Protein AF-A0A812JRM9-F1 (afdb_monomer_lite)

Secondary structure (DSSP, 8-state):
-EESS-TTTS-EE-----TT--STTSS---SSEEEEEEEES-HHHHHHHHHHTT-EEETTEEE-TT--EEEEEEPPTT----EEEEEEE-SSHHHHHHHHHHTT--EEEPPPTTSPP-SEEEEEE--GGGSTT-PPPPEEEEEESS------GGG-EEEEEE-HHHHHHHHHHHHHH-GGGEEE--TTSSSEEEEETTEEEEEEEEE-SSS-EEEEEEHHHHHHHHHHHHHT--GGG--HHHHHHHHHHHHHHHHHHHHHHHH-SEEEEE-TT-HHHHHHHHHHHHTT---EEEESB-TTS-BSSS-HHHHHHHHHHHHTS-S-S-EEEETTEEEESHHHHHHHHHTTHHHHHHHHTTSS---PPPS-----EEETTEEE-HHHHHHTT-

Sequence (390 aa):
MVGYDLEDKAYCMELTYNYGLDRPGTYEPGSGLAEFGIFVPDVEAARKAAAALGYSEEDGCVVGPDKYRFRLLTLPSGRSERFLYVMCRSGNLEKTVGFYKDVLGMVDAEVPGAVPSKPKTAAVSYTSKMHPHGLEPVLLVWYEDGVAPKPTPWEGRHALGLDAEQIIALHTRYKKEFPDKIMHDEKTGGPISLQEKLGTLFIFIARDYDGYEMCYVSRETMLPAVVEAATNYDGKALDFDTRAKRIAAIEKAGREVEELLKKNPVVLFSKEWCPFCRKAKDALSSIDAQFLVKELEDADKKPNVEDPMSFQEYLAAKTNAGKSVPKGFIKGEFIGGGDDIVELNKRGMLLEKCVAVGAAAKKEAPAGQDGHFFYNGKLVAEAEWKACEV

Structure (mmCIF, N/CA/C/O backbone):
data_AF-A0A812JRM9-F1
#
_entry.id   AF-A0A812JRM9-F1
#
loop_
_atom_site.group_PDB
_atom_site.id
_atom_site.type_symbol
_atom_site.label_atom_id
_atom_site.label_alt_id
_atom_site.label_comp_id
_atom_site.label_asym_id
_atom_site.label_entity_id
_atom_site.label_seq_id
_atom_site.pdbx_PDB_ins_code
_atom_site.Cartn_x
_atom_site.Cartn_y
_atom_site.Cartn_z
_atom_site.occupancy
_atom_site.B_iso_or_equiv
_atom_site.auth_seq_id
_atom_site.auth_comp_id
_atom_site.auth_asym_id
_atom_site.auth_atom_id
_atom_site.pdbx_PDB_model_num
ATOM 1 N N . MET A 1 1 ? 14.388 -3.543 -0.932 1.00 84.69 1 MET A N 1
ATOM 2 C CA . MET A 1 1 ? 13.301 -4.183 -1.708 1.00 84.69 1 MET A CA 1
ATOM 3 C C . MET A 1 1 ? 13.855 -5.456 -2.362 1.00 84.69 1 MET A C 1
ATOM 5 O O . MET A 1 1 ? 14.999 -5.793 -2.073 1.00 84.69 1 MET A O 1
ATOM 9 N N . VAL A 1 2 ? 13.090 -6.217 -3.155 1.00 89.69 2 VAL A N 1
ATOM 10 C CA . VAL A 1 2 ? 13.616 -7.374 -3.917 1.00 89.69 2 VAL A CA 1
ATOM 11 C C . VAL A 1 2 ? 13.500 -7.128 -5.420 1.00 89.69 2 VAL A C 1
ATOM 13 O O . VAL A 1 2 ? 12.453 -6.711 -5.907 1.00 89.69 2 VAL A O 1
ATOM 16 N N . GLY A 1 3 ? 14.575 -7.372 -6.163 1.00 91.06 3 GLY A N 1
ATOM 17 C CA . GLY A 1 3 ? 14.666 -7.069 -7.591 1.00 91.06 3 GLY A CA 1
ATOM 18 C C . GLY A 1 3 ? 15.860 -7.761 -8.243 1.00 91.06 3 GLY A C 1
ATOM 19 O O . GLY A 1 3 ? 16.533 -8.576 -7.612 1.00 91.06 3 GLY A O 1
ATOM 20 N N . TYR A 1 4 ? 16.099 -7.452 -9.518 1.00 90.81 4 TYR A N 1
ATOM 21 C CA . TYR A 1 4 ? 17.160 -8.075 -10.325 1.00 90.81 4 TYR A CA 1
ATOM 22 C C . TYR A 1 4 ? 18.382 -7.173 -10.555 1.00 90.81 4 TYR A C 1
ATOM 24 O O . TYR A 1 4 ? 19.358 -7.621 -11.153 1.00 90.81 4 TYR A O 1
ATOM 32 N N . ASP A 1 5 ? 18.332 -5.934 -10.073 1.00 90.81 5 ASP A N 1
ATOM 33 C CA . ASP A 1 5 ? 19.445 -4.983 -10.013 1.00 90.81 5 ASP A CA 1
ATOM 34 C C . ASP A 1 5 ? 19.204 -4.037 -8.817 1.00 90.81 5 ASP A C 1
ATOM 36 O O . ASP A 1 5 ? 18.243 -4.213 -8.060 1.00 90.81 5 ASP A O 1
ATOM 40 N N . LEU A 1 6 ? 20.079 -3.051 -8.635 1.00 89.12 6 LEU A N 1
ATOM 41 C CA . LEU A 1 6 ? 19.910 -1.976 -7.663 1.00 89.12 6 LEU A CA 1
ATOM 42 C C . LEU A 1 6 ? 18.666 -1.124 -7.976 1.00 89.12 6 LEU A C 1
ATOM 44 O O . LEU A 1 6 ? 18.294 -0.928 -9.134 1.00 89.12 6 LEU A O 1
ATOM 48 N N . GLU A 1 7 ? 18.039 -0.596 -6.923 1.00 89.12 7 GLU A N 1
ATOM 49 C CA . GLU A 1 7 ? 16.763 0.137 -6.993 1.00 89.12 7 GLU A CA 1
ATOM 50 C C . GLU A 1 7 ? 16.877 1.486 -7.735 1.00 89.12 7 GLU A C 1
ATOM 52 O O . GLU A 1 7 ? 15.865 2.074 -8.106 1.00 89.12 7 GLU A O 1
ATOM 57 N N . ASP A 1 8 ? 18.097 1.969 -8.005 1.00 89.62 8 ASP A N 1
ATOM 58 C CA . ASP A 1 8 ? 18.334 3.113 -8.892 1.00 89.62 8 ASP A CA 1
ATOM 59 C C . ASP A 1 8 ? 18.201 2.778 -10.377 1.00 89.62 8 ASP A C 1
ATOM 61 O O . ASP A 1 8 ? 17.936 3.663 -11.193 1.00 89.62 8 ASP A O 1
ATOM 65 N N . LYS A 1 9 ? 18.339 1.501 -10.732 1.00 90.69 9 LYS A N 1
ATOM 66 C CA . LYS A 1 9 ? 18.362 1.030 -12.119 1.00 90.69 9 LYS A CA 1
ATOM 67 C C . LYS A 1 9 ? 17.133 0.238 -12.516 1.00 90.69 9 LYS A C 1
ATOM 69 O O . LYS A 1 9 ? 16.752 0.297 -13.681 1.00 90.69 9 LYS A O 1
ATOM 74 N N . ALA A 1 10 ? 16.578 -0.538 -11.594 1.00 92.12 10 ALA A N 1
ATOM 75 C CA . ALA A 1 10 ? 15.551 -1.514 -11.910 1.00 92.12 10 ALA A CA 1
ATOM 76 C C . ALA A 1 10 ? 14.326 -1.378 -11.012 1.00 92.12 10 ALA A C 1
ATOM 78 O O . ALA A 1 10 ? 14.406 -1.012 -9.837 1.00 92.12 10 ALA A O 1
ATOM 79 N N . TYR A 1 11 ? 13.186 -1.764 -11.571 1.00 94.56 11 TYR A N 1
ATOM 80 C CA . TYR A 1 11 ? 11.973 -1.984 -10.812 1.00 94.56 11 TYR A CA 1
ATOM 81 C C . TYR A 1 11 ? 12.176 -3.110 -9.798 1.00 94.56 11 TYR A C 1
ATOM 83 O O . TYR A 1 11 ? 12.786 -4.151 -10.066 1.00 94.56 11 TYR A O 1
ATOM 91 N N . CYS A 1 12 ? 11.610 -2.913 -8.617 1.00 93.94 12 CYS A N 1
ATOM 92 C CA . CYS A 1 12 ? 11.678 -3.863 -7.527 1.00 93.94 12 CYS A CA 1
ATOM 93 C C . CYS A 1 12 ? 10.312 -4.006 -6.860 1.00 93.94 12 CYS A C 1
ATOM 95 O O . CYS A 1 12 ? 9.418 -3.172 -7.001 1.00 93.94 12 CYS A O 1
ATOM 97 N N . MET A 1 13 ? 10.150 -5.104 -6.133 1.00 94.50 13 MET A N 1
ATOM 98 C CA . MET A 1 13 ? 9.002 -5.332 -5.274 1.00 94.50 13 MET A CA 1
ATOM 99 C C . MET A 1 13 ? 9.398 -5.037 -3.831 1.00 94.50 13 MET A C 1
ATOM 101 O O . MET A 1 13 ? 10.312 -5.654 -3.278 1.00 94.50 13 MET A O 1
ATOM 105 N N . GLU A 1 14 ? 8.704 -4.102 -3.196 1.00 92.94 14 GLU A N 1
ATOM 106 C CA . GLU A 1 14 ? 8.813 -3.895 -1.758 1.00 92.94 14 GLU A CA 1
ATOM 107 C C . GLU A 1 14 ? 7.901 -4.892 -1.036 1.00 92.94 14 GLU A C 1
ATOM 109 O O . GLU A 1 14 ? 6.679 -4.778 -1.065 1.00 92.94 14 GLU A O 1
ATOM 114 N N . LEU A 1 15 ? 8.496 -5.905 -0.403 1.00 91.12 15 LEU A N 1
ATOM 115 C CA . LEU A 1 15 ? 7.746 -6.879 0.388 1.00 91.12 15 LEU A CA 1
ATOM 116 C C . LEU A 1 15 ? 7.506 -6.322 1.791 1.00 91.12 15 LEU A C 1
ATOM 118 O O . LEU A 1 15 ? 8.430 -6.237 2.602 1.00 91.12 15 LEU A O 1
ATOM 122 N N . THR A 1 16 ? 6.259 -5.977 2.096 1.00 87.94 16 THR A N 1
ATOM 123 C CA . THR A 1 16 ? 5.867 -5.538 3.435 1.00 87.94 16 THR A CA 1
ATOM 124 C C . THR A 1 16 ? 5.339 -6.717 4.244 1.00 87.94 16 THR A C 1
ATOM 126 O O . THR A 1 16 ? 4.259 -7.237 3.980 1.00 87.94 16 THR A O 1
ATOM 129 N N . TYR A 1 17 ? 6.083 -7.118 5.274 1.00 84.31 17 TYR A N 1
ATOM 130 C CA . TYR A 1 17 ? 5.621 -8.108 6.243 1.00 84.31 17 TYR A CA 1
ATOM 131 C C . TYR A 1 17 ? 5.213 -7.421 7.543 1.00 84.31 17 TYR A C 1
ATOM 133 O O . TYR A 1 17 ? 6.057 -6.898 8.275 1.00 84.31 17 TYR A O 1
ATOM 141 N N . ASN A 1 18 ? 3.917 -7.443 7.841 1.00 82.88 18 ASN A N 1
ATOM 142 C CA . ASN A 1 18 ? 3.397 -6.938 9.100 1.00 82.88 18 ASN A CA 1
ATOM 143 C C . ASN A 1 18 ? 3.341 -8.055 10.145 1.00 82.88 18 ASN A C 1
ATOM 145 O O . ASN A 1 18 ? 2.687 -9.079 9.957 1.00 82.88 18 ASN A O 1
ATOM 149 N N . TYR A 1 19 ? 4.026 -7.852 11.268 1.00 77.69 19 TYR A N 1
ATOM 150 C CA . TYR A 1 19 ? 4.103 -8.852 12.328 1.00 77.69 19 TYR A CA 1
ATOM 151 C C . TYR A 1 19 ? 2.722 -9.219 12.888 1.00 77.69 19 TYR A C 1
ATOM 153 O O . TYR A 1 19 ? 1.901 -8.351 13.181 1.00 77.69 19 TYR A O 1
ATOM 161 N N . GLY A 1 20 ? 2.484 -10.524 13.046 1.00 73.69 20 GLY A N 1
ATOM 162 C CA . GLY A 1 20 ? 1.233 -11.088 13.556 1.00 73.69 20 GLY A CA 1
ATOM 163 C C . GLY A 1 20 ? 0.075 -11.137 12.554 1.00 73.69 20 GLY A C 1
ATOM 164 O O . GLY A 1 20 ? -1.011 -11.587 12.926 1.00 73.69 20 GLY A O 1
ATOM 165 N N . LEU A 1 21 ? 0.288 -10.687 11.313 1.00 79.31 21 LEU A N 1
ATOM 166 C CA . LEU A 1 21 ? -0.692 -10.699 10.221 1.00 79.31 21 LEU A CA 1
ATOM 167 C C . LEU A 1 21 ? -0.435 -11.798 9.175 1.00 79.31 21 LEU A C 1
ATOM 169 O O . LEU A 1 21 ? -0.902 -11.721 8.046 1.00 79.31 21 LEU A O 1
ATOM 173 N N . ASP A 1 22 ? 0.283 -12.844 9.562 1.00 73.06 22 ASP A N 1
ATOM 174 C CA . ASP A 1 22 ? 0.658 -14.007 8.752 1.00 73.06 22 ASP A CA 1
ATOM 175 C C . ASP A 1 22 ? -0.449 -15.070 8.636 1.00 73.06 22 ASP A C 1
ATOM 177 O O . ASP A 1 22 ? -0.265 -16.130 8.039 1.00 73.06 22 ASP A O 1
ATOM 181 N N . ARG A 1 23 ? -1.624 -14.804 9.214 1.00 70.38 23 ARG A N 1
ATOM 182 C CA . ARG A 1 23 ? -2.750 -15.742 9.197 1.00 70.38 23 ARG A CA 1
ATOM 183 C C . ARG A 1 23 ? -3.518 -15.638 7.876 1.00 70.38 23 ARG A C 1
ATOM 185 O O . ARG A 1 23 ? -3.745 -14.516 7.408 1.00 70.38 23 ARG A O 1
ATOM 192 N N . PRO A 1 24 ? -4.017 -16.763 7.328 1.00 68.06 24 PRO A N 1
ATOM 193 C CA . PRO A 1 24 ? -4.948 -16.738 6.201 1.00 68.06 24 PRO A CA 1
ATOM 194 C C . PRO A 1 24 ? -6.125 -15.796 6.482 1.00 68.06 24 PRO A C 1
ATOM 196 O O . PRO A 1 24 ? -6.639 -15.783 7.604 1.00 68.06 24 PRO A O 1
ATOM 199 N N . GLY A 1 25 ? -6.560 -15.017 5.490 1.00 67.31 25 GLY A N 1
ATOM 200 C CA . GLY A 1 25 ? -7.643 -14.046 5.677 1.00 67.31 25 GLY A CA 1
ATOM 201 C C . GLY A 1 25 ? -7.203 -12.636 6.068 1.00 67.31 25 GLY A C 1
ATOM 202 O O . GLY A 1 25 ? -8.058 -11.760 6.165 1.00 67.31 25 GLY A O 1
ATOM 203 N N . THR A 1 26 ? -5.911 -12.392 6.326 1.00 74.81 26 THR A N 1
ATOM 204 C CA . THR A 1 26 ? -5.465 -11.079 6.824 1.00 74.81 26 THR A CA 1
ATOM 205 C C . THR A 1 26 ? -5.277 -10.047 5.711 1.00 74.81 26 THR A C 1
ATOM 207 O O . THR A 1 26 ? -5.725 -8.910 5.849 1.00 74.81 26 THR A O 1
ATOM 210 N N . TYR A 1 27 ? -4.664 -10.453 4.599 1.00 85.19 27 TYR A N 1
ATOM 211 C CA . TYR A 1 27 ? -4.600 -9.678 3.363 1.00 85.19 27 TYR A CA 1
ATOM 212 C C . TYR A 1 27 ? -5.325 -10.458 2.274 1.00 85.19 27 TYR A C 1
ATOM 214 O O . TYR A 1 27 ? -4.780 -11.404 1.711 1.00 85.19 27 TYR A O 1
ATOM 222 N N . GLU A 1 28 ? -6.573 -10.086 2.006 1.00 87.56 28 GLU A N 1
ATOM 223 C CA . GLU A 1 28 ? -7.335 -10.674 0.907 1.00 87.56 28 GLU A CA 1
ATOM 224 C C . GLU A 1 28 ? -7.203 -9.819 -0.352 1.00 87.56 28 GLU A C 1
ATOM 226 O O . GLU A 1 28 ? -7.341 -8.593 -0.253 1.00 87.56 28 GLU A O 1
ATOM 231 N N . PRO A 1 29 ? -6.984 -10.436 -1.528 1.00 92.81 29 PRO A N 1
ATOM 232 C CA . PRO A 1 29 ? -6.919 -9.702 -2.778 1.00 92.81 29 PRO A CA 1
ATOM 233 C C . PRO A 1 29 ? -8.167 -8.868 -3.007 1.00 92.81 29 PRO A C 1
ATOM 235 O O . PRO A 1 29 ? -9.294 -9.353 -2.859 1.00 92.81 29 PRO A O 1
ATOM 238 N N . GLY A 1 30 ? -7.962 -7.619 -3.408 1.00 93.88 30 GLY A N 1
ATOM 239 C CA . GLY A 1 30 ? -9.013 -6.850 -4.036 1.00 93.88 30 GLY A CA 1
ATOM 240 C C . GLY A 1 30 ? -9.281 -7.308 -5.465 1.00 93.88 30 GLY A C 1
ATOM 241 O O . GLY A 1 30 ? -8.927 -8.407 -5.902 1.00 93.88 30 GLY A O 1
ATOM 242 N N . SER A 1 31 ? -9.974 -6.453 -6.209 1.00 95.56 31 SER A N 1
ATOM 243 C CA . SER A 1 31 ? -10.318 -6.711 -7.611 1.00 95.56 31 SER A CA 1
ATOM 244 C C . SER A 1 31 ? -9.493 -5.878 -8.596 1.00 95.56 31 SER A C 1
ATOM 246 O O . SER A 1 31 ? -9.870 -5.795 -9.770 1.00 95.56 31 SER A O 1
ATOM 248 N N . GLY A 1 32 ? -8.422 -5.233 -8.118 1.00 96.81 32 GLY A N 1
ATOM 249 C CA . GLY A 1 32 ? -7.641 -4.275 -8.890 1.00 96.81 32 GLY A CA 1
ATOM 250 C C . GLY A 1 32 ? -6.455 -4.888 -9.635 1.00 96.81 32 GLY A C 1
ATOM 251 O O . GLY A 1 32 ? -6.480 -4.999 -10.863 1.00 96.81 32 GLY A O 1
ATOM 252 N N . LEU A 1 33 ? -5.414 -5.282 -8.898 1.00 97.31 33 LEU A N 1
ATOM 253 C CA . LEU A 1 33 ? -4.193 -5.868 -9.461 1.00 97.31 33 LEU A CA 1
ATOM 254 C C . LEU A 1 33 ? -4.494 -7.240 -10.079 1.00 97.31 33 LEU A C 1
ATOM 256 O O . LEU A 1 33 ? -5.072 -8.109 -9.429 1.00 97.31 33 LEU A O 1
ATOM 260 N N . ALA A 1 34 ? -4.087 -7.443 -11.330 1.00 96.69 34 ALA A N 1
ATOM 261 C CA . ALA A 1 34 ? -4.308 -8.695 -12.043 1.00 96.69 34 ALA A CA 1
ATOM 262 C C . ALA A 1 34 ? -3.061 -9.578 -12.073 1.00 96.69 34 ALA A C 1
ATOM 264 O O . ALA A 1 34 ? -3.117 -10.726 -11.646 1.00 96.69 34 ALA A O 1
ATOM 265 N N . GLU A 1 35 ? -1.944 -9.080 -12.600 1.00 97.62 35 GLU A N 1
ATOM 266 C CA . GLU A 1 35 ? -0.715 -9.866 -12.738 1.00 97.62 35 GLU A CA 1
ATOM 267 C C . GLU A 1 35 ? 0.503 -8.980 -13.016 1.00 97.62 35 GLU A C 1
ATOM 269 O O . GLU A 1 35 ? 0.384 -7.840 -13.467 1.00 97.62 35 GLU A O 1
ATOM 274 N N . PHE A 1 36 ? 1.684 -9.549 -12.793 1.00 97.94 36 PHE A N 1
ATOM 275 C CA . PHE A 1 36 ? 2.968 -8.993 -13.199 1.00 97.94 36 PHE A CA 1
ATOM 276 C C . PHE A 1 36 ? 3.528 -9.784 -14.379 1.00 97.94 36 PHE A C 1
ATOM 278 O O . PHE A 1 36 ? 3.560 -11.014 -14.343 1.00 97.94 36 PHE A O 1
ATOM 285 N N . GLY A 1 37 ? 4.023 -9.095 -15.403 1.00 98.00 37 GLY A N 1
ATOM 286 C CA . GLY A 1 37 ? 4.825 -9.704 -16.461 1.00 98.00 37 GLY A CA 1
ATOM 287 C C . GLY A 1 37 ? 6.302 -9.640 -16.105 1.00 98.00 37 GLY A C 1
ATOM 288 O O . GLY A 1 37 ? 6.823 -8.544 -15.893 1.00 98.00 37 GLY A O 1
ATOM 289 N N . ILE A 1 38 ? 6.986 -10.784 -16.064 1.00 97.69 38 ILE A N 1
ATOM 290 C CA . ILE A 1 38 ? 8.396 -10.853 -15.675 1.00 97.69 38 ILE A CA 1
ATOM 291 C C . ILE A 1 38 ? 9.213 -11.769 -16.587 1.00 97.69 38 ILE A C 1
ATOM 293 O O . ILE A 1 38 ? 8.831 -12.898 -16.892 1.00 97.69 38 ILE A O 1
ATOM 297 N N . PHE A 1 39 ? 10.371 -11.278 -17.012 1.00 97.50 39 PHE A N 1
ATOM 298 C CA . PHE A 1 39 ? 11.344 -12.019 -17.790 1.00 97.50 39 PHE A CA 1
ATOM 299 C C . PHE A 1 39 ? 12.251 -12.858 -16.900 1.00 97.50 39 PHE A C 1
ATOM 301 O O . PHE A 1 39 ? 12.951 -12.342 -16.027 1.00 97.50 39 PHE A O 1
ATOM 308 N N . VAL A 1 40 ? 12.336 -14.144 -17.209 1.00 95.81 40 VAL A N 1
ATOM 309 C CA . VAL A 1 40 ? 13.242 -15.096 -16.570 1.00 95.81 40 VAL A CA 1
ATOM 310 C C . VAL A 1 40 ? 14.234 -15.655 -17.598 1.00 95.81 40 VAL A C 1
ATOM 312 O O . VAL A 1 40 ? 13.936 -15.673 -18.796 1.00 95.81 40 VAL A O 1
ATOM 315 N N . PRO A 1 41 ? 15.439 -16.080 -17.170 1.00 92.44 41 PRO A N 1
ATOM 316 C CA . PRO A 1 41 ? 16.410 -16.697 -18.075 1.00 92.44 41 PRO A CA 1
ATOM 317 C C . PRO A 1 41 ? 15.885 -17.982 -18.730 1.00 92.44 41 PRO A C 1
ATOM 319 O O . PRO A 1 41 ? 16.146 -18.223 -19.902 1.00 92.44 41 PRO A O 1
ATOM 322 N N . ASP A 1 42 ? 15.128 -18.775 -17.972 1.00 94.94 42 ASP A N 1
ATOM 323 C CA . ASP A 1 42 ? 14.533 -20.035 -18.406 1.00 94.94 42 ASP A CA 1
ATOM 324 C C . ASP A 1 42 ? 13.150 -20.177 -17.754 1.00 94.94 42 ASP A C 1
ATOM 326 O O . ASP A 1 42 ? 13.026 -20.251 -16.528 1.00 94.94 42 ASP A O 1
ATOM 330 N N . VAL A 1 43 ? 12.104 -20.159 -18.584 1.00 97.44 43 VAL A N 1
ATOM 331 C CA . VAL A 1 43 ? 10.705 -20.212 -18.136 1.00 97.44 43 VAL A CA 1
ATOM 332 C C . VAL A 1 43 ? 10.365 -21.573 -17.538 1.00 97.44 43 VAL A C 1
ATOM 334 O O . VAL A 1 43 ? 9.676 -21.632 -16.521 1.00 97.44 43 VAL A O 1
ATOM 337 N N . GLU A 1 44 ? 10.844 -22.663 -18.134 1.00 97.00 44 GLU A N 1
ATOM 338 C CA . GLU A 1 44 ? 10.528 -24.014 -17.673 1.00 97.00 44 GLU A CA 1
ATOM 339 C C . GLU A 1 44 ? 11.220 -24.297 -16.336 1.00 97.00 44 GLU A C 1
ATOM 341 O O . GLU A 1 44 ? 10.584 -24.757 -15.382 1.00 97.00 44 GLU A O 1
ATOM 346 N N . ALA A 1 45 ? 12.500 -23.929 -16.222 1.00 97.56 45 ALA A N 1
ATOM 347 C CA . ALA A 1 45 ? 13.240 -24.055 -14.972 1.00 97.56 45 ALA A CA 1
ATOM 348 C C . ALA A 1 45 ? 12.620 -23.207 -13.849 1.00 97.56 45 ALA A C 1
ATOM 350 O O . ALA A 1 45 ? 12.490 -23.685 -12.719 1.00 97.56 45 ALA A O 1
ATOM 351 N N . ALA A 1 46 ? 12.188 -21.977 -14.154 1.00 97.25 46 ALA A N 1
ATOM 352 C CA . ALA A 1 46 ? 11.526 -21.106 -13.186 1.00 97.25 46 ALA A CA 1
ATOM 353 C C . ALA A 1 46 ? 10.180 -21.678 -12.707 1.00 97.25 46 ALA A C 1
ATOM 355 O O . ALA A 1 46 ? 9.924 -21.687 -11.503 1.00 97.25 46 ALA A O 1
ATOM 356 N N . ARG A 1 47 ? 9.351 -22.226 -13.609 1.00 97.81 47 ARG A N 1
ATOM 357 C CA . ARG A 1 47 ? 8.096 -22.912 -13.240 1.00 97.81 47 ARG A CA 1
ATOM 358 C C . ARG A 1 47 ? 8.348 -24.114 -12.343 1.00 97.81 47 ARG A C 1
ATOM 360 O O . ARG A 1 47 ? 7.704 -24.257 -11.307 1.00 97.81 47 ARG A O 1
ATOM 367 N N . LYS A 1 48 ? 9.335 -24.946 -12.688 1.00 97.88 48 LYS A N 1
ATOM 368 C CA . LYS A 1 48 ? 9.719 -26.106 -11.873 1.00 97.88 48 LYS A CA 1
ATOM 369 C C . LYS A 1 48 ? 10.178 -25.695 -10.471 1.00 97.88 48 LYS A C 1
ATOM 371 O O . LYS A 1 48 ? 9.790 -26.334 -9.494 1.00 97.88 48 LYS A O 1
ATOM 376 N N . ALA A 1 49 ? 10.986 -24.639 -10.365 1.00 97.69 49 ALA A N 1
ATOM 377 C CA . ALA A 1 49 ? 11.428 -24.103 -9.080 1.00 97.69 49 ALA A CA 1
ATOM 378 C C . ALA A 1 49 ? 10.251 -23.553 -8.257 1.00 97.69 49 ALA A C 1
ATOM 380 O O . ALA A 1 49 ? 10.152 -23.848 -7.068 1.00 97.69 49 ALA A O 1
ATOM 381 N N . ALA A 1 50 ? 9.329 -22.822 -8.887 1.00 97.12 50 ALA A N 1
ATOM 382 C CA . ALA A 1 50 ? 8.137 -22.304 -8.223 1.00 97.12 50 ALA A CA 1
ATOM 383 C C . ALA A 1 50 ? 7.225 -23.431 -7.707 1.00 97.12 50 ALA A C 1
ATOM 385 O O . ALA A 1 50 ? 6.811 -23.406 -6.548 1.00 97.12 50 ALA A O 1
ATOM 386 N N . ALA A 1 51 ? 6.987 -24.466 -8.516 1.00 96.81 51 ALA A N 1
ATOM 387 C CA . ALA A 1 51 ? 6.216 -25.638 -8.105 1.00 96.81 51 ALA A CA 1
ATOM 388 C C . ALA A 1 51 ? 6.853 -26.354 -6.900 1.00 96.81 51 ALA A C 1
ATOM 390 O O . ALA A 1 51 ? 6.153 -26.747 -5.968 1.00 96.81 51 ALA A O 1
ATOM 391 N N . ALA A 1 52 ? 8.186 -26.469 -6.865 1.00 97.44 52 ALA A N 1
ATOM 392 C CA . ALA A 1 52 ? 8.906 -27.038 -5.722 1.00 97.44 52 ALA A CA 1
ATOM 393 C C . ALA A 1 52 ? 8.774 -26.198 -4.434 1.00 97.44 52 ALA A C 1
ATOM 395 O O . ALA A 1 52 ? 8.895 -26.742 -3.338 1.00 97.44 52 ALA A O 1
ATOM 396 N N . LEU A 1 53 ? 8.500 -24.896 -4.561 1.00 95.81 53 LEU A N 1
ATOM 397 C CA . LEU A 1 53 ? 8.208 -23.980 -3.454 1.00 95.81 53 LEU A CA 1
ATOM 398 C C . LEU A 1 53 ? 6.713 -23.936 -3.082 1.00 95.81 53 LEU A C 1
ATOM 400 O O . LEU A 1 53 ? 6.332 -23.169 -2.201 1.00 95.81 53 LEU A O 1
ATOM 404 N N . GLY A 1 54 ? 5.866 -24.741 -3.733 1.00 94.62 54 GLY A N 1
ATOM 405 C CA . GLY A 1 54 ? 4.429 -24.819 -3.452 1.00 94.62 54 GLY A CA 1
ATOM 406 C C . GLY A 1 54 ? 3.569 -23.774 -4.169 1.00 94.62 54 GLY A C 1
ATOM 407 O O . GLY A 1 54 ? 2.420 -23.578 -3.782 1.00 94.62 54 GLY A O 1
ATOM 408 N N . TYR A 1 55 ? 4.098 -23.105 -5.196 1.00 96.81 55 TYR A N 1
ATOM 409 C CA . TYR A 1 55 ? 3.323 -22.183 -6.029 1.00 96.81 55 TYR A CA 1
ATOM 410 C C . TYR A 1 55 ? 2.428 -22.976 -6.993 1.00 96.81 55 TYR A C 1
ATOM 412 O O . TYR A 1 55 ? 2.824 -24.039 -7.481 1.00 96.81 55 TYR A O 1
ATOM 420 N N . SER A 1 56 ? 1.235 -22.454 -7.283 1.00 96.94 56 SER A N 1
ATOM 421 C CA . SER A 1 56 ? 0.308 -23.031 -8.265 1.00 96.94 56 SER A CA 1
ATOM 422 C C . SER A 1 56 ? 0.477 -22.395 -9.648 1.00 96.94 56 SER A C 1
ATOM 424 O O . SER A 1 56 ? 1.192 -21.404 -9.819 1.00 96.94 56 SER A O 1
ATOM 426 N N . GLU A 1 57 ? -0.182 -22.970 -10.657 1.00 96.88 57 GLU A N 1
ATOM 427 C CA . GLU A 1 57 ? -0.293 -22.370 -11.987 1.00 96.88 57 GLU A CA 1
ATOM 428 C C . GLU A 1 57 ? -1.751 -22.100 -12.350 1.00 96.88 57 GLU A C 1
ATOM 430 O O . GLU A 1 57 ? -2.594 -22.992 -12.268 1.00 96.88 57 GLU A O 1
ATOM 435 N N . GLU A 1 58 ? -2.039 -20.875 -12.789 1.00 96.44 58 GLU A N 1
ATOM 436 C CA . GLU A 1 58 ? -3.383 -20.434 -13.170 1.00 96.44 58 GLU A CA 1
ATOM 437 C C . GLU A 1 58 ? -3.297 -19.443 -14.341 1.00 96.44 58 GLU A C 1
ATOM 439 O O . GLU A 1 58 ? -2.540 -18.475 -14.292 1.00 96.44 58 GLU A O 1
ATOM 444 N N . ASP A 1 59 ? -4.054 -19.677 -15.418 1.00 93.38 59 ASP A N 1
ATOM 445 C CA . ASP A 1 59 ? -4.112 -18.832 -16.631 1.00 93.38 59 ASP A CA 1
ATOM 446 C C . ASP A 1 59 ? -2.738 -18.431 -17.213 1.00 93.38 59 ASP A C 1
ATOM 448 O O . ASP A 1 59 ? -2.519 -17.314 -17.700 1.00 93.38 59 ASP A O 1
ATOM 452 N N . GLY A 1 60 ? -1.778 -19.357 -17.154 1.00 93.44 60 GLY A N 1
ATOM 453 C CA . GLY A 1 60 ? -0.406 -19.148 -17.620 1.00 93.44 60 GLY A CA 1
ATOM 454 C C . GLY A 1 60 ? 0.482 -18.347 -16.661 1.00 93.44 60 GLY A C 1
ATOM 455 O O . GLY A 1 60 ? 1.634 -18.073 -17.001 1.00 93.44 60 GLY A O 1
ATOM 456 N N . CYS A 1 61 ? 0.001 -18.017 -15.465 1.00 98.00 61 CYS A N 1
ATOM 457 C CA . CYS A 1 61 ? 0.775 -17.388 -14.402 1.00 98.00 61 CYS A CA 1
ATOM 458 C C . CYS A 1 61 ? 1.214 -18.413 -13.359 1.00 98.00 61 CYS A C 1
ATOM 460 O O . CYS A 1 61 ? 0.506 -19.378 -13.084 1.00 98.00 61 CYS A O 1
ATOM 462 N N . VAL A 1 62 ? 2.377 -18.171 -12.765 1.00 98.19 62 VAL A N 1
ATOM 463 C CA . VAL A 1 62 ? 2.778 -18.770 -11.492 1.00 98.19 62 VAL A CA 1
ATOM 464 C C . VAL A 1 62 ? 2.123 -17.957 -10.377 1.00 98.19 62 VAL A C 1
ATOM 466 O O . VAL A 1 62 ? 2.212 -16.727 -10.388 1.00 98.19 62 VAL A O 1
ATOM 469 N N . VAL A 1 63 ? 1.451 -18.621 -9.441 1.00 97.69 63 VAL A N 1
ATOM 470 C CA . VAL A 1 63 ? 0.661 -17.979 -8.385 1.00 97.69 63 VAL A CA 1
ATOM 471 C C . VAL A 1 63 ? 1.201 -18.370 -7.015 1.00 97.69 63 VAL A C 1
ATOM 473 O O . VAL A 1 63 ? 1.330 -19.550 -6.688 1.00 97.69 63 VAL A O 1
ATOM 476 N N . GLY A 1 64 ? 1.574 -17.357 -6.233 1.00 90.44 64 GLY A N 1
ATOM 477 C CA . GLY A 1 64 ? 2.118 -17.545 -4.889 1.00 90.44 64 GLY A CA 1
ATOM 478 C C . GLY A 1 64 ? 1.058 -17.835 -3.826 1.00 90.44 64 GLY A C 1
ATOM 479 O O . GLY A 1 64 ? -0.136 -17.686 -4.088 1.00 90.44 64 GLY A O 1
ATOM 480 N N . PRO A 1 65 ? 1.480 -18.193 -2.600 1.00 87.19 65 PRO A N 1
ATOM 481 C CA . PRO A 1 65 ? 0.569 -18.443 -1.477 1.00 87.19 65 PRO A CA 1
ATOM 482 C C . PRO A 1 65 ? -0.298 -17.222 -1.139 1.00 87.19 65 PRO A C 1
ATOM 484 O O . PRO A 1 65 ? -1.471 -17.371 -0.805 1.00 87.19 65 PRO A O 1
ATOM 487 N N . ASP A 1 66 ? 0.244 -16.017 -1.328 1.00 89.38 66 ASP A N 1
ATOM 488 C CA . ASP A 1 66 ? -0.484 -14.756 -1.175 1.00 89.38 66 ASP A CA 1
ATOM 489 C C . ASP A 1 66 ? -1.266 -14.364 -2.439 1.00 89.38 66 ASP A C 1
ATOM 491 O O . ASP A 1 66 ? -1.682 -13.226 -2.563 1.00 89.38 66 ASP A O 1
ATOM 495 N N . LYS A 1 67 ? -1.477 -15.277 -3.397 1.00 93.25 67 LYS A N 1
ATOM 496 C CA . LYS A 1 67 ? -2.299 -15.102 -4.614 1.00 93.25 67 LYS A CA 1
ATOM 497 C C . LYS A 1 67 ? -1.777 -14.094 -5.651 1.00 93.25 67 LYS A C 1
ATOM 499 O O . LYS A 1 67 ? -2.459 -13.836 -6.642 1.00 93.25 67 LYS A O 1
ATOM 504 N N . TYR A 1 68 ? -0.571 -13.548 -5.485 1.00 95.31 68 TYR A N 1
ATOM 505 C CA . TYR A 1 68 ? 0.056 -12.729 -6.528 1.00 95.31 68 TYR A CA 1
ATOM 506 C C . TYR A 1 68 ? 0.395 -13.583 -7.748 1.00 95.31 68 TYR A C 1
ATOM 508 O O . TYR A 1 68 ? 0.889 -14.704 -7.611 1.00 95.31 68 TYR A O 1
ATOM 516 N N . ARG A 1 69 ? 0.148 -13.035 -8.940 1.00 97.56 69 ARG A N 1
ATOM 517 C CA . ARG A 1 69 ? 0.243 -13.754 -10.214 1.00 97.56 69 ARG A CA 1
ATOM 518 C C . ARG A 1 69 ? 1.399 -13.216 -11.047 1.00 97.56 69 ARG A C 1
ATOM 520 O O . ARG A 1 69 ? 1.456 -12.020 -11.325 1.00 97.56 69 ARG A O 1
ATOM 527 N N . PHE A 1 70 ? 2.282 -14.107 -11.484 1.00 97.94 70 PHE A N 1
ATOM 528 C CA . PHE A 1 70 ? 3.459 -13.779 -12.284 1.00 97.94 70 PHE A CA 1
ATOM 529 C C . PHE A 1 70 ? 3.427 -14.513 -13.621 1.00 97.94 70 PHE A C 1
ATOM 531 O O . PHE A 1 70 ? 3.544 -15.740 -13.680 1.00 97.94 70 PHE A O 1
ATOM 538 N N . ARG A 1 71 ? 3.309 -13.762 -14.714 1.00 98.12 71 ARG A N 1
ATOM 539 C CA . ARG A 1 71 ? 3.464 -14.284 -16.068 1.00 98.12 71 ARG A CA 1
ATOM 540 C C . ARG A 1 71 ? 4.942 -14.317 -16.420 1.00 98.12 71 ARG A C 1
ATOM 542 O O . ARG A 1 71 ? 5.579 -13.275 -16.561 1.00 98.12 71 ARG A O 1
ATOM 549 N N . LEU A 1 72 ? 5.476 -15.527 -16.557 1.00 97.94 72 LEU A N 1
ATOM 550 C CA . LEU A 1 72 ? 6.885 -15.743 -16.871 1.00 97.94 72 LEU A CA 1
ATOM 551 C C . LEU A 1 72 ? 7.122 -15.668 -18.380 1.00 97.94 72 LEU A C 1
ATOM 553 O O . LEU A 1 72 ? 6.437 -16.335 -19.157 1.00 97.94 72 LEU A O 1
ATOM 557 N N . LEU A 1 73 ? 8.113 -14.876 -18.775 1.00 97.25 73 LEU A N 1
ATOM 558 C CA . LEU A 1 73 ? 8.474 -14.583 -20.158 1.00 97.25 73 LEU A CA 1
ATOM 559 C C . LEU A 1 73 ? 9.959 -14.873 -20.388 1.00 97.25 73 LEU A C 1
ATOM 561 O O . LEU A 1 73 ? 10.771 -14.763 -19.472 1.00 97.25 73 LEU A O 1
ATOM 565 N N . THR A 1 74 ? 10.344 -15.203 -21.616 1.00 95.88 74 THR A N 1
ATOM 566 C CA . THR A 1 74 ? 11.762 -15.343 -21.976 1.00 95.88 74 THR A CA 1
ATOM 567 C C . THR A 1 74 ? 12.392 -13.966 -22.152 1.00 95.88 74 THR A C 1
ATOM 569 O O . THR A 1 74 ? 11.854 -13.143 -22.892 1.00 95.88 74 THR A O 1
ATOM 572 N N . LEU A 1 75 ? 13.528 -13.714 -21.493 1.00 93.44 75 LEU A N 1
ATOM 573 C CA . LEU A 1 75 ? 14.239 -12.439 -21.615 1.00 93.44 75 LEU A CA 1
ATOM 574 C C . LEU A 1 75 ? 14.695 -12.180 -23.067 1.00 93.44 75 LEU A C 1
ATOM 576 O O . LEU A 1 75 ? 15.462 -12.983 -23.607 1.00 93.44 75 LEU A O 1
ATOM 580 N N . PRO A 1 76 ? 14.301 -11.053 -23.686 1.00 92.00 76 PRO A N 1
ATOM 581 C CA . PRO A 1 76 ? 14.814 -10.654 -24.990 1.00 92.00 76 PRO A CA 1
ATOM 582 C C . PRO A 1 76 ? 16.305 -10.303 -24.935 1.00 92.00 76 PRO A C 1
ATOM 584 O O . PRO A 1 76 ? 16.795 -9.747 -23.952 1.00 92.00 76 PRO A O 1
ATOM 587 N N . SER A 1 77 ? 17.026 -10.573 -26.024 1.00 91.56 77 SER A N 1
ATOM 588 C CA . SER A 1 77 ? 18.423 -10.146 -26.148 1.00 91.56 77 SER A CA 1
ATOM 589 C C . SER A 1 77 ? 18.539 -8.622 -26.040 1.00 91.56 77 SER A C 1
ATOM 591 O O . SER A 1 77 ? 17.756 -7.895 -26.648 1.00 91.56 77 SER A O 1
ATOM 593 N N . GLY A 1 78 ? 19.518 -8.147 -25.268 1.00 88.75 78 GLY A N 1
ATOM 594 C CA . GLY A 1 78 ? 19.802 -6.721 -25.096 1.00 88.75 78 GLY A CA 1
ATOM 595 C C . GLY A 1 78 ? 18.969 -6.001 -24.033 1.00 88.75 78 GLY A C 1
ATOM 596 O O . GLY A 1 78 ? 19.293 -4.858 -23.741 1.00 88.75 78 GLY A O 1
ATOM 597 N N . ARG A 1 79 ? 17.967 -6.656 -23.425 1.00 91.06 79 ARG A N 1
ATOM 598 C CA . ARG A 1 79 ? 17.185 -6.092 -22.314 1.00 91.06 79 ARG A CA 1
ATOM 599 C C . ARG A 1 79 ? 17.780 -6.469 -20.957 1.00 91.06 79 ARG A C 1
ATOM 601 O O . ARG A 1 79 ? 18.084 -7.643 -20.737 1.00 91.06 79 ARG A O 1
ATOM 608 N N . SER A 1 80 ? 17.879 -5.513 -20.030 1.00 91.88 80 SER A N 1
ATOM 609 C CA . SER A 1 80 ? 18.289 -5.779 -18.639 1.00 91.88 80 SER A CA 1
ATOM 610 C C . SER A 1 80 ? 17.117 -5.799 -17.655 1.00 91.88 80 SER A C 1
ATOM 612 O O . SER A 1 80 ? 17.068 -6.695 -16.808 1.00 91.88 80 SER A O 1
ATOM 614 N N . GLU A 1 81 ? 16.160 -4.873 -17.782 1.00 94.44 81 GLU A N 1
ATOM 615 C CA . GLU A 1 81 ? 14.987 -4.806 -16.901 1.00 94.44 81 GLU A CA 1
ATOM 616 C C . GLU A 1 81 ? 14.136 -6.081 -17.023 1.00 94.44 81 GLU A C 1
ATOM 618 O O . GLU A 1 81 ? 13.696 -6.473 -18.111 1.00 94.44 81 GLU A O 1
ATOM 623 N N . ARG A 1 82 ? 13.897 -6.747 -15.891 1.00 95.69 82 ARG A N 1
ATOM 624 C CA . ARG A 1 82 ? 13.184 -8.026 -15.838 1.00 95.69 82 ARG A CA 1
ATOM 625 C C . ARG A 1 82 ? 11.685 -7.855 -15.761 1.00 95.69 82 ARG A C 1
ATOM 627 O O . ARG A 1 82 ? 10.975 -8.694 -16.304 1.00 95.69 82 ARG A O 1
ATOM 634 N N . PHE A 1 83 ? 11.184 -6.798 -15.146 1.00 96.94 83 PHE A N 1
ATOM 635 C CA . PHE A 1 83 ? 9.758 -6.524 -15.158 1.00 96.94 83 PHE A CA 1
ATOM 636 C C . PHE A 1 83 ? 9.363 -5.928 -16.509 1.00 96.94 83 PHE A C 1
ATOM 638 O O . PHE A 1 83 ? 9.988 -5.008 -17.030 1.00 96.94 83 PHE A O 1
ATOM 645 N N . LEU A 1 84 ? 8.329 -6.490 -17.124 1.00 97.50 84 LEU A N 1
ATOM 646 C CA . LEU A 1 84 ? 7.759 -5.947 -18.350 1.00 97.50 84 LEU A CA 1
ATOM 647 C C . LEU A 1 84 ? 6.580 -5.042 -18.028 1.00 97.50 84 LEU A C 1
ATOM 649 O O . LEU A 1 84 ? 6.512 -3.926 -18.533 1.00 97.50 84 LEU A O 1
ATOM 653 N N . TYR A 1 85 ? 5.652 -5.523 -17.203 1.00 98.31 85 TYR A N 1
ATOM 654 C CA . TYR A 1 85 ? 4.444 -4.780 -16.884 1.00 98.31 85 TYR A CA 1
ATOM 655 C C . TYR A 1 85 ? 3.876 -5.119 -15.508 1.00 98.31 85 TYR A C 1
ATOM 657 O O . TYR A 1 85 ? 4.067 -6.222 -14.991 1.00 98.31 85 TYR A O 1
ATOM 665 N N . VAL A 1 86 ? 3.090 -4.182 -14.985 1.00 98.31 86 VAL A N 1
ATOM 666 C CA . VAL A 1 86 ? 2.073 -4.413 -13.956 1.00 98.31 86 VAL A CA 1
ATOM 667 C C . VAL A 1 86 ? 0.710 -4.244 -14.622 1.00 98.31 86 VAL A C 1
ATOM 669 O O . VAL A 1 86 ? 0.459 -3.216 -15.250 1.00 98.31 86 VAL A O 1
ATOM 672 N N . MET A 1 87 ? -0.154 -5.255 -14.531 1.00 98.25 87 MET A N 1
ATOM 673 C CA . MET A 1 87 ? -1.495 -5.214 -15.106 1.00 98.25 87 MET A CA 1
ATOM 674 C C . MET A 1 87 ? -2.544 -4.962 -14.026 1.00 98.25 87 MET A C 1
ATOM 676 O O . MET A 1 87 ? -2.665 -5.749 -13.088 1.00 98.25 87 MET A O 1
ATOM 680 N N . CYS A 1 88 ? -3.350 -3.921 -14.206 1.00 98.12 88 CYS A N 1
ATOM 681 C CA . CYS A 1 88 ? -4.383 -3.494 -13.268 1.00 98.12 88 CYS A CA 1
ATOM 682 C C . CYS A 1 88 ? -5.734 -3.297 -13.977 1.00 98.12 88 CYS A C 1
ATOM 684 O O . CYS A 1 88 ? -5.807 -2.988 -15.170 1.00 98.12 88 CYS A O 1
ATOM 686 N N . ARG A 1 89 ? -6.833 -3.495 -13.245 1.00 98.19 89 ARG A N 1
ATOM 687 C CA . ARG A 1 89 ? -8.195 -3.231 -13.729 1.00 98.19 89 ARG A CA 1
ATOM 688 C C . ARG A 1 89 ? -8.509 -1.740 -13.630 1.00 98.19 89 ARG A C 1
ATOM 690 O O . ARG A 1 89 ? -8.205 -1.113 -12.620 1.00 98.19 89 ARG A O 1
ATOM 697 N N . SER A 1 90 ? -9.178 -1.199 -14.636 1.00 98.25 90 SER A N 1
ATOM 698 C CA . SER A 1 90 ? -9.704 0.163 -14.659 1.00 98.25 90 SER A CA 1
ATOM 699 C C . SER A 1 90 ? -11.232 0.139 -14.693 1.00 98.25 90 SER A C 1
ATOM 701 O O . SER A 1 90 ? -11.832 -0.685 -15.388 1.00 98.25 90 SER A O 1
ATOM 703 N N . GLY A 1 91 ? -11.868 1.053 -13.955 1.00 97.56 91 GLY A N 1
ATOM 704 C CA . GLY A 1 91 ? -13.314 1.267 -14.035 1.00 97.56 91 GLY A CA 1
ATOM 705 C C . GLY A 1 91 ? -13.727 2.141 -15.224 1.00 97.56 91 GLY A C 1
ATOM 706 O O . GLY A 1 91 ? -14.899 2.150 -15.603 1.00 97.56 91 GLY A O 1
ATOM 707 N N . ASN A 1 92 ? -12.785 2.893 -15.799 1.00 98.12 92 ASN A N 1
ATOM 708 C CA . ASN A 1 92 ? -12.959 3.687 -17.011 1.00 98.12 92 ASN A CA 1
ATOM 709 C C . ASN A 1 92 ? -11.592 3.928 -17.671 1.00 98.12 92 ASN A C 1
ATOM 711 O O . ASN A 1 92 ? -10.848 4.821 -17.261 1.00 98.12 92 ASN A O 1
ATOM 715 N N . LEU A 1 93 ? -11.281 3.148 -18.705 1.00 98.19 93 LEU A N 1
ATOM 716 C CA . LEU A 1 93 ? -9.949 3.066 -19.300 1.00 98.19 93 LEU A CA 1
ATOM 717 C C . LEU A 1 93 ? -9.460 4.414 -19.828 1.00 98.19 93 LEU A C 1
ATOM 719 O O . LEU A 1 93 ? -8.297 4.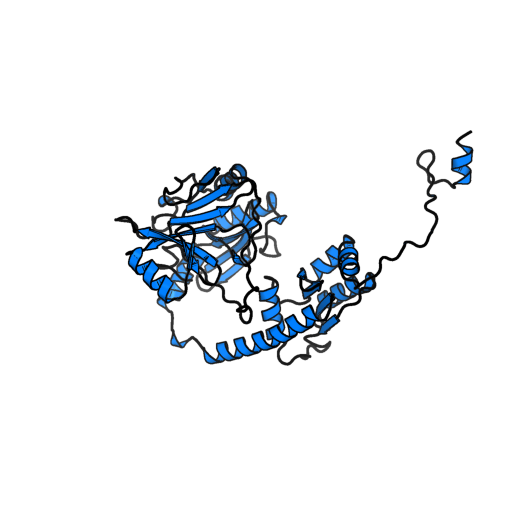756 -19.650 1.00 98.19 93 LEU A O 1
ATOM 723 N N . GLU A 1 94 ? -10.349 5.187 -20.452 1.00 98.12 94 GLU A N 1
ATOM 724 C CA . GLU A 1 94 ? -10.028 6.504 -21.003 1.00 98.12 94 GLU A CA 1
ATOM 725 C C . GLU A 1 94 ? -9.596 7.478 -19.903 1.00 98.12 94 GLU A C 1
ATOM 727 O O . GLU A 1 94 ? -8.561 8.130 -20.028 1.00 98.12 94 GLU A O 1
ATOM 732 N N . LYS A 1 95 ? -10.342 7.542 -18.794 1.00 98.12 95 LYS A N 1
ATOM 733 C CA . LYS A 1 95 ? -10.007 8.418 -17.665 1.00 98.12 95 LYS A CA 1
ATOM 734 C C . LYS A 1 95 ? -8.767 7.954 -16.913 1.00 98.12 95 LYS A C 1
ATOM 736 O O . LYS A 1 95 ? -7.980 8.798 -16.494 1.00 98.12 95 LYS A O 1
ATOM 741 N N . THR A 1 96 ? -8.565 6.646 -16.769 1.00 98.31 96 THR A N 1
ATOM 742 C CA . THR A 1 96 ? -7.353 6.092 -16.152 1.00 98.31 96 THR A CA 1
ATOM 743 C C . THR A 1 96 ? -6.127 6.428 -16.989 1.00 98.31 96 THR A C 1
ATOM 745 O O . THR A 1 96 ? -5.198 7.056 -16.492 1.00 98.31 96 THR A O 1
ATOM 748 N N . VAL A 1 97 ? -6.140 6.103 -18.283 1.00 98.50 97 VAL A N 1
ATOM 749 C CA . VAL A 1 97 ? -5.039 6.430 -19.203 1.00 98.50 97 VAL A CA 1
ATOM 750 C C . VAL A 1 97 ? -4.808 7.942 -19.264 1.00 98.50 97 VAL A C 1
ATOM 752 O O . VAL A 1 97 ? -3.664 8.386 -19.175 1.00 98.50 97 VAL A O 1
ATOM 755 N N . GLY A 1 98 ? -5.880 8.738 -19.337 1.00 98.56 98 GLY A N 1
ATOM 756 C CA . GLY A 1 98 ? -5.817 10.199 -19.290 1.00 98.56 98 GLY A CA 1
ATOM 757 C C . GLY A 1 98 ? -5.150 10.716 -18.017 1.00 98.56 98 GLY A C 1
ATOM 758 O O . GLY A 1 98 ? -4.267 11.561 -18.096 1.00 98.56 98 GLY A O 1
ATOM 759 N N . PHE A 1 99 ? -5.470 10.151 -16.849 1.00 98.44 99 PHE A N 1
ATOM 760 C CA . PHE A 1 99 ? -4.812 10.500 -15.591 1.00 98.44 99 PHE A CA 1
ATOM 761 C C . PHE A 1 99 ? -3.291 10.280 -15.664 1.00 98.44 99 PHE A C 1
ATOM 763 O O . PHE A 1 99 ? -2.523 11.203 -15.398 1.00 98.44 99 PHE A O 1
ATOM 770 N N . TYR A 1 100 ? -2.828 9.099 -16.080 1.00 98.38 100 TYR A N 1
ATOM 771 C CA . TYR A 1 100 ? -1.388 8.810 -16.145 1.00 98.38 100 TYR A CA 1
ATOM 772 C C . TYR A 1 100 ? -0.643 9.680 -17.169 1.00 98.38 100 TYR A C 1
ATOM 774 O O . TYR A 1 100 ? 0.506 10.062 -16.938 1.00 98.38 100 TYR A O 1
ATOM 782 N N . LYS A 1 101 ? -1.290 10.041 -18.279 1.00 98.38 101 LYS A N 1
ATOM 783 C CA . LYS A 1 101 ? -0.693 10.914 -19.297 1.00 98.38 101 LYS A CA 1
ATOM 784 C C . LYS A 1 101 ? -0.684 12.372 -18.853 1.00 98.38 101 LYS A C 1
ATOM 786 O O . LYS A 1 101 ? 0.371 12.996 -18.800 1.00 98.38 101 LYS A O 1
ATOM 791 N N . ASP A 1 102 ? -1.839 12.896 -18.467 1.00 97.81 102 ASP A N 1
ATOM 792 C CA . ASP A 1 102 ? -2.018 14.321 -18.207 1.00 97.81 102 ASP A CA 1
ATOM 793 C C . ASP A 1 102 ? -1.458 14.733 -16.850 1.00 97.81 102 ASP A C 1
ATOM 795 O O . ASP A 1 102 ? -0.953 15.846 -16.709 1.00 97.81 102 ASP A O 1
ATOM 799 N N . VAL A 1 103 ? -1.575 13.870 -15.836 1.00 97.38 103 VAL A N 1
ATOM 800 C CA . VAL A 1 103 ? -1.144 14.161 -14.461 1.00 97.38 103 VAL A CA 1
ATOM 801 C C . VAL A 1 103 ? 0.295 13.724 -14.231 1.00 97.38 103 VAL A C 1
ATOM 803 O O . VAL A 1 103 ? 1.054 14.473 -13.620 1.00 97.38 103 VAL A O 1
ATOM 806 N N . LEU A 1 104 ? 0.684 12.548 -14.735 1.00 96.75 104 LEU A N 1
ATOM 807 C CA . LEU A 1 104 ? 2.006 11.970 -14.467 1.00 96.75 104 LEU A CA 1
ATOM 808 C C . LEU A 1 104 ? 2.986 12.078 -15.639 1.00 96.75 104 LEU A C 1
ATOM 810 O O . LEU A 1 104 ? 4.156 11.745 -15.465 1.00 96.75 104 LEU A O 1
ATOM 814 N N . GLY A 1 105 ? 2.557 12.570 -16.803 1.00 96.62 105 GLY A N 1
ATOM 815 C CA . GLY A 1 105 ? 3.434 12.774 -17.958 1.00 96.62 105 GLY A CA 1
ATOM 816 C C . GLY A 1 105 ? 3.889 11.479 -18.632 1.00 96.62 105 GLY A C 1
ATOM 817 O O . GLY A 1 105 ? 4.901 11.482 -19.335 1.00 96.62 105 GLY A O 1
ATOM 818 N N . MET A 1 106 ? 3.186 10.365 -18.404 1.00 98.00 106 MET A N 1
ATOM 819 C CA . MET A 1 106 ? 3.441 9.120 -19.129 1.00 98.00 106 MET A CA 1
ATOM 820 C C . MET A 1 106 ? 2.978 9.229 -20.587 1.00 98.00 106 MET A C 1
ATOM 822 O O . MET A 1 106 ? 2.178 10.092 -20.949 1.00 98.00 106 MET A O 1
ATOM 826 N N . VAL A 1 107 ? 3.478 8.336 -21.437 1.00 98.25 107 VAL A N 1
ATOM 827 C CA . VAL A 1 107 ? 3.097 8.246 -22.852 1.00 98.25 107 VAL A CA 1
ATOM 828 C C . VAL A 1 107 ? 2.402 6.924 -23.139 1.00 98.25 107 VAL A C 1
ATOM 830 O O . VAL A 1 107 ? 2.513 5.980 -22.355 1.00 98.25 107 VAL A O 1
ATOM 833 N N . ASP A 1 108 ? 1.697 6.855 -24.268 1.00 98.38 108 ASP A N 1
ATOM 834 C CA . ASP A 1 108 ? 1.140 5.593 -24.754 1.00 98.38 108 ASP A CA 1
ATOM 835 C C . ASP A 1 108 ? 2.269 4.589 -25.022 1.00 98.38 108 ASP A C 1
ATOM 837 O O . ASP A 1 108 ? 3.308 4.930 -25.597 1.00 98.38 108 ASP A O 1
ATOM 841 N N . ALA A 1 109 ? 2.041 3.343 -24.623 1.00 97.75 109 ALA A N 1
ATOM 842 C CA . ALA A 1 109 ? 2.921 2.217 -24.877 1.00 97.75 109 ALA A CA 1
ATOM 843 C C . ALA A 1 109 ? 2.154 1.108 -25.606 1.00 97.75 109 ALA A C 1
ATOM 845 O O . ALA A 1 109 ? 0.932 0.983 -25.498 1.00 97.75 109 ALA A O 1
ATOM 846 N N . GLU A 1 110 ? 2.881 0.281 -26.352 1.00 96.88 110 GLU A N 1
ATOM 847 C CA . GLU A 1 110 ? 2.297 -0.907 -26.962 1.00 96.88 110 GLU A CA 1
ATOM 848 C C . GLU A 1 110 ? 1.949 -1.927 -25.871 1.00 96.88 110 GLU A C 1
ATOM 850 O O . GLU A 1 110 ? 2.780 -2.248 -25.019 1.00 96.88 110 GLU A O 1
ATOM 855 N N . VAL A 1 111 ? 0.715 -2.440 -25.891 1.00 97.88 111 VAL A N 1
ATOM 856 C CA . VAL A 1 111 ? 0.308 -3.521 -24.988 1.00 97.88 111 VAL A CA 1
ATOM 857 C C . VAL A 1 111 ? 1.097 -4.776 -25.367 1.00 97.88 111 VAL A C 1
ATOM 859 O O . VAL A 1 111 ? 0.964 -5.241 -26.501 1.00 97.88 111 VAL A O 1
ATOM 862 N N . PRO A 1 112 ? 1.894 -5.363 -24.454 1.00 96.06 112 PRO A N 1
ATOM 863 C CA . PRO A 1 112 ? 2.681 -6.539 -24.793 1.00 96.06 112 PRO A CA 1
ATOM 864 C C . PRO A 1 112 ? 1.797 -7.700 -25.249 1.00 96.06 112 PRO A C 1
ATOM 866 O O . PRO A 1 112 ? 0.819 -8.024 -24.583 1.00 96.06 112 PRO A O 1
ATOM 869 N N . GLY A 1 113 ? 2.184 -8.404 -26.317 1.00 94.56 113 GLY A N 1
ATOM 870 C CA . GLY A 1 113 ? 1.424 -9.559 -26.825 1.00 94.56 113 GLY A CA 1
ATOM 871 C C . GLY A 1 113 ? 1.287 -10.726 -25.834 1.00 94.56 113 GLY A C 1
ATOM 872 O O . GLY A 1 113 ? 0.466 -11.614 -26.036 1.00 94.56 113 GLY A O 1
ATOM 873 N N . ALA A 1 114 ? 2.075 -10.723 -24.756 1.00 92.06 114 ALA A N 1
ATOM 874 C CA . ALA A 1 114 ? 1.952 -11.669 -23.651 1.00 92.06 114 ALA A CA 1
ATOM 875 C C . ALA A 1 114 ? 0.761 -11.385 -22.718 1.00 92.06 114 ALA A C 1
ATOM 877 O O . ALA A 1 114 ? 0.360 -12.275 -21.968 1.00 92.06 114 ALA A O 1
ATOM 878 N N . VAL A 1 115 ? 0.220 -10.163 -22.739 1.00 93.50 115 VAL A N 1
ATOM 879 C CA . VAL A 1 115 ? -0.942 -9.778 -21.934 1.00 93.50 115 VAL A CA 1
ATOM 880 C C . VAL A 1 115 ? -2.157 -10.576 -22.418 1.00 93.50 115 VAL A C 1
ATOM 882 O O . VAL A 1 115 ? -2.421 -10.617 -23.623 1.00 93.50 115 VAL A O 1
ATOM 885 N N . PRO A 1 116 ? -2.920 -11.216 -21.513 1.00 90.56 116 PRO A N 1
ATOM 886 C CA . PRO A 1 116 ? -4.099 -11.977 -21.903 1.00 90.56 116 PRO A CA 1
ATOM 887 C C . PRO A 1 116 ? -5.138 -11.074 -22.578 1.00 90.56 116 PRO A C 1
ATOM 889 O O . PRO A 1 116 ? -5.326 -9.920 -22.193 1.00 90.56 116 PRO A O 1
ATOM 892 N N . SER A 1 117 ? -5.858 -11.618 -23.563 1.00 89.38 117 SER A N 1
ATOM 893 C CA . SER A 1 117 ? -6.919 -10.878 -24.251 1.00 89.38 117 SER A CA 1
ATOM 894 C C . SER A 1 117 ? -7.996 -10.421 -23.259 1.00 89.38 117 SER A C 1
ATOM 896 O O . SER A 1 117 ? -8.539 -11.220 -22.490 1.00 89.38 117 SER A O 1
ATOM 898 N N . LYS A 1 118 ? -8.301 -9.121 -23.274 1.00 92.31 118 LYS A N 1
ATOM 899 C CA . LYS A 1 118 ? -9.382 -8.484 -22.510 1.00 92.31 118 LYS A CA 1
ATOM 900 C C . LYS A 1 118 ? -10.211 -7.600 -23.450 1.00 92.31 118 L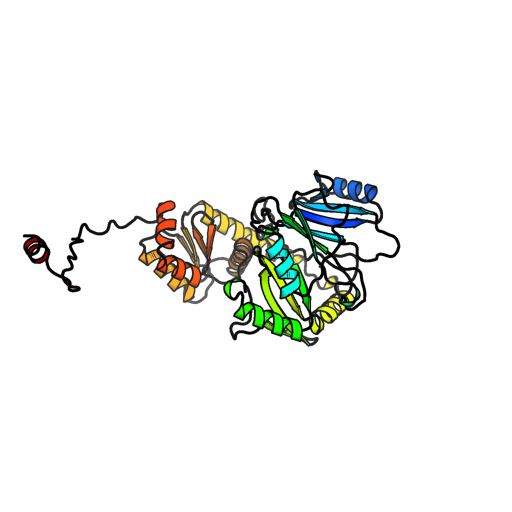YS A C 1
ATOM 902 O O . LYS A 1 118 ? -9.692 -7.204 -24.493 1.00 92.31 118 LYS A O 1
ATOM 907 N N . PRO A 1 119 ? -11.469 -7.263 -23.097 1.00 92.44 119 PRO A N 1
ATOM 908 C CA . PRO A 1 119 ? -12.354 -6.491 -23.973 1.00 92.44 119 PRO A CA 1
ATOM 909 C C . PRO A 1 119 ? -11.762 -5.153 -24.422 1.00 92.44 119 PRO A C 1
ATOM 911 O O . PRO A 1 119 ? -11.892 -4.775 -25.584 1.00 92.44 119 PRO A O 1
ATOM 914 N N . LYS A 1 120 ? -11.100 -4.449 -23.500 1.00 96.75 120 LYS A N 1
ATOM 915 C CA . LYS A 1 120 ? -10.334 -3.237 -23.779 1.00 96.75 120 LYS A CA 1
ATOM 916 C C . LYS A 1 120 ? -9.044 -3.274 -22.983 1.00 96.75 120 LYS A C 1
ATOM 918 O O . LYS A 1 120 ? -9.076 -3.591 -21.793 1.00 96.75 120 LYS A O 1
ATOM 923 N N . THR A 1 121 ? -7.941 -2.916 -23.628 1.00 98.06 121 THR A N 1
ATOM 924 C CA . THR A 1 121 ? -6.634 -2.772 -22.991 1.00 98.06 121 THR A CA 1
ATOM 925 C C . THR A 1 121 ? -5.930 -1.520 -23.482 1.00 98.06 121 THR A C 1
ATOM 927 O O . THR A 1 121 ? -6.133 -1.077 -24.611 1.00 98.06 121 THR A O 1
ATOM 930 N N . ALA A 1 122 ? -5.097 -0.951 -22.622 1.00 98.38 122 ALA A N 1
ATOM 931 C CA . ALA A 1 122 ? -4.164 0.109 -22.971 1.00 98.38 122 ALA A CA 1
ATOM 932 C C . ALA A 1 122 ? -2.917 -0.027 -22.100 1.00 98.38 122 ALA A C 1
ATOM 934 O O . ALA A 1 122 ? -2.984 -0.583 -21.005 1.00 98.38 122 ALA A O 1
ATOM 935 N N . ALA A 1 123 ? -1.785 0.481 -22.571 1.00 98.62 123 ALA A N 1
ATOM 936 C CA . ALA A 1 123 ? -0.578 0.564 -21.769 1.00 98.62 123 ALA A CA 1
ATOM 937 C C . ALA A 1 123 ? -0.035 1.989 -21.792 1.00 98.62 123 ALA A C 1
ATOM 939 O O . ALA A 1 123 ? -0.092 2.673 -22.814 1.00 98.62 123 ALA A O 1
ATOM 940 N N . VAL A 1 124 ? 0.496 2.418 -20.654 1.00 98.62 124 VAL A N 1
ATOM 941 C CA . VAL A 1 124 ? 1.216 3.682 -20.506 1.00 98.62 124 VAL A CA 1
ATOM 942 C C . VAL A 1 124 ? 2.517 3.440 -19.760 1.00 98.62 124 VAL A C 1
ATOM 944 O O . VAL A 1 124 ? 2.617 2.529 -18.935 1.00 98.62 124 VAL A O 1
ATOM 947 N N . SER A 1 125 ? 3.528 4.250 -20.044 1.00 97.81 125 SER A N 1
ATOM 948 C CA . SER A 1 125 ? 4.791 4.202 -19.311 1.00 97.81 125 SER A CA 1
ATOM 949 C C . SER A 1 125 ? 5.552 5.519 -19.416 1.00 97.81 125 SER A C 1
ATOM 951 O O . SER A 1 125 ? 5.273 6.363 -20.270 1.00 97.81 125 SER A O 1
ATOM 953 N N . TYR A 1 126 ? 6.580 5.678 -18.584 1.00 96.50 126 TYR A N 1
ATOM 954 C CA . TYR A 1 126 ? 7.691 6.562 -18.934 1.00 96.50 126 TYR A CA 1
ATOM 955 C C . TYR A 1 126 ? 8.525 5.950 -20.064 1.00 96.50 126 TYR A C 1
ATOM 957 O O . TYR A 1 126 ? 8.366 4.781 -20.414 1.00 96.50 126 TYR A O 1
ATOM 965 N N . THR A 1 127 ? 9.419 6.739 -20.655 1.00 95.69 127 THR A N 1
ATOM 966 C CA . THR A 1 127 ? 10.332 6.262 -21.704 1.00 95.69 127 THR A CA 1
ATOM 967 C C . THR A 1 127 ? 11.737 6.070 -21.152 1.00 95.69 127 THR A C 1
ATOM 969 O O . THR A 1 127 ? 12.111 6.712 -20.172 1.00 95.69 127 THR A O 1
ATOM 972 N N . SER A 1 128 ? 12.569 5.282 -21.833 1.00 94.56 128 SER A N 1
ATOM 973 C CA . SER A 1 128 ? 13.982 5.142 -21.461 1.00 94.56 128 SER A CA 1
ATOM 974 C C . SER A 1 128 ? 14.723 6.478 -21.404 1.00 94.56 128 SER A C 1
ATOM 976 O O . SER A 1 128 ? 15.583 6.659 -20.556 1.00 94.56 128 SER A O 1
ATOM 978 N N . LYS A 1 129 ? 14.340 7.470 -22.221 1.00 94.00 129 LYS A N 1
ATOM 979 C CA . LYS A 1 129 ? 14.925 8.824 -22.167 1.00 94.00 129 LYS A CA 1
ATOM 980 C C . LYS A 1 129 ? 14.630 9.569 -20.861 1.00 94.00 129 LYS A C 1
ATOM 982 O O . LYS A 1 129 ? 15.357 10.493 -20.522 1.00 94.00 129 LYS A O 1
ATOM 987 N N . MET A 1 130 ? 13.549 9.209 -20.175 1.00 90.56 130 MET A N 1
ATOM 988 C CA . MET A 1 130 ? 13.145 9.796 -18.893 1.00 90.56 130 MET A CA 1
ATOM 989 C C . MET A 1 130 ? 13.757 9.043 -17.701 1.00 90.56 130 MET A C 1
ATOM 991 O O . MET A 1 130 ? 13.781 9.573 -16.590 1.00 90.56 130 MET A O 1
ATOM 995 N N . HIS A 1 131 ? 14.259 7.824 -17.923 1.00 90.62 131 HIS A N 1
ATOM 996 C CA . HIS A 1 131 ? 14.943 7.032 -16.908 1.00 90.62 131 HIS A CA 1
ATOM 997 C C . HIS A 1 131 ? 16.347 7.609 -16.636 1.00 90.62 131 HIS A C 1
ATOM 999 O O . HIS A 1 131 ? 17.085 7.832 -17.599 1.00 90.62 131 HIS A O 1
ATOM 1005 N N . PRO A 1 132 ? 16.781 7.785 -15.369 1.00 87.25 132 PRO A N 1
ATOM 1006 C CA . PRO A 1 132 ? 18.096 8.359 -15.040 1.00 87.25 132 PRO A CA 1
ATOM 1007 C C . PRO A 1 132 ? 19.280 7.651 -15.714 1.00 87.25 132 PRO A C 1
ATOM 1009 O O . PRO A 1 132 ? 20.282 8.274 -16.052 1.00 87.25 132 PRO A O 1
ATOM 1012 N N . HIS A 1 133 ? 19.137 6.344 -15.938 1.00 89.69 133 HIS A N 1
ATOM 1013 C CA . HIS A 1 133 ? 20.154 5.487 -16.556 1.00 89.69 133 HIS A CA 1
ATOM 1014 C C . HIS A 1 133 ? 19.853 5.083 -18.007 1.00 89.69 133 HIS A C 1
ATOM 1016 O O . HIS A 1 133 ? 20.577 4.264 -18.564 1.00 89.69 133 HIS A O 1
ATOM 1022 N N . GLY A 1 134 ? 18.785 5.598 -18.628 1.00 92.50 134 GLY A N 1
ATOM 1023 C CA . GLY A 1 134 ? 18.451 5.222 -20.006 1.00 92.50 134 GLY A CA 1
ATOM 1024 C C . GLY A 1 134 ? 17.874 3.808 -20.182 1.00 92.50 134 GLY A C 1
ATOM 1025 O O . GLY A 1 134 ? 17.892 3.299 -21.299 1.00 92.50 134 GLY A O 1
ATOM 1026 N N . LEU A 1 135 ? 17.410 3.163 -19.105 1.00 92.44 135 LEU A N 1
ATOM 1027 C CA . LEU A 1 135 ? 16.984 1.756 -19.091 1.00 92.44 135 LEU A CA 1
ATOM 1028 C C . LEU A 1 135 ? 15.525 1.580 -19.528 1.00 92.44 135 LEU A C 1
ATOM 1030 O O . LEU A 1 135 ? 14.772 2.549 -19.665 1.00 92.44 135 LEU A O 1
ATOM 1034 N N . GLU A 1 136 ? 15.125 0.347 -19.833 1.00 94.69 136 GLU A N 1
ATOM 1035 C CA . GLU A 1 136 ? 13.772 0.043 -20.290 1.00 94.69 136 GLU A CA 1
ATOM 1036 C C . GLU A 1 136 ? 12.733 0.284 -19.186 1.00 94.69 136 GLU A C 1
ATOM 1038 O O . GLU A 1 136 ? 12.946 -0.114 -18.044 1.00 94.69 136 GLU A O 1
ATOM 1043 N N . PRO A 1 137 ? 11.580 0.896 -19.503 1.00 93.88 137 PRO A N 1
ATOM 1044 C CA . PRO A 1 137 ? 10.535 1.110 -18.515 1.00 93.88 137 PRO A CA 1
ATOM 1045 C C . PRO A 1 137 ? 9.777 -0.188 -18.200 1.00 93.88 137 PRO A C 1
ATOM 1047 O O . PRO A 1 137 ? 9.701 -1.115 -19.020 1.00 93.88 137 PRO A O 1
ATOM 1050 N N . VAL A 1 138 ? 9.126 -0.190 -17.037 1.00 96.81 138 VAL A N 1
ATOM 1051 C CA . VAL A 1 138 ? 8.034 -1.113 -16.706 1.00 96.81 138 VAL A CA 1
ATOM 1052 C C . VAL A 1 138 ? 6.713 -0.452 -17.082 1.00 96.81 138 VAL A C 1
ATOM 1054 O O . VAL A 1 138 ? 6.463 0.704 -16.739 1.00 96.81 138 VAL A O 1
ATOM 1057 N N . LEU A 1 139 ? 5.880 -1.175 -17.824 1.00 98.00 139 LEU A N 1
ATOM 1058 C CA . LEU A 1 139 ? 4.617 -0.665 -18.341 1.00 98.00 139 LEU A CA 1
ATOM 1059 C C . LEU A 1 139 ? 3.513 -0.790 -17.285 1.00 98.00 139 LEU A C 1
ATOM 1061 O O . LEU A 1 139 ? 3.401 -1.813 -16.609 1.00 98.00 139 LEU A O 1
ATOM 1065 N N . LEU A 1 140 ? 2.640 0.211 -17.203 1.00 98.38 140 LEU A N 1
ATOM 1066 C CA . LEU A 1 140 ? 1.346 0.072 -16.543 1.00 98.38 140 LEU A CA 1
ATOM 1067 C C . LEU A 1 140 ? 0.323 -0.328 -17.600 1.00 98.38 140 LEU A C 1
ATOM 1069 O O . LEU A 1 140 ? -0.005 0.457 -18.493 1.00 98.38 140 LEU A O 1
ATOM 1073 N N . VAL A 1 141 ? -0.143 -1.571 -17.520 1.00 98.62 141 VAL A N 1
ATOM 1074 C CA . VAL A 1 141 ? -1.146 -2.130 -18.426 1.00 98.62 141 VAL A CA 1
ATOM 1075 C C . VAL A 1 141 ? -2.500 -2.083 -17.738 1.00 98.62 141 VAL A C 1
ATOM 1077 O O . VAL A 1 141 ? -2.680 -2.604 -16.642 1.00 98.62 141 VAL A O 1
ATOM 1080 N N . TRP A 1 142 ? -3.478 -1.504 -18.414 1.00 98.50 142 TRP A N 1
ATOM 1081 C CA . TRP A 1 142 ? -4.834 -1.343 -17.919 1.00 98.50 142 TRP A CA 1
ATOM 1082 C C . TRP A 1 142 ? -5.798 -2.167 -18.752 1.00 98.50 142 TRP A C 1
ATOM 1084 O O . TRP A 1 142 ? -5.658 -2.241 -19.975 1.00 98.50 142 TRP A O 1
ATOM 1094 N N . TYR A 1 143 ? -6.800 -2.753 -18.106 1.00 98.38 143 TYR A N 1
ATOM 1095 C CA . TYR A 1 143 ? -7.934 -3.354 -18.799 1.00 98.38 143 TYR A CA 1
ATOM 1096 C C . TYR A 1 143 ? -9.262 -2.910 -18.196 1.00 98.3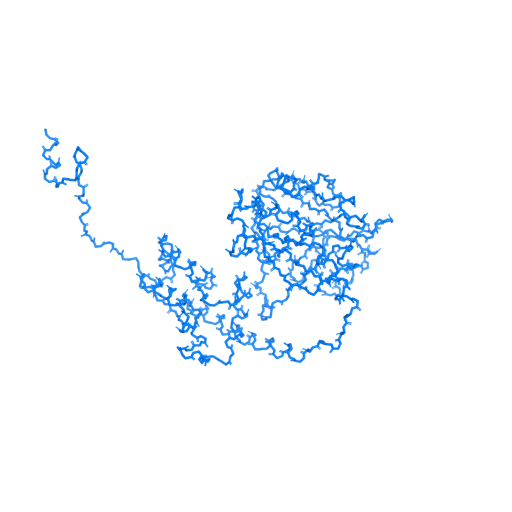8 143 TYR A C 1
ATOM 1098 O O . TYR A 1 143 ? -9.362 -2.697 -16.991 1.00 98.38 143 TYR A O 1
ATOM 1106 N N . GLU A 1 144 ? -10.286 -2.810 -19.036 1.00 97.94 144 GLU A N 1
ATOM 1107 C CA . GLU A 1 144 ? -11.658 -2.497 -18.627 1.00 97.94 144 GLU A CA 1
ATOM 1108 C C . GLU A 1 144 ? -12.582 -3.637 -19.057 1.00 97.94 144 GLU A C 1
ATOM 1110 O O . GLU A 1 144 ? -12.613 -4.033 -20.226 1.00 97.94 144 GLU A O 1
ATOM 1115 N N . ASP A 1 145 ? -13.339 -4.166 -18.098 1.00 96.56 145 ASP A N 1
ATOM 1116 C CA . ASP A 1 145 ? -14.308 -5.250 -18.286 1.00 96.56 145 ASP A CA 1
ATOM 1117 C C . ASP A 1 145 ? -15.706 -4.902 -17.741 1.00 96.56 145 ASP A C 1
ATOM 1119 O O . ASP A 1 145 ? -16.543 -5.780 -17.545 1.00 96.56 145 ASP A O 1
ATOM 1123 N N . GLY A 1 146 ? -15.972 -3.610 -17.515 1.00 95.00 146 GLY A N 1
ATOM 1124 C CA . GLY A 1 146 ? -17.243 -3.109 -16.983 1.00 95.00 146 GLY A CA 1
ATOM 1125 C C . GLY A 1 146 ? -17.372 -3.190 -15.459 1.00 95.00 146 GLY A C 1
ATOM 1126 O O . GLY A 1 146 ? -18.424 -2.841 -14.924 1.00 95.00 146 GLY A O 1
ATOM 1127 N N . VAL A 1 147 ? -16.322 -3.616 -14.749 1.00 95.31 147 VAL A N 1
ATOM 1128 C CA . VAL A 1 147 ? -16.284 -3.672 -13.284 1.00 95.31 147 VAL A CA 1
ATOM 1129 C C . VAL A 1 147 ? -15.295 -2.635 -12.756 1.00 95.31 147 VAL A C 1
ATOM 1131 O O . VAL A 1 147 ? -14.137 -2.608 -13.158 1.00 95.31 147 VAL A O 1
ATOM 1134 N N . ALA A 1 148 ? -15.729 -1.787 -11.821 1.00 96.12 148 ALA A N 1
ATOM 1135 C CA . ALA A 1 148 ? -14.817 -0.875 -11.135 1.00 96.12 148 ALA A CA 1
ATOM 1136 C C . ALA A 1 148 ? -13.888 -1.655 -10.182 1.00 96.12 148 ALA A C 1
ATOM 1138 O O . ALA A 1 148 ? -14.368 -2.548 -9.466 1.00 96.12 148 ALA A O 1
ATOM 1139 N N . PRO A 1 149 ? -12.581 -1.340 -10.141 1.00 97.25 149 PRO A N 1
ATOM 1140 C CA . PRO A 1 149 ? -11.663 -1.988 -9.219 1.00 97.25 149 PRO A CA 1
ATOM 1141 C C . PRO A 1 149 ? -12.018 -1.639 -7.770 1.00 97.25 149 PRO A C 1
ATOM 1143 O O . PRO A 1 149 ? -12.514 -0.556 -7.459 1.00 97.25 149 PRO A O 1
ATOM 1146 N N . LYS A 1 150 ? -11.751 -2.581 -6.870 1.00 95.38 150 LYS A N 1
ATOM 1147 C CA . LYS A 1 150 ? -11.844 -2.412 -5.420 1.00 95.38 150 LYS A CA 1
ATOM 1148 C C . LYS A 1 150 ? -10.509 -2.832 -4.811 1.00 95.38 150 LYS A C 1
ATOM 1150 O O . LYS A 1 150 ? -10.415 -3.976 -4.361 1.00 95.38 150 LYS A O 1
ATOM 1155 N N . PRO A 1 151 ? -9.481 -1.965 -4.860 1.00 93.12 151 PRO A N 1
ATOM 1156 C CA . PRO A 1 151 ? -8.202 -2.258 -4.235 1.00 93.12 151 PRO A CA 1
ATOM 1157 C C . PRO A 1 151 ? -8.376 -2.453 -2.728 1.00 93.12 151 PRO A C 1
ATOM 1159 O O . PRO A 1 151 ? -9.147 -1.734 -2.084 1.00 93.12 151 PRO A O 1
ATOM 1162 N N . THR A 1 152 ? -7.662 -3.414 -2.163 1.00 90.94 152 THR A N 1
ATOM 1163 C CA . THR A 1 152 ? -7.506 -3.597 -0.721 1.00 90.94 152 THR A CA 1
ATOM 1164 C C . THR A 1 152 ? -6.042 -3.318 -0.355 1.00 90.94 152 THR A C 1
ATOM 1166 O O . THR A 1 152 ? -5.211 -3.073 -1.232 1.00 90.94 152 THR A O 1
ATOM 1169 N N . PRO A 1 153 ? -5.666 -3.354 0.936 1.00 88.12 153 PRO A N 1
ATOM 1170 C CA . PRO A 1 153 ? -4.257 -3.289 1.316 1.00 88.12 153 PRO A CA 1
ATOM 1171 C C . PRO A 1 153 ? -3.398 -4.418 0.725 1.00 88.12 153 PRO A C 1
ATOM 1173 O O . PRO A 1 153 ? -2.176 -4.307 0.754 1.00 88.12 153 PRO A O 1
ATOM 1176 N N . TRP A 1 154 ? -4.010 -5.493 0.210 1.00 91.94 154 TRP A N 1
ATOM 1177 C CA . TRP A 1 154 ? -3.292 -6.583 -0.442 1.00 91.94 154 TRP A CA 1
ATOM 1178 C C . TRP A 1 154 ? -2.584 -6.121 -1.717 1.00 91.94 154 TRP A C 1
ATOM 1180 O O . TRP A 1 154 ? -1.457 -6.526 -1.930 1.00 91.94 154 TRP A O 1
ATOM 1190 N N . GLU A 1 155 ? -3.170 -5.242 -2.537 1.00 93.19 155 GLU A N 1
ATOM 1191 C CA . GLU A 1 155 ? -2.510 -4.746 -3.755 1.00 93.19 155 GLU A CA 1
ATOM 1192 C C . GLU A 1 155 ? -1.266 -3.882 -3.484 1.00 93.19 155 GLU A C 1
ATOM 1194 O O . GLU A 1 155 ? -0.434 -3.698 -4.374 1.00 93.19 155 GLU A O 1
ATOM 1199 N N . GLY A 1 156 ? -1.131 -3.346 -2.269 1.00 92.31 156 GLY A N 1
ATOM 1200 C CA . GLY A 1 156 ? -0.033 -2.463 -1.900 1.00 92.31 156 GLY A CA 1
ATOM 1201 C C . GLY A 1 156 ? -0.100 -1.107 -2.608 1.00 92.31 156 GLY A C 1
ATOM 1202 O O . GLY A 1 156 ? -1.155 -0.474 -2.690 1.00 92.31 156 GLY A O 1
ATOM 1203 N N . ARG A 1 157 ? 1.058 -0.621 -3.065 1.00 93.75 157 ARG A N 1
ATOM 1204 C CA . ARG A 1 157 ? 1.230 0.733 -3.603 1.00 93.75 157 ARG A CA 1
ATOM 1205 C C . ARG A 1 157 ? 2.266 0.759 -4.719 1.00 93.75 157 ARG A C 1
ATOM 1207 O O . ARG A 1 157 ? 3.314 0.131 -4.599 1.00 93.75 157 ARG A O 1
ATOM 1214 N N . HIS A 1 158 ? 2.027 1.564 -5.751 1.00 94.75 158 HIS A N 1
ATOM 1215 C CA . HIS A 1 158 ? 3.063 1.887 -6.731 1.00 94.75 158 HIS A CA 1
ATOM 1216 C C . HIS A 1 158 ? 3.897 3.075 -6.258 1.00 94.75 158 HIS A C 1
ATOM 1218 O O . HIS A 1 158 ? 3.345 4.120 -5.925 1.00 94.75 158 HIS A O 1
ATOM 1224 N N . ALA A 1 159 ? 5.222 2.943 -6.260 1.00 95.38 159 ALA A N 1
ATOM 1225 C CA . ALA A 1 159 ? 6.131 4.049 -5.985 1.00 95.38 159 ALA A CA 1
ATOM 1226 C C . ALA A 1 159 ? 6.743 4.591 -7.282 1.00 95.38 159 ALA A C 1
ATOM 1228 O O . ALA A 1 159 ? 7.188 3.821 -8.130 1.00 95.38 159 ALA A O 1
ATOM 1229 N N . LEU A 1 160 ? 6.771 5.916 -7.429 1.00 95.12 160 LEU A N 1
ATOM 1230 C CA . LEU A 1 160 ? 7.390 6.613 -8.552 1.00 95.12 160 LEU A CA 1
ATOM 1231 C C . LEU A 1 160 ? 8.426 7.613 -8.035 1.00 95.12 160 LEU A C 1
ATOM 1233 O O . LEU A 1 160 ? 8.101 8.524 -7.269 1.00 95.12 160 LEU A O 1
ATOM 1237 N N . GLY A 1 161 ? 9.668 7.438 -8.487 1.00 94.38 161 GLY A N 1
ATOM 1238 C CA . GLY A 1 161 ? 10.753 8.388 -8.269 1.00 94.38 161 GLY A CA 1
ATOM 1239 C C . GLY A 1 161 ? 10.699 9.523 -9.290 1.00 94.38 161 GLY A C 1
ATOM 1240 O O . GLY A 1 161 ? 10.904 9.278 -10.478 1.00 94.38 161 GLY A O 1
ATOM 1241 N N . LEU A 1 162 ? 10.456 10.753 -8.840 1.00 94.94 162 LEU A N 1
ATOM 1242 C CA . LEU A 1 162 ? 10.451 11.965 -9.676 1.00 94.94 162 LEU A CA 1
ATOM 1243 C C . LEU A 1 162 ? 11.452 12.987 -9.127 1.00 94.94 162 LEU A C 1
ATOM 1245 O O . LEU A 1 162 ? 11.911 12.846 -7.996 1.00 94.94 162 LEU A O 1
ATOM 1249 N N . ASP A 1 163 ? 11.790 14.015 -9.904 1.00 94.81 163 ASP A N 1
ATOM 1250 C CA . ASP A 1 163 ? 12.559 15.145 -9.367 1.00 94.81 163 ASP A CA 1
ATOM 1251 C C . ASP A 1 163 ? 11.759 15.851 -8.264 1.00 94.81 163 ASP A C 1
ATOM 1253 O O . ASP A 1 163 ? 10.534 15.965 -8.346 1.00 94.81 163 ASP A O 1
ATOM 1257 N N . ALA A 1 164 ? 12.428 16.372 -7.240 1.00 95.56 164 ALA A N 1
ATOM 1258 C CA . ALA A 1 164 ? 11.796 17.067 -6.121 1.00 95.56 164 ALA A CA 1
ATOM 1259 C C . ALA A 1 164 ? 10.880 18.213 -6.588 1.00 95.56 164 ALA A C 1
ATOM 1261 O O . ALA A 1 164 ? 9.779 18.384 -6.062 1.00 95.56 164 ALA A O 1
ATOM 1262 N N . GLU A 1 165 ? 11.287 18.955 -7.622 1.00 95.88 165 GLU A N 1
ATOM 1263 C CA . GLU A 1 165 ? 10.457 19.996 -8.239 1.00 95.88 165 GLU A CA 1
ATOM 1264 C C . GLU A 1 165 ? 9.157 19.417 -8.825 1.00 95.88 165 GLU A C 1
ATOM 1266 O O . GLU A 1 165 ? 8.076 19.972 -8.616 1.00 95.88 165 GLU A O 1
ATOM 1271 N N . GLN A 1 166 ? 9.239 18.261 -9.491 1.00 96.19 166 GLN A N 1
ATOM 1272 C CA . GLN A 1 166 ? 8.072 17.560 -10.026 1.00 96.19 166 GLN A CA 1
ATOM 1273 C C . GLN A 1 166 ? 7.162 17.055 -8.902 1.00 96.19 166 GLN A C 1
ATOM 1275 O O . GLN A 1 166 ? 5.946 17.173 -9.025 1.00 96.19 166 GLN A O 1
ATOM 1280 N N . ILE A 1 167 ? 7.718 16.551 -7.793 1.00 97.19 167 ILE A N 1
ATOM 1281 C CA . ILE A 1 167 ? 6.947 16.132 -6.610 1.00 97.19 167 ILE A CA 1
ATOM 1282 C C . ILE A 1 167 ? 6.152 17.308 -6.029 1.00 97.19 167 ILE A C 1
ATOM 1284 O O . ILE A 1 167 ? 4.955 17.176 -5.773 1.00 97.19 167 ILE A O 1
ATOM 1288 N N . ILE A 1 168 ? 6.789 18.470 -5.858 1.00 96.19 168 ILE A N 1
ATOM 1289 C CA . ILE A 1 168 ? 6.150 19.681 -5.317 1.00 96.19 168 ILE A CA 1
ATOM 1290 C C . ILE A 1 168 ? 5.051 20.189 -6.262 1.00 96.19 168 ILE A C 1
ATOM 1292 O O . ILE A 1 168 ? 3.939 20.504 -5.820 1.00 96.19 168 ILE A O 1
ATOM 1296 N N . ALA A 1 169 ? 5.332 20.245 -7.567 1.00 97.50 169 ALA A N 1
ATOM 1297 C CA . ALA A 1 169 ? 4.359 20.662 -8.573 1.00 97.50 169 ALA A CA 1
ATOM 1298 C C . ALA A 1 169 ? 3.164 19.697 -8.646 1.00 97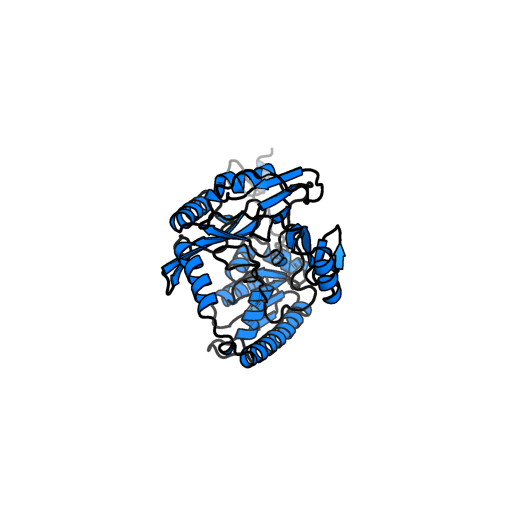.50 169 ALA A C 1
ATOM 1300 O O . ALA A 1 169 ? 2.008 20.130 -8.684 1.00 97.50 169 ALA A O 1
ATOM 1301 N N . LEU A 1 170 ? 3.431 18.390 -8.604 1.00 97.94 170 LEU A N 1
ATOM 1302 C CA . LEU A 1 170 ? 2.411 17.349 -8.628 1.00 97.94 170 LEU A CA 1
ATOM 1303 C C . LEU A 1 170 ? 1.528 17.404 -7.378 1.00 97.94 170 LEU A C 1
ATOM 1305 O O . LEU A 1 170 ? 0.305 17.369 -7.499 1.00 97.94 170 LEU A O 1
ATOM 1309 N N . HIS A 1 171 ? 2.118 17.554 -6.191 1.00 97.88 171 HIS A N 1
ATOM 1310 C CA . HIS A 1 171 ? 1.369 17.723 -4.942 1.00 97.88 171 HIS A CA 1
ATOM 1311 C C . HIS A 1 171 ? 0.470 18.966 -4.982 1.00 97.88 171 HIS A C 1
ATOM 1313 O O . HIS A 1 171 ? -0.720 18.884 -4.672 1.00 97.88 171 HIS A O 1
ATOM 1319 N N . THR A 1 172 ? 1.000 20.097 -5.461 1.00 97.38 172 THR A N 1
ATOM 1320 C CA . THR A 1 172 ? 0.228 21.339 -5.640 1.00 97.38 172 THR A CA 1
ATOM 1321 C C . THR A 1 172 ? -0.980 21.118 -6.550 1.00 97.38 172 THR A C 1
ATOM 1323 O O . THR A 1 172 ? -2.090 21.565 -6.247 1.00 97.38 172 THR A O 1
ATOM 1326 N N . ARG A 1 173 ? -0.792 20.387 -7.655 1.00 97.44 173 ARG A N 1
ATOM 1327 C CA . ARG A 1 173 ? -1.883 20.018 -8.559 1.00 97.44 173 ARG A CA 1
ATOM 1328 C C . ARG A 1 173 ? -2.902 19.108 -7.878 1.00 97.44 173 ARG A C 1
ATOM 1330 O O . ARG A 1 173 ? -4.094 19.388 -7.960 1.00 97.44 173 ARG A O 1
ATOM 1337 N N . TYR A 1 174 ? -2.452 18.080 -7.161 1.00 97.44 174 TYR A N 1
ATOM 1338 C CA . TYR A 1 174 ? -3.318 17.191 -6.386 1.00 97.44 174 TYR A CA 1
ATOM 1339 C C . TYR A 1 174 ? -4.180 17.958 -5.386 1.00 97.44 174 TYR A C 1
ATOM 1341 O O . TYR A 1 174 ? -5.374 17.707 -5.304 1.00 97.44 174 TYR A O 1
ATOM 1349 N N . LYS A 1 175 ? -3.634 18.952 -4.682 1.00 95.69 175 LYS A N 1
ATOM 1350 C CA . LYS A 1 175 ? -4.432 19.787 -3.771 1.00 95.69 175 LYS A CA 1
ATOM 1351 C C . LYS A 1 175 ? -5.517 20.585 -4.459 1.00 95.69 175 LYS A C 1
ATOM 1353 O O . LYS A 1 175 ? -6.590 20.780 -3.896 1.00 95.69 175 LYS A O 1
ATOM 1358 N N . LYS A 1 176 ? -5.219 21.075 -5.656 1.00 96.62 176 LYS A N 1
ATOM 1359 C CA . LYS A 1 176 ? -6.148 21.888 -6.431 1.00 96.62 176 LYS A CA 1
ATOM 1360 C C . LYS A 1 176 ? -7.244 21.043 -7.079 1.00 96.62 176 LYS A C 1
ATOM 1362 O O . LYS A 1 176 ? -8.398 21.455 -7.083 1.00 96.62 176 LYS A O 1
ATOM 1367 N N . GLU A 1 177 ? -6.877 19.909 -7.663 1.00 96.94 177 GLU A N 1
ATOM 1368 C CA . GLU A 1 177 ? -7.758 19.120 -8.532 1.00 96.94 177 GLU A CA 1
ATOM 1369 C C . GLU A 1 177 ? -8.354 17.900 -7.820 1.00 96.94 177 GLU A C 1
ATOM 1371 O O . GLU A 1 177 ? -9.478 17.504 -8.120 1.00 96.94 177 GLU A O 1
ATOM 1376 N N . PHE A 1 178 ? -7.630 17.318 -6.862 1.00 95.88 178 PHE A N 1
ATOM 1377 C CA . PHE A 1 178 ? -7.953 16.036 -6.231 1.00 95.88 178 PHE A CA 1
ATOM 1378 C C . PHE A 1 178 ? -7.655 16.001 -4.713 1.00 95.88 178 PHE A C 1
ATOM 1380 O O . PHE A 1 178 ? -7.030 15.042 -4.246 1.00 95.88 178 PHE A O 1
ATOM 1387 N N . PRO A 1 179 ? -8.068 17.007 -3.912 1.00 94.25 179 PRO A N 1
ATOM 1388 C CA . PRO A 1 179 ? -7.674 17.097 -2.502 1.00 94.25 179 PRO A CA 1
ATOM 1389 C C . PRO A 1 179 ? -8.072 15.854 -1.693 1.00 94.25 179 PRO A C 1
ATOM 1391 O O . PRO A 1 179 ? -7.286 15.377 -0.879 1.00 94.25 179 PRO A O 1
ATOM 1394 N N . ASP A 1 180 ? -9.232 15.262 -1.992 1.00 93.00 180 ASP A N 1
ATOM 1395 C CA . ASP A 1 180 ? -9.746 14.063 -1.312 1.00 93.00 180 ASP A CA 1
ATOM 1396 C C . ASP A 1 180 ? -8.974 12.774 -1.650 1.00 93.00 180 ASP A C 1
ATOM 1398 O O . ASP A 1 180 ? -9.194 11.732 -1.031 1.00 93.00 180 ASP A O 1
ATOM 1402 N N . LYS A 1 181 ? -8.085 12.809 -2.653 1.00 94.75 181 LYS A N 1
ATOM 1403 C CA . LYS A 1 181 ? -7.237 11.667 -3.020 1.00 94.75 181 LYS A CA 1
ATOM 1404 C C . LYS A 1 181 ? -5.905 11.660 -2.274 1.00 94.75 181 LYS A C 1
ATOM 1406 O O . LYS A 1 181 ? -5.226 10.637 -2.315 1.00 94.75 181 LYS A O 1
ATOM 1411 N N . ILE A 1 182 ? -5.516 12.748 -1.606 1.00 94.81 182 ILE A N 1
ATOM 1412 C CA . ILE A 1 182 ? -4.278 12.798 -0.817 1.00 94.81 182 ILE A CA 1
ATOM 1413 C C . ILE A 1 182 ? -4.476 11.991 0.468 1.00 94.81 182 ILE A C 1
ATOM 1415 O O . ILE A 1 182 ? -5.400 12.238 1.236 1.00 94.81 182 ILE A O 1
ATOM 1419 N N . MET A 1 183 ? -3.598 11.017 0.697 1.00 90.81 183 MET A N 1
ATOM 1420 C CA . MET A 1 183 ? -3.649 10.133 1.864 1.00 90.81 183 MET A CA 1
ATOM 1421 C C . MET A 1 183 ? -2.644 10.542 2.934 1.00 90.81 183 MET A C 1
ATOM 1423 O O . MET A 1 183 ? -2.948 10.517 4.126 1.00 90.81 183 MET A O 1
ATOM 1427 N N . HIS A 1 184 ? -1.437 10.906 2.503 1.00 88.88 184 HIS A N 1
ATOM 1428 C CA . HIS A 1 184 ? -0.366 11.315 3.396 1.00 88.88 184 HIS A CA 1
ATOM 1429 C C . HIS A 1 184 ? 0.408 12.465 2.774 1.00 88.88 184 HIS A C 1
ATOM 1431 O O . HIS A 1 184 ? 1.078 12.299 1.756 1.00 88.88 184 HIS A O 1
ATOM 1437 N N . ASP A 1 185 ? 0.328 13.617 3.419 1.00 90.56 185 ASP A N 1
ATOM 1438 C CA . ASP A 1 185 ? 1.162 14.773 3.155 1.00 90.56 185 ASP A CA 1
ATOM 1439 C C . ASP A 1 185 ? 1.521 15.465 4.478 1.00 90.56 185 ASP A C 1
ATOM 1441 O O . ASP A 1 185 ? 1.216 14.983 5.578 1.00 90.56 185 ASP A O 1
ATOM 1445 N N . GLU A 1 186 ? 2.236 16.577 4.384 1.00 87.00 186 GLU A N 1
ATOM 1446 C CA . GLU A 1 186 ? 2.568 17.373 5.548 1.00 87.00 186 GLU A CA 1
ATOM 1447 C C . GLU A 1 186 ? 1.341 18.175 6.008 1.00 87.00 186 GLU A C 1
ATOM 1449 O O . GLU A 1 186 ? 0.670 18.831 5.211 1.00 87.00 186 GLU A O 1
ATOM 1454 N N . LYS A 1 187 ? 1.068 18.203 7.321 1.00 76.31 187 LYS A N 1
ATOM 1455 C CA . LYS A 1 187 ? -0.084 18.945 7.884 1.00 76.31 187 LYS A CA 1
ATOM 1456 C C . LYS A 1 187 ? -0.062 20.446 7.565 1.00 76.31 187 LYS A C 1
ATOM 1458 O O . LYS A 1 187 ? -1.103 21.095 7.592 1.00 76.31 187 LYS A O 1
ATOM 1463 N N . THR A 1 188 ? 1.128 20.991 7.318 1.00 77.88 188 THR A N 1
ATOM 1464 C CA . THR A 1 188 ? 1.405 22.384 6.916 1.00 77.88 188 THR A CA 1
ATOM 1465 C C . THR A 1 188 ? 0.966 22.679 5.486 1.00 77.88 188 THR A C 1
ATOM 1467 O O . THR A 1 188 ? 0.755 23.831 5.119 1.00 77.88 188 THR A O 1
ATOM 1470 N N . GLY A 1 189 ? 0.785 21.630 4.692 1.00 80.69 189 GLY A N 1
ATOM 1471 C CA . GLY A 1 189 ? 0.126 21.688 3.418 1.00 80.69 189 GLY A CA 1
ATOM 1472 C C . GLY A 1 189 ? 1.025 21.502 2.197 1.00 80.69 189 GLY A C 1
ATOM 1473 O O . GLY A 1 189 ? 0.543 21.785 1.101 1.00 80.69 189 GLY A O 1
ATOM 1474 N N . GLY A 1 190 ? 2.248 20.998 2.358 1.00 90.31 190 GLY A N 1
ATOM 1475 C CA . GLY A 1 190 ? 3.126 20.541 1.274 1.00 90.31 190 GLY A CA 1
ATOM 1476 C C . GLY A 1 190 ? 3.318 19.016 1.268 1.00 90.31 190 GLY A C 1
ATOM 1477 O O . GLY A 1 190 ? 2.732 18.327 2.108 1.00 90.31 190 GLY A O 1
ATOM 1478 N N . PRO A 1 191 ? 4.138 18.470 0.351 1.00 94.12 191 PRO A N 1
ATOM 1479 C CA . PRO A 1 191 ? 4.651 17.113 0.511 1.00 94.12 191 PRO A CA 1
ATOM 1480 C C . PRO A 1 191 ? 5.447 17.014 1.820 1.00 94.12 191 PRO A C 1
ATOM 1482 O O . PRO A 1 191 ? 6.003 18.007 2.288 1.00 94.12 191 PRO A O 1
ATOM 1485 N N . ILE A 1 192 ? 5.506 15.819 2.408 1.00 94.44 192 ILE A N 1
ATOM 1486 C CA . ILE A 1 192 ? 6.319 15.561 3.601 1.00 94.44 192 ILE A CA 1
ATOM 1487 C C . ILE A 1 192 ? 7.781 15.824 3.243 1.00 94.44 192 ILE A C 1
ATOM 1489 O O . ILE A 1 192 ? 8.272 15.282 2.252 1.00 94.44 192 ILE A O 1
ATOM 1493 N N . SER A 1 193 ? 8.460 16.628 4.059 1.00 93.69 193 SER A N 1
ATOM 1494 C CA . SER A 1 193 ? 9.881 16.942 3.926 1.00 93.69 193 SER A CA 1
ATOM 1495 C C . SER A 1 193 ? 10.674 16.297 5.061 1.00 93.69 193 SER A C 1
ATOM 1497 O O . SER A 1 193 ? 10.544 16.675 6.228 1.00 93.69 193 SER A O 1
ATOM 1499 N N . LEU A 1 194 ? 11.503 15.304 4.732 1.00 90.38 194 LEU A N 1
ATOM 1500 C CA . LEU A 1 194 ? 12.355 14.606 5.696 1.00 90.38 194 LEU A CA 1
ATOM 1501 C C . LEU A 1 194 ? 13.817 14.997 5.486 1.00 90.38 194 LEU A C 1
ATOM 1503 O O . LEU A 1 194 ? 14.348 14.906 4.380 1.00 90.38 194 LEU A O 1
ATOM 1507 N N . GLN A 1 195 ? 14.465 15.448 6.560 1.00 92.38 195 GLN A N 1
ATOM 1508 C CA . GLN A 1 195 ? 15.895 15.747 6.558 1.00 92.38 195 GLN A CA 1
ATOM 1509 C C . GLN A 1 195 ? 16.677 14.450 6.767 1.00 92.38 195 GLN A C 1
ATOM 1511 O O . GLN A 1 195 ? 16.781 13.956 7.889 1.00 92.38 195 GLN A O 1
ATOM 1516 N N . GLU A 1 196 ? 17.217 13.911 5.679 1.00 88.44 196 GLU A N 1
ATOM 1517 C CA . GLU A 1 196 ? 17.996 12.678 5.658 1.00 88.44 196 GLU A CA 1
ATOM 1518 C C . GLU A 1 196 ? 19.498 12.979 5.570 1.00 88.44 196 GLU A C 1
ATOM 1520 O O . GLU A 1 196 ? 19.930 14.073 5.201 1.00 88.44 196 GLU A O 1
ATOM 1525 N N . LYS A 1 197 ? 20.331 11.972 5.857 1.00 88.31 197 LYS A N 1
ATOM 1526 C CA . LYS A 1 197 ? 21.801 12.091 5.768 1.00 88.31 197 LYS A CA 1
ATOM 1527 C C . LYS A 1 197 ? 22.277 12.547 4.379 1.00 88.31 197 LYS A C 1
ATOM 1529 O O . LYS A 1 197 ? 23.293 13.228 4.278 1.00 88.31 197 LYS A O 1
ATOM 1534 N N . LEU A 1 198 ? 21.571 12.133 3.325 1.00 88.62 198 LEU A N 1
ATOM 1535 C CA . LEU A 1 198 ? 21.960 12.338 1.925 1.00 88.62 198 LEU A CA 1
ATOM 1536 C C . LEU A 1 198 ? 21.182 13.463 1.226 1.00 88.62 198 LEU A C 1
ATOM 1538 O O . LEU A 1 198 ? 21.367 13.666 0.030 1.00 88.62 198 LEU A O 1
ATOM 1542 N N . GLY A 1 199 ? 20.332 14.200 1.946 1.00 91.56 199 GLY A N 1
ATOM 1543 C CA . GLY A 1 199 ? 19.544 15.290 1.376 1.00 91.56 199 GLY A CA 1
ATOM 1544 C C . GLY A 1 199 ? 18.160 15.418 1.997 1.00 91.56 199 GLY A C 1
ATOM 1545 O O . GLY A 1 199 ? 17.857 14.823 3.027 1.00 91.56 199 GLY A O 1
ATOM 1546 N N . THR A 1 200 ? 17.309 16.226 1.369 1.00 93.88 200 THR A N 1
ATOM 1547 C CA . THR A 1 200 ? 15.900 16.337 1.755 1.00 93.88 200 THR A CA 1
ATOM 1548 C C . THR A 1 200 ? 15.051 15.420 0.884 1.00 93.88 200 THR A C 1
ATOM 1550 O O . THR A 1 200 ? 14.937 15.627 -0.326 1.00 93.88 200 THR A O 1
ATOM 1553 N N . LEU A 1 201 ? 14.422 14.430 1.515 1.00 94.12 201 LEU A N 1
ATOM 1554 C CA . LEU A 1 201 ? 13.458 13.556 0.863 1.00 94.12 201 LEU A CA 1
ATOM 1555 C C . LEU A 1 201 ? 12.083 14.230 0.865 1.00 94.12 201 LEU A C 1
ATOM 1557 O O . LEU A 1 201 ? 11.542 14.535 1.928 1.00 94.12 201 LEU A O 1
ATOM 1561 N N . PHE A 1 202 ? 11.512 14.426 -0.320 1.00 96.31 202 PHE A N 1
ATOM 1562 C CA . PHE A 1 202 ? 10.131 14.861 -0.486 1.00 96.31 202 PHE A CA 1
ATOM 1563 C C . PHE A 1 202 ? 9.270 13.659 -0.834 1.00 96.31 202 PHE A C 1
ATOM 1565 O O . PHE A 1 202 ? 9.577 12.928 -1.776 1.00 96.31 202 PHE A O 1
ATOM 1572 N N . ILE A 1 203 ? 8.191 13.458 -0.083 1.00 96.44 203 ILE A N 1
ATOM 1573 C CA . ILE A 1 203 ? 7.290 12.328 -0.286 1.00 96.44 203 ILE A CA 1
ATOM 1574 C C . ILE A 1 203 ? 5.842 12.719 -0.018 1.00 96.44 203 ILE A C 1
ATOM 1576 O O . ILE A 1 203 ? 5.532 13.432 0.935 1.00 96.44 203 ILE A O 1
ATOM 1580 N N . PHE A 1 204 ? 4.926 12.232 -0.842 1.00 97.25 204 PHE A N 1
ATOM 1581 C CA . PHE A 1 204 ? 3.512 12.212 -0.488 1.00 97.25 204 PHE A CA 1
ATOM 1582 C C . PHE A 1 204 ? 2.839 10.991 -1.101 1.00 97.25 204 PHE A C 1
ATOM 1584 O O . PHE A 1 204 ? 3.321 10.404 -2.072 1.00 97.25 204 PHE A O 1
ATOM 1591 N N . ILE A 1 205 ? 1.723 10.594 -0.502 1.00 96.31 205 ILE A N 1
ATOM 1592 C CA . ILE A 1 205 ? 0.940 9.449 -0.950 1.00 96.31 205 ILE A CA 1
ATOM 1593 C C . ILE A 1 205 ? -0.442 9.946 -1.324 1.00 96.31 205 ILE A C 1
ATOM 1595 O O . ILE A 1 205 ? -1.092 10.648 -0.544 1.00 96.31 205 ILE A O 1
ATOM 1599 N N . ALA A 1 206 ? -0.898 9.556 -2.503 1.00 96.62 206 ALA A N 1
ATOM 1600 C CA . ALA A 1 206 ? -2.230 9.861 -2.985 1.00 96.62 206 ALA A CA 1
ATOM 1601 C C . ALA A 1 206 ? -2.794 8.686 -3.779 1.00 96.62 206 ALA A C 1
ATOM 1603 O O . ALA A 1 206 ? -2.072 7.765 -4.148 1.00 96.62 206 ALA A O 1
ATOM 1604 N N . ARG A 1 207 ? -4.096 8.716 -4.043 1.00 97.31 207 ARG A N 1
ATOM 1605 C CA . ARG A 1 207 ? -4.745 7.758 -4.935 1.00 97.31 207 ARG A CA 1
ATOM 1606 C C . ARG A 1 207 ? -4.738 8.254 -6.375 1.00 97.31 207 ARG A C 1
ATOM 1608 O O . ARG A 1 207 ? -4.825 9.460 -6.621 1.00 97.31 207 ARG A O 1
ATOM 1615 N N . ASP A 1 208 ? -4.663 7.328 -7.318 1.00 97.25 208 ASP A N 1
ATOM 1616 C CA . ASP A 1 208 ? -4.890 7.605 -8.735 1.00 97.25 208 ASP A CA 1
ATOM 1617 C C . ASP A 1 208 ? -6.394 7.795 -9.032 1.00 97.25 208 ASP A C 1
ATOM 1619 O O . ASP A 1 208 ? -7.222 7.945 -8.120 1.00 97.25 208 ASP A O 1
ATOM 1623 N N . TYR A 1 209 ? -6.774 7.810 -10.313 1.00 96.69 209 TYR A N 1
ATOM 1624 C CA . TYR A 1 209 ? -8.175 7.915 -10.721 1.00 96.69 209 TYR A CA 1
ATOM 1625 C C . TYR A 1 209 ? -9.056 6.797 -10.130 1.00 96.69 209 TYR A C 1
ATOM 1627 O O . TYR A 1 209 ? -10.084 7.117 -9.521 1.00 96.69 209 TYR A O 1
ATOM 1635 N N . ASP A 1 210 ? -8.631 5.536 -10.249 1.00 96.81 210 ASP A N 1
ATOM 1636 C CA . ASP A 1 210 ? -9.393 4.337 -9.872 1.00 96.81 210 ASP A CA 1
ATOM 1637 C C . ASP A 1 210 ? -9.296 3.968 -8.380 1.00 96.81 210 ASP A C 1
ATOM 1639 O O . ASP A 1 210 ? -10.050 3.122 -7.899 1.00 96.81 210 ASP A O 1
ATOM 1643 N N . GLY A 1 211 ? -8.416 4.623 -7.621 1.00 95.94 211 GLY A N 1
ATOM 1644 C CA . GLY A 1 211 ? -8.264 4.417 -6.183 1.00 95.94 211 GLY A CA 1
ATOM 1645 C C . GLY A 1 211 ? -7.038 3.600 -5.775 1.00 95.94 211 GLY A C 1
ATOM 1646 O O . GLY A 1 211 ? -6.902 3.317 -4.584 1.00 95.94 211 GLY A O 1
ATOM 1647 N N . TYR A 1 212 ? -6.149 3.252 -6.708 1.00 97.31 212 TYR A N 1
ATOM 1648 C CA . TYR A 1 212 ? -4.857 2.644 -6.397 1.00 97.31 212 TYR A CA 1
ATOM 1649 C C . TYR A 1 212 ? -3.976 3.640 -5.658 1.00 97.31 212 TYR A C 1
ATOM 1651 O O . TYR A 1 212 ? -3.934 4.824 -5.997 1.00 97.31 212 TYR A O 1
ATOM 1659 N N . GLU A 1 213 ? -3.260 3.171 -4.641 1.00 96.75 213 GLU A N 1
ATOM 1660 C CA . GLU A 1 213 ? -2.329 4.022 -3.917 1.00 96.75 213 GLU A CA 1
ATOM 1661 C C . GLU A 1 213 ? -1.053 4.254 -4.739 1.00 96.75 213 GLU A C 1
ATOM 1663 O O . GLU A 1 213 ? -0.462 3.324 -5.296 1.00 96.75 213 GLU A O 1
ATOM 1668 N N . MET A 1 214 ? -0.585 5.500 -4.727 1.00 97.38 214 MET A N 1
ATOM 1669 C CA . MET A 1 214 ? 0.637 5.963 -5.372 1.00 97.38 214 MET A CA 1
ATOM 1670 C C . MET A 1 214 ? 1.527 6.660 -4.336 1.00 97.38 214 MET A C 1
ATOM 1672 O O . MET A 1 214 ? 1.073 7.552 -3.619 1.00 97.38 214 MET A O 1
ATOM 1676 N N . CYS A 1 215 ? 2.794 6.258 -4.249 1.00 97.25 215 CYS A N 1
ATOM 1677 C CA . CYS A 1 215 ? 3.845 6.946 -3.503 1.00 97.25 215 CYS A CA 1
ATOM 1678 C C . CYS A 1 215 ? 4.676 7.756 -4.492 1.00 97.25 215 CYS A C 1
ATOM 1680 O O . CYS A 1 215 ? 5.275 7.191 -5.405 1.00 97.25 215 CYS A O 1
ATOM 1682 N N . TYR A 1 216 ? 4.733 9.065 -4.302 1.00 97.81 216 TYR A N 1
ATOM 1683 C CA . TYR A 1 216 ? 5.599 9.935 -5.082 1.00 97.81 216 TYR A CA 1
ATOM 1684 C C . TYR A 1 216 ? 6.765 10.345 -4.200 1.00 97.81 216 TYR A C 1
ATOM 1686 O O . TYR A 1 216 ? 6.541 10.926 -3.138 1.00 97.81 216 TYR A O 1
ATOM 1694 N N . VAL A 1 217 ? 7.987 10.032 -4.624 1.00 96.38 217 VAL A N 1
ATOM 1695 C CA . VAL A 1 217 ? 9.200 10.223 -3.823 1.00 96.38 217 VAL A CA 1
ATOM 1696 C C . VAL A 1 217 ? 10.291 10.923 -4.634 1.00 96.38 217 VAL A C 1
ATOM 1698 O O . VAL A 1 217 ? 10.478 10.622 -5.813 1.00 96.38 217 VAL A O 1
ATOM 1701 N N . SER A 1 218 ? 11.010 11.869 -4.022 1.00 96.38 218 SER A N 1
ATOM 1702 C CA . SER A 1 218 ? 12.098 12.581 -4.699 1.00 96.38 218 SER A CA 1
ATOM 1703 C C . SER A 1 218 ? 13.310 11.678 -4.930 1.00 96.38 218 SER A C 1
ATOM 1705 O O . SER A 1 218 ? 13.879 11.086 -4.004 1.00 96.38 218 SER A O 1
ATOM 1707 N N . ARG A 1 219 ? 13.730 11.569 -6.191 1.00 93.88 219 ARG A N 1
ATOM 1708 C CA . ARG A 1 219 ? 14.798 10.652 -6.605 1.00 93.88 219 ARG A CA 1
ATOM 1709 C C . ARG A 1 219 ? 16.191 11.133 -6.202 1.00 93.88 219 ARG A C 1
ATOM 1711 O O . ARG A 1 219 ? 17.076 10.312 -5.991 1.00 93.88 219 ARG A O 1
ATOM 1718 N N . GLU A 1 220 ? 16.385 12.435 -6.019 1.00 93.25 220 GLU A N 1
ATOM 1719 C CA . GLU A 1 220 ? 17.673 13.040 -5.658 1.00 93.25 220 GLU A CA 1
ATOM 1720 C C . GLU A 1 220 ? 18.182 12.571 -4.293 1.00 93.25 220 GLU A C 1
ATOM 1722 O O . GLU A 1 220 ? 19.387 12.534 -4.070 1.00 93.25 220 GLU A O 1
ATOM 1727 N N . THR A 1 221 ? 17.275 12.209 -3.381 1.00 91.56 221 THR A N 1
ATOM 1728 C CA . THR A 1 221 ? 17.627 11.643 -2.068 1.00 91.56 221 THR A CA 1
ATOM 1729 C C . THR A 1 221 ? 17.387 10.138 -2.017 1.00 91.56 221 THR A C 1
ATOM 1731 O O . THR A 1 221 ? 18.207 9.418 -1.450 1.00 91.56 221 THR A O 1
ATOM 1734 N N . MET A 1 222 ? 16.314 9.640 -2.643 1.00 91.88 222 MET A N 1
ATOM 1735 C CA . MET A 1 222 ? 15.997 8.211 -2.628 1.00 91.88 222 MET A CA 1
ATOM 1736 C C . MET A 1 222 ? 17.066 7.370 -3.343 1.00 91.88 222 MET A C 1
ATOM 1738 O O . MET A 1 222 ? 17.551 6.403 -2.760 1.00 91.88 222 MET A O 1
ATOM 1742 N N . LEU A 1 223 ? 17.505 7.767 -4.546 1.00 91.31 223 LEU A N 1
ATOM 1743 C CA . LEU A 1 223 ? 18.456 6.971 -5.333 1.00 91.31 223 LEU A CA 1
ATOM 1744 C C . LEU A 1 223 ? 19.831 6.825 -4.654 1.00 91.31 223 LEU A C 1
ATOM 1746 O O . LEU A 1 223 ? 20.327 5.704 -4.537 1.00 91.31 223 LEU A O 1
ATOM 1750 N N . PRO A 1 224 ? 20.460 7.894 -4.127 1.00 90.81 224 PRO A N 1
ATOM 1751 C CA . PRO A 1 224 ? 21.695 7.727 -3.366 1.00 90.81 224 PRO A CA 1
ATOM 1752 C C . PRO A 1 224 ? 21.502 6.906 -2.087 1.00 90.81 224 PRO A C 1
ATOM 1754 O O . PRO A 1 224 ? 22.400 6.156 -1.710 1.00 90.81 224 PRO A O 1
ATOM 1757 N N . ALA A 1 225 ? 20.344 7.016 -1.423 1.00 89.19 225 ALA A N 1
ATOM 1758 C CA . ALA A 1 225 ? 20.059 6.267 -0.201 1.00 89.19 225 ALA A CA 1
ATOM 1759 C C . ALA A 1 225 ? 19.957 4.759 -0.443 1.00 89.19 225 ALA A C 1
ATOM 1761 O O . ALA A 1 225 ? 20.507 3.992 0.347 1.00 89.19 225 ALA A O 1
ATOM 1762 N N . VAL A 1 226 ? 19.322 4.323 -1.536 1.00 88.00 226 VAL A N 1
ATOM 1763 C CA . VAL A 1 226 ? 19.257 2.891 -1.876 1.00 88.00 226 VAL A CA 1
ATOM 1764 C C . VAL A 1 226 ? 20.632 2.333 -2.243 1.00 88.00 226 VAL A C 1
ATOM 1766 O O . VAL A 1 226 ? 20.980 1.233 -1.814 1.00 88.00 226 VAL A O 1
ATOM 1769 N N . VAL A 1 227 ? 21.462 3.110 -2.948 1.00 89.31 227 VAL A N 1
ATOM 1770 C CA . VAL A 1 227 ? 22.837 2.706 -3.280 1.00 89.31 227 VAL A CA 1
ATOM 1771 C C . VAL A 1 227 ? 23.705 2.610 -2.022 1.00 89.31 227 VAL A C 1
ATOM 1773 O O . VAL A 1 227 ? 24.412 1.617 -1.843 1.00 89.31 227 VAL A O 1
ATOM 1776 N N . GLU A 1 228 ? 23.631 3.598 -1.128 1.00 90.06 228 GLU A N 1
ATOM 1777 C CA . GLU A 1 228 ? 24.327 3.595 0.167 1.00 90.06 228 GLU A CA 1
ATOM 1778 C C . GLU A 1 228 ? 23.902 2.391 1.017 1.00 90.06 228 GLU A C 1
ATOM 1780 O O . GLU A 1 228 ? 24.754 1.678 1.550 1.00 90.06 228 GLU A O 1
ATOM 1785 N N . ALA A 1 229 ? 22.593 2.130 1.109 1.00 86.06 229 ALA A N 1
ATOM 1786 C CA . ALA A 1 229 ? 22.048 1.019 1.880 1.00 86.06 229 ALA A CA 1
ATOM 1787 C C . ALA A 1 229 ? 22.519 -0.340 1.348 1.00 86.06 229 ALA A C 1
ATOM 1789 O O . ALA A 1 229 ? 22.867 -1.209 2.143 1.00 86.06 229 ALA A O 1
ATOM 1790 N N . ALA A 1 230 ? 22.568 -0.519 0.025 1.00 86.06 230 ALA A N 1
ATOM 1791 C CA . ALA A 1 230 ? 23.057 -1.749 -0.591 1.00 86.06 230 ALA A CA 1
ATOM 1792 C C . ALA A 1 230 ? 24.578 -1.917 -0.437 1.00 86.06 230 ALA A C 1
ATOM 1794 O O . ALA A 1 230 ? 25.058 -3.016 -0.161 1.00 86.06 230 ALA A O 1
ATOM 1795 N N . THR A 1 231 ? 25.341 -0.833 -0.594 1.00 88.31 231 THR A N 1
ATOM 1796 C CA . THR A 1 231 ? 26.813 -0.870 -0.579 1.00 88.31 231 THR A CA 1
ATOM 1797 C C . THR A 1 231 ? 27.371 -1.064 0.829 1.00 88.31 231 THR A C 1
ATOM 1799 O O . THR A 1 231 ? 28.354 -1.780 1.010 1.00 88.31 231 THR A O 1
ATOM 1802 N N . ASN A 1 232 ? 26.733 -0.458 1.833 1.00 87.56 232 ASN A N 1
ATOM 1803 C CA . ASN A 1 232 ? 27.184 -0.479 3.226 1.00 87.56 232 ASN A CA 1
ATOM 1804 C C . ASN A 1 232 ? 26.337 -1.406 4.110 1.00 87.56 232 ASN A C 1
ATOM 1806 O O . ASN A 1 232 ? 26.274 -1.231 5.328 1.00 87.56 232 ASN A O 1
ATOM 1810 N N . TYR A 1 233 ? 25.679 -2.396 3.505 1.00 84.88 233 TYR A N 1
ATOM 1811 C CA . TYR A 1 233 ? 24.895 -3.384 4.231 1.00 84.88 233 TYR A CA 1
ATOM 1812 C C . TYR A 1 233 ? 25.796 -4.301 5.075 1.00 84.88 233 TYR A C 1
ATOM 1814 O O . TYR A 1 233 ? 26.579 -5.087 4.540 1.00 84.88 233 TYR A O 1
ATOM 1822 N N . ASP A 1 234 ? 25.643 -4.254 6.400 1.00 84.94 234 ASP A N 1
ATOM 1823 C CA . ASP A 1 234 ? 26.211 -5.253 7.307 1.00 84.94 234 ASP A CA 1
ATOM 1824 C C . ASP A 1 234 ? 25.128 -6.249 7.731 1.00 84.94 234 ASP A C 1
ATOM 1826 O O . ASP A 1 234 ? 24.284 -5.962 8.581 1.00 84.94 234 ASP A O 1
ATOM 1830 N N . GLY A 1 235 ? 25.174 -7.460 7.172 1.00 80.81 235 GLY A N 1
ATOM 1831 C CA . GLY A 1 235 ? 24.252 -8.536 7.541 1.00 80.81 235 GLY A CA 1
ATOM 1832 C C . GLY A 1 235 ? 24.309 -8.925 9.024 1.00 80.81 235 GLY A C 1
ATOM 1833 O O . GLY A 1 235 ? 23.340 -9.483 9.537 1.00 80.81 235 GLY A O 1
ATOM 1834 N N . LYS A 1 236 ? 25.399 -8.605 9.740 1.00 82.88 236 LYS A N 1
ATOM 1835 C CA . LYS A 1 236 ? 25.519 -8.837 11.190 1.00 82.88 236 LYS A CA 1
ATOM 1836 C C . LYS A 1 236 ? 24.763 -7.810 12.028 1.00 82.88 236 LYS A C 1
ATOM 1838 O O . LYS A 1 236 ? 24.529 -8.067 13.205 1.00 82.88 236 LYS A O 1
ATOM 1843 N N . ALA A 1 237 ? 24.360 -6.681 11.445 1.00 82.12 237 ALA A N 1
ATOM 1844 C CA . ALA A 1 237 ? 23.525 -5.696 12.126 1.00 82.12 237 ALA A CA 1
ATOM 1845 C C . ALA A 1 237 ? 22.074 -6.182 12.320 1.00 82.12 237 ALA A C 1
ATOM 1847 O O . ALA A 1 237 ? 21.308 -5.557 13.053 1.00 82.12 237 ALA A O 1
ATOM 1848 N N . LEU A 1 238 ? 21.679 -7.294 11.684 1.00 82.56 238 LEU A N 1
ATOM 1849 C CA . LEU A 1 238 ? 20.361 -7.891 11.873 1.00 82.56 238 LEU A CA 1
ATOM 1850 C C . LEU A 1 238 ? 20.276 -8.657 13.200 1.00 82.56 238 LEU A C 1
ATOM 1852 O O . LEU A 1 238 ? 20.758 -9.782 13.328 1.00 82.56 238 LEU A O 1
ATOM 1856 N N . ASP A 1 239 ? 19.581 -8.070 14.172 1.00 86.75 239 ASP A N 1
ATOM 1857 C CA . ASP A 1 239 ? 19.233 -8.729 15.432 1.00 86.75 239 ASP A CA 1
ATOM 1858 C C . ASP A 1 239 ? 17.956 -9.577 15.276 1.00 86.75 239 ASP A C 1
ATOM 1860 O O . ASP A 1 239 ? 16.825 -9.140 15.531 1.00 86.75 239 ASP A O 1
ATOM 1864 N N . PHE A 1 240 ? 18.144 -10.816 14.818 1.00 87.81 240 PHE A N 1
ATOM 1865 C CA . PHE A 1 240 ? 17.053 -11.774 14.639 1.00 87.81 240 PHE A CA 1
ATOM 1866 C C . PHE A 1 240 ? 16.386 -12.186 15.958 1.00 87.81 240 PHE A C 1
ATOM 1868 O O . PHE A 1 240 ? 15.188 -12.473 15.956 1.00 87.81 240 PHE A O 1
ATOM 1875 N N . ASP A 1 241 ? 17.108 -12.163 17.078 1.00 90.69 241 ASP A N 1
ATOM 1876 C CA . ASP A 1 241 ? 16.573 -12.563 18.382 1.00 90.69 241 ASP A CA 1
ATOM 1877 C C . ASP A 1 241 ? 15.597 -11.517 18.919 1.00 90.69 241 ASP A C 1
ATOM 1879 O O . ASP A 1 241 ? 14.489 -11.848 19.358 1.00 90.69 241 ASP A O 1
ATOM 1883 N N . THR A 1 242 ? 15.970 -10.238 18.852 1.00 89.19 242 THR A N 1
ATOM 1884 C CA . THR A 1 242 ? 15.068 -9.134 19.201 1.00 89.19 242 THR A CA 1
ATOM 1885 C C . THR A 1 242 ? 13.855 -9.120 18.278 1.00 89.19 242 THR A C 1
ATOM 1887 O O . THR A 1 242 ? 12.724 -8.966 18.750 1.00 89.19 242 THR A O 1
ATOM 1890 N N . ARG A 1 243 ? 14.053 -9.366 16.976 1.00 87.50 243 ARG A N 1
ATOM 1891 C CA . ARG A 1 243 ? 12.952 -9.488 16.013 1.00 87.50 243 ARG A CA 1
ATOM 1892 C C . ARG A 1 243 ? 11.993 -10.623 16.381 1.00 87.50 243 ARG A C 1
ATOM 1894 O O . ARG A 1 243 ? 10.786 -10.394 16.421 1.00 87.50 243 ARG A O 1
ATOM 1901 N N . ALA A 1 244 ? 12.504 -11.813 16.693 1.00 89.81 244 ALA A N 1
ATOM 1902 C CA . ALA A 1 244 ? 11.686 -12.968 17.060 1.00 89.81 244 ALA A CA 1
ATOM 1903 C C . ALA A 1 244 ? 10.866 -12.710 18.335 1.00 89.81 244 ALA A C 1
ATOM 1905 O O . ALA A 1 244 ? 9.664 -12.977 18.369 1.00 89.81 244 ALA A O 1
ATOM 1906 N N . LYS A 1 245 ? 11.483 -12.110 19.363 1.00 91.62 245 LYS A N 1
ATOM 1907 C CA . LYS A 1 245 ? 10.780 -11.704 20.593 1.00 91.62 245 LYS A CA 1
ATOM 1908 C C . LYS A 1 245 ? 9.672 -10.693 20.303 1.00 91.62 245 LYS A C 1
ATOM 1910 O O . LYS A 1 245 ? 8.580 -10.808 20.859 1.00 91.62 245 LYS A O 1
ATOM 1915 N N . ARG A 1 246 ? 9.931 -9.724 19.417 1.00 91.19 246 ARG A N 1
ATOM 1916 C CA . ARG A 1 246 ? 8.938 -8.715 19.043 1.00 91.19 246 ARG A CA 1
ATOM 1917 C C . ARG A 1 246 ? 7.748 -9.324 18.303 1.00 91.19 246 ARG A C 1
ATOM 1919 O O . ARG A 1 246 ? 6.613 -9.005 18.640 1.00 91.19 246 ARG A O 1
ATOM 1926 N N . ILE A 1 247 ? 8.002 -10.234 17.362 1.00 89.69 247 ILE A N 1
ATOM 1927 C CA . ILE A 1 247 ? 6.959 -10.983 16.645 1.00 89.69 247 ILE A CA 1
ATOM 1928 C C . ILE A 1 247 ? 6.056 -11.725 17.635 1.00 89.69 247 ILE A C 1
ATOM 1930 O O . ILE A 1 247 ? 4.841 -11.544 17.605 1.00 89.69 247 ILE A O 1
ATOM 1934 N N . ALA A 1 248 ? 6.643 -12.476 18.571 1.00 91.88 248 ALA A N 1
ATOM 1935 C CA . ALA A 1 248 ? 5.879 -13.234 19.559 1.00 91.88 248 ALA A CA 1
ATOM 1936 C C . ALA A 1 248 ? 4.981 -12.338 20.439 1.00 91.88 248 ALA A C 1
ATOM 1938 O O . ALA A 1 248 ? 3.843 -12.709 20.751 1.00 91.88 248 ALA A O 1
ATOM 1939 N N . ALA A 1 249 ? 5.463 -11.149 20.819 1.00 94.25 249 ALA A N 1
ATOM 1940 C CA . ALA A 1 249 ? 4.687 -10.178 21.591 1.00 94.25 249 ALA A CA 1
ATOM 1941 C C . ALA A 1 249 ? 3.501 -9.609 20.787 1.00 94.25 249 ALA A C 1
ATOM 1943 O O . ALA A 1 249 ? 2.373 -9.570 21.291 1.00 94.25 249 ALA A O 1
ATOM 1944 N N . ILE A 1 250 ? 3.725 -9.251 19.518 1.00 93.75 250 ILE A N 1
ATOM 1945 C CA . ILE A 1 250 ? 2.682 -8.736 18.618 1.00 93.75 250 ILE A CA 1
ATOM 1946 C C . ILE A 1 250 ? 1.636 -9.812 18.322 1.00 93.75 250 ILE A C 1
ATOM 1948 O O . ILE A 1 250 ? 0.441 -9.537 18.385 1.00 93.75 250 ILE A O 1
ATOM 1952 N N . GLU A 1 251 ? 2.045 -11.055 18.072 1.00 92.06 251 GLU A N 1
ATOM 1953 C CA . GLU A 1 251 ? 1.117 -12.169 17.869 1.00 92.06 251 GLU A CA 1
ATOM 1954 C C . GLU A 1 251 ? 0.242 -12.436 19.095 1.00 92.06 251 GLU A C 1
ATOM 1956 O O . GLU A 1 251 ? -0.950 -12.735 18.957 1.00 92.06 251 GLU A O 1
ATOM 1961 N N . LYS A 1 252 ? 0.822 -12.337 20.300 1.00 94.00 252 LYS A N 1
ATOM 1962 C CA . LYS A 1 252 ? 0.086 -12.476 21.561 1.00 94.00 252 LYS A CA 1
ATOM 1963 C C . LYS A 1 252 ? -0.967 -11.380 21.699 1.00 94.00 252 LYS A C 1
ATOM 1965 O O . LYS A 1 252 ? -2.128 -11.710 21.932 1.00 94.00 252 LYS A O 1
ATOM 1970 N N . ALA A 1 253 ? -0.587 -10.119 21.490 1.00 95.31 253 ALA A N 1
ATOM 1971 C CA . ALA A 1 253 ? -1.524 -8.997 21.484 1.00 95.31 253 ALA A CA 1
ATOM 1972 C C . ALA A 1 253 ? -2.605 -9.166 20.403 1.00 95.31 253 ALA A C 1
ATOM 1974 O O . ALA A 1 253 ? -3.786 -8.965 20.670 1.00 95.31 253 ALA A O 1
ATOM 1975 N N . GLY A 1 254 ? -2.223 -9.619 19.208 1.00 94.06 254 GLY A N 1
ATOM 1976 C CA . GLY A 1 254 ? -3.136 -9.862 18.097 1.00 94.06 254 GLY A CA 1
ATOM 1977 C C . GLY A 1 254 ? -4.181 -10.934 18.387 1.00 94.06 254 GLY A C 1
ATOM 1978 O O . GLY A 1 254 ? -5.351 -10.746 18.073 1.00 94.06 254 GLY A O 1
ATOM 1979 N N . ARG A 1 255 ? -3.808 -12.042 19.047 1.00 93.56 255 ARG A N 1
ATOM 1980 C CA . ARG A 1 255 ? -4.793 -13.039 19.515 1.00 93.56 255 ARG A CA 1
ATOM 1981 C C . ARG A 1 255 ? -5.833 -12.405 20.436 1.00 93.56 255 ARG A C 1
ATOM 1983 O O . ARG A 1 255 ? -7.021 -12.649 20.253 1.00 93.56 255 ARG A O 1
ATOM 1990 N N . GLU A 1 256 ? -5.401 -11.563 21.370 1.00 95.94 256 GLU A N 1
ATOM 1991 C CA . GLU A 1 256 ? -6.322 -10.874 22.272 1.00 95.94 256 GLU A CA 1
ATOM 1992 C C . GLU A 1 256 ? -7.219 -9.874 21.528 1.00 95.94 256 GLU A C 1
ATOM 1994 O O . GLU A 1 256 ? -8.429 -9.866 21.747 1.00 95.94 256 GLU A O 1
ATOM 1999 N N . VAL A 1 257 ? -6.664 -9.080 20.605 1.00 96.12 257 VAL A N 1
ATOM 2000 C CA . VAL A 1 257 ? -7.439 -8.162 19.754 1.00 96.12 257 VAL A CA 1
ATOM 2001 C C . VAL A 1 257 ? -8.536 -8.918 19.002 1.00 96.12 257 VAL A C 1
ATOM 2003 O O . VAL A 1 257 ? -9.706 -8.557 19.118 1.00 96.12 257 VAL A O 1
ATOM 2006 N N . GLU A 1 258 ? -8.188 -9.989 18.285 1.00 95.25 258 GLU A N 1
ATOM 2007 C CA . GLU A 1 258 ? -9.157 -10.772 17.509 1.00 95.25 258 GLU A CA 1
ATOM 2008 C C . GLU A 1 258 ? -10.226 -11.426 18.393 1.00 95.25 258 GLU A C 1
ATOM 2010 O O . GLU A 1 258 ? -11.402 -11.464 18.029 1.00 95.25 258 GLU A O 1
ATOM 2015 N N . GLU A 1 259 ? -9.859 -11.900 19.586 1.00 96.44 259 GLU A N 1
ATOM 2016 C CA . GLU A 1 259 ? -10.836 -12.423 20.539 1.00 96.44 259 GLU A CA 1
ATOM 2017 C C . GLU A 1 259 ? -11.833 -11.359 21.004 1.00 96.44 259 GLU A C 1
ATOM 2019 O O . GLU A 1 259 ? -13.033 -11.641 21.084 1.00 96.44 259 GLU A O 1
ATOM 2024 N N . LEU A 1 260 ? -11.363 -10.143 21.302 1.00 97.81 260 LEU A N 1
ATOM 2025 C CA . LEU A 1 260 ? -12.230 -9.041 21.719 1.00 97.81 260 LEU A CA 1
ATOM 2026 C C . LEU A 1 260 ? -13.181 -8.642 20.588 1.00 97.81 260 LEU A C 1
ATOM 2028 O O . LEU A 1 260 ? -14.380 -8.507 20.838 1.00 97.81 260 LEU A O 1
ATOM 2032 N N . LEU A 1 261 ? -12.672 -8.523 19.358 1.00 96.62 261 LEU A N 1
ATOM 2033 C CA . LEU A 1 261 ? -13.466 -8.192 18.170 1.00 96.62 261 LEU A CA 1
ATOM 2034 C C . LEU A 1 261 ? -14.509 -9.265 17.838 1.00 96.62 261 LEU A C 1
ATOM 2036 O O . LEU A 1 261 ? -15.615 -8.942 17.412 1.00 96.62 261 LEU A O 1
ATOM 2040 N N . LYS A 1 262 ? -14.189 -10.542 18.070 1.00 96.06 262 LYS A N 1
ATOM 2041 C CA . LYS A 1 262 ? -15.124 -11.654 17.863 1.00 96.06 262 LYS A CA 1
ATOM 2042 C C . LYS A 1 262 ? -16.232 -11.695 18.919 1.00 96.06 262 LYS A C 1
ATOM 2044 O O . LYS A 1 262 ? -17.369 -12.031 18.596 1.00 96.06 262 LYS A O 1
ATOM 2049 N N . LYS A 1 263 ? -15.902 -11.407 20.183 1.00 97.25 263 LYS A N 1
ATOM 2050 C CA . LYS A 1 263 ? -16.830 -11.519 21.325 1.00 97.25 263 LYS A CA 1
ATOM 2051 C C . LYS A 1 263 ? -17.757 -10.308 21.472 1.00 97.25 263 LYS A C 1
ATOM 2053 O O . LYS A 1 263 ? -18.826 -10.451 22.057 1.00 97.25 263 LYS A O 1
ATOM 2058 N N . ASN A 1 264 ? -17.371 -9.139 20.958 1.00 97.69 264 ASN A N 1
ATOM 2059 C CA . ASN A 1 264 ? -18.064 -7.879 21.224 1.00 97.69 264 ASN A CA 1
ATOM 2060 C C . ASN A 1 264 ? -18.460 -7.177 19.913 1.00 97.69 264 ASN A C 1
ATOM 2062 O O . ASN A 1 264 ? -17.595 -6.951 19.068 1.00 97.69 264 ASN A O 1
ATOM 2066 N N . PRO A 1 265 ? -19.737 -6.780 19.732 1.00 97.12 265 PRO A N 1
ATOM 2067 C CA . PRO A 1 265 ? -20.183 -6.097 18.517 1.00 97.12 265 PRO A CA 1
ATOM 2068 C C . PRO A 1 265 ? -19.498 -4.755 18.260 1.00 97.12 265 PRO A C 1
ATOM 2070 O O . PRO A 1 265 ? -19.311 -4.403 17.101 1.00 97.12 265 PRO A O 1
ATOM 2073 N N . VAL A 1 266 ? -19.137 -4.014 19.310 1.00 98.44 266 VAL A N 1
ATOM 2074 C CA . VAL A 1 266 ? -18.446 -2.723 19.207 1.00 98.44 266 VAL A CA 1
ATOM 2075 C C . VAL A 1 266 ? -17.280 -2.712 20.188 1.00 98.44 266 VAL A C 1
ATOM 2077 O O . VAL A 1 266 ? -17.467 -2.977 21.378 1.00 98.44 266 VAL A O 1
ATOM 2080 N N . VAL A 1 267 ? -16.076 -2.423 19.692 1.00 98.69 267 VAL A N 1
ATOM 2081 C CA . VAL A 1 267 ? -14.842 -2.386 20.493 1.00 98.69 267 VAL A CA 1
ATOM 2082 C C . VAL A 1 267 ? -14.063 -1.116 20.189 1.00 98.69 267 VAL A C 1
ATOM 2084 O O . VAL A 1 267 ? -13.879 -0.752 19.028 1.00 98.69 267 VAL A O 1
ATOM 2087 N N . LEU A 1 268 ? -13.560 -0.468 21.236 1.00 98.62 268 LEU A N 1
ATOM 2088 C CA . LEU A 1 268 ? -12.682 0.688 21.154 1.00 98.62 268 LEU A CA 1
ATOM 2089 C C . LEU A 1 268 ? -11.362 0.390 21.872 1.00 98.62 268 LEU A C 1
ATOM 2091 O O . LEU A 1 268 ? -11.330 0.252 23.095 1.00 98.62 268 LEU A O 1
ATOM 2095 N N . PHE A 1 269 ? -10.260 0.336 21.129 1.00 98.62 269 PHE A N 1
ATOM 2096 C CA . PHE A 1 269 ? -8.922 0.329 21.726 1.00 98.62 269 PHE A CA 1
ATOM 2097 C C . PHE A 1 269 ? -8.509 1.763 22.048 1.00 98.62 269 PHE A C 1
ATOM 2099 O O . PHE A 1 269 ? -8.599 2.641 21.187 1.00 98.62 269 PHE A O 1
ATOM 2106 N N . SER A 1 270 ? -8.088 2.004 23.287 1.00 98.31 270 SER A N 1
ATOM 2107 C CA . SER A 1 270 ? -7.994 3.339 23.882 1.00 98.31 270 SER A CA 1
ATOM 2108 C C . SER A 1 270 ? -6.771 3.478 24.798 1.00 98.31 270 SER A C 1
ATOM 2110 O O . SER A 1 270 ? -6.153 2.493 25.198 1.00 98.31 270 SER A O 1
ATOM 2112 N N . LYS A 1 271 ? -6.412 4.725 25.113 1.00 98.19 271 LYS A N 1
ATOM 2113 C CA . LYS A 1 271 ? -5.576 5.100 26.261 1.00 98.19 271 LYS A CA 1
ATOM 2114 C C . LYS A 1 271 ? -6.351 6.128 27.074 1.00 98.19 271 LYS A C 1
ATOM 2116 O O . LYS A 1 271 ? -6.819 7.117 26.504 1.00 98.19 271 LYS A O 1
ATOM 2121 N N . GLU A 1 272 ? -6.471 5.935 28.381 1.00 97.12 272 GLU A N 1
ATOM 2122 C CA . GLU A 1 272 ? -7.387 6.717 29.220 1.00 97.12 272 GLU A CA 1
ATOM 2123 C C . GLU A 1 272 ? -7.039 8.217 29.231 1.00 97.12 272 GLU A C 1
ATOM 2125 O O . GLU A 1 272 ? -7.910 9.086 29.098 1.00 97.12 272 GLU A O 1
ATOM 2130 N N . TRP A 1 273 ? -5.743 8.533 29.271 1.00 96.44 273 TRP A N 1
ATOM 2131 C CA . TRP A 1 273 ? -5.237 9.904 29.229 1.00 96.44 273 TRP A CA 1
ATOM 2132 C C . TRP A 1 273 ? -5.465 10.613 27.880 1.00 96.44 273 TRP A C 1
ATOM 2134 O O . TRP A 1 273 ? -5.441 11.849 27.825 1.00 96.44 273 TRP A O 1
ATOM 2144 N N . CYS A 1 274 ? -5.701 9.876 26.786 1.00 96.56 274 CYS A N 1
ATOM 2145 C CA . CYS A 1 274 ? -5.712 10.420 25.428 1.00 96.56 274 CYS A CA 1
ATOM 2146 C C . CYS A 1 274 ? -6.999 11.222 25.123 1.00 96.56 274 CYS A C 1
ATOM 2148 O O . CYS A 1 274 ? -8.102 10.668 25.163 1.00 96.56 274 CYS A O 1
ATOM 2150 N N . PRO A 1 275 ? -6.898 12.508 24.725 1.00 96.69 275 PRO A N 1
ATOM 2151 C CA . PRO A 1 275 ? -8.071 13.339 24.437 1.00 96.69 275 PRO A CA 1
ATOM 2152 C C . PRO A 1 275 ? -8.885 12.853 23.229 1.00 96.69 275 PRO A C 1
ATOM 2154 O O . PRO A 1 275 ? -10.107 12.977 23.233 1.00 96.69 275 PRO A O 1
ATOM 2157 N N . PHE A 1 276 ? -8.249 12.264 22.213 1.00 97.19 276 PHE A N 1
ATOM 2158 C CA . PHE A 1 276 ? -8.958 11.700 21.057 1.00 97.19 276 PHE A CA 1
ATOM 2159 C C . PHE A 1 276 ? -9.735 10.431 21.423 1.00 97.19 276 PHE A C 1
ATOM 2161 O O . PHE A 1 276 ? -10.817 10.201 20.892 1.00 97.19 276 PHE A O 1
ATOM 2168 N N . CYS A 1 277 ? -9.219 9.635 22.368 1.00 97.56 277 CYS A N 1
ATOM 2169 C CA . CYS A 1 277 ? -9.939 8.477 22.893 1.00 97.56 277 CYS A CA 1
ATOM 2170 C C . CYS A 1 277 ? -11.186 8.915 23.665 1.00 97.56 277 CYS A C 1
ATOM 2172 O O . CYS A 1 277 ? -12.240 8.314 23.483 1.00 97.56 277 CYS A O 1
ATOM 2174 N N . ARG A 1 278 ? -11.098 9.992 24.462 1.00 97.94 278 ARG A N 1
ATOM 2175 C CA . ARG A 1 278 ? -12.272 10.584 25.129 1.00 97.94 278 ARG A CA 1
ATOM 2176 C C . ARG A 1 278 ? -13.340 11.013 24.123 1.00 97.94 278 ARG A C 1
ATOM 2178 O O . ARG A 1 278 ? -14.460 10.540 24.225 1.00 97.94 278 ARG A O 1
ATOM 2185 N N . LYS A 1 279 ? -12.969 11.762 23.077 1.00 97.50 279 LYS A N 1
ATOM 2186 C CA . LYS A 1 279 ? -13.911 12.159 22.011 1.00 97.50 279 LYS A CA 1
ATOM 2187 C C . LYS A 1 279 ? -14.626 10.969 21.354 1.00 97.50 279 LYS A C 1
ATOM 2189 O O . LYS A 1 279 ? -15.825 11.040 21.112 1.00 97.50 279 LYS A O 1
ATOM 2194 N N . ALA A 1 280 ? -13.905 9.882 21.068 1.00 97.94 280 ALA A N 1
ATOM 2195 C CA . ALA A 1 280 ? -14.502 8.680 20.484 1.00 97.94 280 ALA A CA 1
ATOM 2196 C C . ALA A 1 280 ? -15.483 7.986 21.444 1.00 97.94 280 ALA A C 1
ATOM 2198 O O . ALA A 1 280 ? -16.558 7.564 21.020 1.00 97.94 280 ALA A O 1
ATOM 2199 N N . LYS A 1 281 ? -15.138 7.901 22.738 1.00 98.56 281 LYS A N 1
ATOM 2200 C CA . LYS A 1 281 ? -16.040 7.384 23.779 1.00 98.56 281 LYS A CA 1
ATOM 2201 C C . LYS A 1 281 ? -17.280 8.258 23.908 1.00 98.56 281 LYS A C 1
ATOM 2203 O O . LYS A 1 281 ? -18.376 7.722 23.936 1.00 98.56 281 LYS A O 1
ATOM 2208 N N . ASP A 1 282 ? -17.117 9.579 23.933 1.00 98.19 282 ASP A N 1
ATOM 2209 C CA . ASP A 1 282 ? -18.229 10.526 24.039 1.00 98.19 282 ASP A CA 1
ATOM 2210 C C . ASP A 1 282 ? -19.184 10.387 22.847 1.00 98.19 282 ASP A C 1
ATOM 2212 O O . ASP A 1 282 ? -20.398 10.358 23.029 1.00 98.19 282 ASP A O 1
ATOM 2216 N N . ALA A 1 283 ? -18.650 10.223 21.631 1.00 97.81 283 ALA A N 1
ATOM 2217 C CA . ALA A 1 283 ? -19.454 9.984 20.436 1.00 97.81 283 ALA A CA 1
ATOM 2218 C C . ALA A 1 283 ? -20.277 8.686 20.538 1.00 97.81 283 ALA A C 1
ATOM 2220 O O . ALA A 1 283 ? -21.486 8.719 20.311 1.00 97.81 283 ALA A O 1
ATOM 2221 N N . LEU A 1 284 ? -19.661 7.566 20.935 1.00 97.81 284 LEU A N 1
ATOM 2222 C CA . LEU A 1 284 ? -20.360 6.287 21.126 1.00 97.81 284 LEU A CA 1
ATOM 2223 C C . LEU A 1 284 ? -21.387 6.346 22.270 1.00 97.81 284 LEU A C 1
ATOM 2225 O O . LEU A 1 284 ? -22.506 5.861 22.122 1.00 97.81 284 LEU A O 1
ATOM 2229 N N . SER A 1 285 ? -21.045 6.986 23.387 1.00 97.56 285 SER A N 1
ATOM 2230 C CA . SER A 1 285 ? -21.954 7.167 24.522 1.00 97.56 285 SER A CA 1
ATOM 2231 C C . SER A 1 285 ? -23.128 8.089 24.183 1.00 97.56 285 SER A C 1
ATOM 2233 O O . SER A 1 285 ? -24.234 7.854 24.653 1.00 97.56 285 SER A O 1
ATOM 2235 N N . SER A 1 286 ? -22.931 9.112 23.340 1.00 96.56 286 SER A N 1
ATOM 2236 C CA . SER A 1 286 ? -23.994 10.064 22.963 1.00 96.56 286 SER A CA 1
ATOM 2237 C C . SER A 1 286 ? -25.170 9.424 22.220 1.00 96.56 286 SER A C 1
ATOM 2239 O O . SER A 1 286 ? -26.272 9.972 22.218 1.00 96.56 286 SER A O 1
ATOM 2241 N N . ILE A 1 287 ? -24.938 8.257 21.613 1.00 95.38 287 ILE A N 1
ATOM 2242 C CA . ILE A 1 287 ? -25.944 7.459 20.905 1.00 95.38 287 ILE A CA 1
ATOM 2243 C C . ILE A 1 287 ? -26.410 6.242 21.720 1.00 95.38 287 ILE A C 1
ATOM 2245 O O . ILE A 1 287 ? -27.024 5.336 21.159 1.00 95.38 287 ILE A O 1
ATOM 2249 N N . ASP A 1 288 ? -26.089 6.201 23.019 1.00 96.00 288 ASP A N 1
ATOM 2250 C CA . ASP A 1 288 ? -26.379 5.092 23.935 1.00 96.00 288 ASP A CA 1
ATOM 2251 C C . ASP A 1 288 ? -25.885 3.726 23.415 1.00 96.00 288 ASP A C 1
ATOM 2253 O O . ASP A 1 288 ? -26.519 2.690 23.634 1.00 96.00 288 ASP A O 1
ATOM 2257 N N . ALA A 1 289 ? -24.753 3.706 22.699 1.00 96.50 289 ALA A N 1
ATOM 2258 C CA . ALA A 1 289 ? -24.174 2.457 22.225 1.00 96.50 289 ALA A CA 1
ATOM 2259 C C . ALA A 1 289 ? -23.566 1.657 23.387 1.00 96.50 289 ALA A C 1
ATOM 2261 O O . ALA A 1 289 ? -22.883 2.194 24.257 1.00 96.50 289 ALA A O 1
ATOM 2262 N N . GLN A 1 290 ? -23.750 0.341 23.358 1.00 97.19 290 GLN A N 1
ATOM 2263 C CA . GLN A 1 290 ? -23.025 -0.626 24.167 1.00 97.19 290 GLN A CA 1
ATOM 2264 C C . GLN A 1 290 ? -21.728 -0.994 23.448 1.00 97.19 290 GLN A C 1
ATOM 2266 O O . GLN A 1 290 ? -21.746 -1.555 22.351 1.00 97.19 290 GLN A O 1
ATOM 2271 N N . PHE A 1 291 ? -20.591 -0.685 24.064 1.00 97.94 291 PHE A N 1
ATOM 2272 C CA . PHE A 1 291 ? -19.276 -0.964 23.498 1.00 97.94 291 PHE A CA 1
ATOM 2273 C C . PHE A 1 291 ? -18.283 -1.369 24.580 1.00 97.94 291 PHE A C 1
ATOM 2275 O O . PHE A 1 291 ? -18.343 -0.909 25.720 1.00 97.94 291 PHE A O 1
ATOM 2282 N N . LEU A 1 292 ? -17.340 -2.227 24.201 1.00 98.50 292 LEU A N 1
ATOM 2283 C CA . LEU A 1 292 ? -16.203 -2.572 25.039 1.00 98.50 292 LEU A CA 1
ATOM 2284 C C . LEU A 1 292 ? -15.075 -1.563 24.814 1.00 98.50 292 LEU A C 1
ATOM 2286 O O . LEU A 1 292 ? -14.694 -1.302 23.674 1.00 98.50 292 LEU A O 1
ATOM 2290 N N . VAL A 1 293 ? -14.473 -1.067 25.893 1.00 98.44 293 VAL A N 1
ATOM 2291 C CA . VAL A 1 293 ? -13.233 -0.286 25.826 1.00 98.44 293 VAL A CA 1
ATOM 2292 C C . VAL A 1 293 ? -12.070 -1.132 26.327 1.00 98.44 293 VAL A C 1
ATOM 2294 O O . VAL A 1 293 ? -12.079 -1.596 27.465 1.00 98.44 293 VAL A O 1
ATOM 2297 N N . LYS A 1 294 ? -11.046 -1.310 25.490 1.00 98.44 294 LYS A N 1
ATOM 2298 C CA . LYS A 1 294 ? -9.762 -1.887 25.895 1.00 98.44 294 LYS A CA 1
ATOM 2299 C C . LYS A 1 294 ? -8.765 -0.754 26.114 1.00 98.44 294 LYS A C 1
ATOM 2301 O O . LYS A 1 294 ? -8.191 -0.235 25.156 1.00 98.44 294 LYS A O 1
ATOM 2306 N N . GLU A 1 295 ? -8.572 -0.374 27.374 1.00 98.25 295 GLU A N 1
ATOM 2307 C CA . GLU A 1 295 ? -7.538 0.590 27.755 1.00 98.25 295 GLU A CA 1
ATOM 2308 C C . GLU A 1 295 ? -6.165 -0.077 27.736 1.00 98.25 295 GLU A C 1
ATOM 2310 O O . GLU A 1 295 ? -5.933 -1.068 28.428 1.00 98.25 295 GLU A O 1
ATOM 2315 N N . LEU A 1 296 ? -5.253 0.468 26.936 1.00 98.25 296 LEU A N 1
ATOM 2316 C CA . LEU A 1 296 ? -3.864 0.021 26.873 1.00 98.25 296 LEU A CA 1
ATOM 2317 C C . LEU A 1 296 ? -3.011 0.684 27.961 1.00 98.25 296 LEU A C 1
ATOM 2319 O O . LEU A 1 296 ? -2.062 0.081 28.453 1.00 98.25 296 LEU A O 1
ATOM 2323 N N . GLU A 1 297 ? -3.365 1.909 28.348 1.00 98.25 297 GLU A N 1
ATOM 2324 C CA . GLU A 1 297 ? -2.728 2.685 29.416 1.00 98.25 297 GLU A CA 1
ATOM 2325 C C . GLU A 1 297 ? -3.795 3.413 30.245 1.00 98.25 297 GLU A C 1
ATOM 2327 O O . GLU A 1 297 ? -4.847 3.776 29.705 1.00 98.25 297 GLU A O 1
ATOM 2332 N N . ASP A 1 298 ? -3.506 3.635 31.526 1.00 97.25 298 ASP A N 1
ATOM 2333 C CA . ASP A 1 298 ? -4.358 4.357 32.479 1.00 97.25 298 ASP A CA 1
ATOM 2334 C C . ASP A 1 298 ? -4.177 5.888 32.409 1.00 97.25 298 ASP A C 1
ATOM 2336 O O . ASP A 1 298 ? -3.425 6.420 31.584 1.00 97.25 298 ASP A O 1
ATOM 2340 N N . ALA A 1 299 ? -4.884 6.627 33.267 1.00 96.12 299 ALA A N 1
ATOM 2341 C CA . ALA A 1 299 ? -4.794 8.087 33.350 1.00 96.12 299 ALA A CA 1
ATOM 2342 C C . ALA A 1 299 ? -3.379 8.615 33.684 1.00 96.12 299 ALA A C 1
ATOM 2344 O O . ALA A 1 299 ? -3.026 9.716 33.249 1.00 96.12 299 ALA A O 1
ATOM 2345 N N . ASP A 1 300 ? -2.559 7.824 34.384 1.00 96.69 300 ASP A N 1
ATOM 2346 C CA . ASP A 1 300 ? -1.169 8.132 34.749 1.00 96.69 300 ASP A CA 1
ATOM 2347 C C . ASP A 1 300 ? -0.159 7.723 33.658 1.00 96.69 300 ASP A C 1
ATOM 2349 O O . ASP A 1 300 ? 1.052 7.867 33.850 1.00 96.69 300 ASP A O 1
ATOM 2353 N N . LYS A 1 301 ? -0.631 7.226 32.503 1.00 95.81 301 LYS A N 1
ATOM 2354 C CA . LYS A 1 301 ? 0.185 6.648 31.416 1.00 95.81 301 LYS A CA 1
ATOM 2355 C C . LYS A 1 301 ? 0.912 5.360 31.812 1.00 95.81 301 LYS A C 1
ATOM 2357 O O . LYS A 1 301 ? 1.917 5.005 31.191 1.00 95.81 301 LYS A O 1
ATOM 2362 N N . LYS A 1 302 ? 0.430 4.647 32.830 1.00 96.88 302 LYS A N 1
ATOM 2363 C CA . LYS A 1 302 ? 0.936 3.317 33.177 1.00 96.88 302 LYS A CA 1
ATOM 2364 C C . LYS A 1 302 ? 0.252 2.267 32.302 1.00 96.88 302 LYS A C 1
ATOM 2366 O O . LYS A 1 302 ? -0.930 2.405 31.985 1.00 96.88 302 LYS A O 1
ATOM 2371 N N . PRO A 1 303 ? 0.978 1.222 31.887 1.00 97.12 303 PRO A N 1
ATOM 2372 C CA . PRO A 1 303 ? 0.428 0.181 31.033 1.00 97.12 303 PRO A CA 1
ATOM 2373 C C . PRO A 1 303 ? -0.626 -0.658 31.777 1.00 97.12 303 PRO A C 1
ATOM 2375 O O . PRO A 1 303 ? -0.356 -1.198 32.845 1.00 97.12 303 PRO A O 1
ATOM 2378 N N . ASN A 1 304 ? -1.806 -0.813 31.170 1.00 97.12 304 ASN A N 1
ATOM 2379 C CA . ASN A 1 304 ? -2.875 -1.722 31.623 1.00 97.12 304 ASN A CA 1
ATOM 2380 C C . ASN A 1 304 ? -2.781 -3.116 30.975 1.00 97.12 304 ASN A C 1
ATOM 2382 O O . ASN A 1 304 ? -3.532 -4.033 31.309 1.00 97.12 304 ASN A O 1
ATOM 2386 N N . VAL A 1 305 ? -1.868 -3.273 30.020 1.00 96.25 305 VAL A N 1
ATOM 2387 C CA . VAL A 1 305 ? -1.522 -4.529 29.351 1.00 96.25 305 VAL A CA 1
ATOM 2388 C C . VAL A 1 305 ? -0.012 -4.715 29.406 1.00 96.25 305 VAL A C 1
ATOM 2390 O O . VAL A 1 305 ? 0.718 -3.742 29.539 1.00 96.25 305 VAL A O 1
ATOM 2393 N N . GLU A 1 306 ? 0.466 -5.949 29.270 1.00 93.69 306 GLU A N 1
ATOM 2394 C CA . GLU A 1 306 ? 1.902 -6.266 29.354 1.00 93.69 306 GLU A CA 1
ATOM 2395 C C . GLU A 1 306 ? 2.761 -5.436 28.385 1.00 93.69 306 GLU A C 1
ATOM 2397 O O . GLU A 1 306 ? 3.814 -4.936 28.768 1.00 93.69 306 GLU A O 1
ATOM 2402 N N . ASP A 1 307 ? 2.287 -5.248 27.149 1.00 95.38 307 ASP A N 1
ATOM 2403 C CA . ASP A 1 307 ? 2.962 -4.431 26.142 1.00 95.38 307 ASP A CA 1
ATOM 2404 C C . ASP A 1 307 ? 1.947 -3.650 25.282 1.00 95.38 307 ASP A C 1
ATOM 2406 O O . ASP A 1 307 ? 1.453 -4.165 24.271 1.00 95.38 307 ASP A O 1
ATOM 2410 N N . PRO A 1 308 ? 1.637 -2.389 25.643 1.00 96.88 308 PRO A N 1
ATOM 2411 C CA . PRO A 1 308 ? 0.746 -1.527 24.866 1.00 96.88 308 PRO A CA 1
ATOM 2412 C C . PRO A 1 308 ? 1.201 -1.338 23.418 1.00 96.88 308 PRO A C 1
ATOM 2414 O O . PRO A 1 308 ? 0.375 -1.206 22.513 1.00 96.88 308 PRO A O 1
ATOM 2417 N N . MET A 1 309 ? 2.514 -1.340 23.181 1.00 95.31 309 MET A N 1
ATOM 2418 C CA . MET A 1 309 ? 3.075 -1.095 21.860 1.00 95.31 309 MET A CA 1
ATOM 2419 C C . MET A 1 309 ? 2.765 -2.257 20.913 1.00 95.31 309 MET A C 1
ATOM 2421 O O . MET A 1 309 ? 2.459 -2.014 19.749 1.00 95.31 309 MET A O 1
ATOM 2425 N N . SER A 1 310 ? 2.777 -3.500 21.404 1.00 96.19 310 SER A N 1
ATOM 2426 C CA . SER A 1 310 ? 2.403 -4.674 20.600 1.00 96.19 310 SER A CA 1
ATOM 2427 C C . SER A 1 310 ? 0.943 -4.626 20.134 1.00 96.19 310 SER A C 1
ATOM 2429 O O . SER A 1 310 ? 0.657 -4.954 18.983 1.00 96.19 310 SER A O 1
ATOM 2431 N N . PHE A 1 311 ? 0.018 -4.136 20.971 1.00 97.19 311 PHE A N 1
ATOM 2432 C CA . PHE A 1 311 ? -1.368 -3.881 20.550 1.00 97.19 311 PHE A CA 1
ATOM 2433 C C . PHE A 1 311 ? -1.435 -2.815 19.460 1.00 97.19 311 PHE A C 1
ATOM 2435 O O . PHE A 1 311 ? -2.100 -3.006 18.446 1.00 97.19 311 PHE A O 1
ATOM 2442 N N . GLN A 1 312 ? -0.745 -1.690 19.657 1.00 96.19 312 GLN A N 1
ATOM 2443 C CA . GLN A 1 312 ? -0.734 -0.590 18.693 1.00 96.19 312 GLN A CA 1
ATOM 2444 C C . GLN A 1 312 ? -0.141 -1.004 17.339 1.00 96.19 312 GLN A C 1
ATOM 2446 O O . GLN A 1 312 ? -0.620 -0.546 16.306 1.00 96.19 312 GLN A O 1
ATOM 2451 N N . GLU A 1 313 ? 0.869 -1.874 17.330 1.00 94.12 313 GLU A N 1
ATOM 2452 C CA . GLU A 1 313 ? 1.473 -2.411 16.107 1.00 94.12 313 GLU A CA 1
ATOM 2453 C C . GLU A 1 313 ? 0.559 -3.381 15.377 1.00 94.12 313 GLU A C 1
ATOM 2455 O O . GLU A 1 313 ? 0.348 -3.217 14.176 1.00 94.12 313 GLU A O 1
ATOM 2460 N N . TYR A 1 314 ? -0.048 -4.322 16.102 1.00 94.31 314 TYR A N 1
ATOM 2461 C CA . TYR A 1 314 ? -1.034 -5.221 15.514 1.00 94.31 314 TYR A CA 1
ATOM 2462 C C . TYR A 1 314 ? -2.219 -4.445 14.924 1.00 94.31 314 TYR A C 1
ATOM 2464 O O . TYR A 1 314 ? -2.632 -4.679 13.790 1.00 94.31 314 TYR A O 1
ATOM 2472 N N . LEU A 1 315 ? -2.749 -3.473 15.674 1.00 94.69 315 LEU A N 1
ATOM 2473 C CA . LEU A 1 315 ? -3.863 -2.638 15.231 1.00 94.69 315 LEU A CA 1
ATOM 2474 C C . LEU A 1 315 ? -3.485 -1.767 14.033 1.00 94.69 315 LEU A C 1
ATOM 2476 O O . LEU A 1 315 ? -4.302 -1.614 13.128 1.00 94.69 315 LEU A O 1
ATOM 2480 N N . ALA A 1 316 ? -2.277 -1.199 14.003 1.00 91.62 316 ALA A N 1
ATOM 2481 C CA . ALA A 1 316 ? -1.805 -0.421 12.860 1.00 91.62 316 ALA A CA 1
ATOM 2482 C C . ALA A 1 316 ? -1.818 -1.259 11.586 1.00 91.62 316 ALA A C 1
ATOM 2484 O O . ALA A 1 316 ? -2.407 -0.863 10.581 1.00 91.62 316 ALA A O 1
ATOM 2485 N N . ALA A 1 317 ? -1.240 -2.453 11.683 1.00 88.06 317 ALA A N 1
ATOM 2486 C CA . ALA A 1 317 ? -1.182 -3.393 10.589 1.00 88.06 317 ALA A CA 1
ATOM 2487 C C . ALA A 1 317 ? -2.588 -3.825 10.138 1.00 88.06 317 ALA A C 1
ATOM 2489 O O . ALA A 1 317 ? -2.912 -3.718 8.958 1.00 88.06 317 ALA A O 1
ATOM 2490 N N . LYS A 1 318 ? -3.455 -4.246 11.074 1.00 88.56 318 LYS A N 1
ATOM 2491 C CA . LYS A 1 318 ? -4.815 -4.732 10.769 1.00 88.56 318 LYS A CA 1
ATOM 2492 C C . LYS A 1 318 ? -5.678 -3.659 10.109 1.00 88.56 318 LYS A C 1
ATOM 2494 O O . LYS A 1 318 ? -6.535 -3.961 9.287 1.00 88.56 318 LYS A O 1
ATOM 2499 N N . THR A 1 319 ? -5.494 -2.407 10.518 1.00 88.69 319 THR A N 1
ATOM 2500 C CA . THR A 1 319 ? -6.312 -1.281 10.047 1.00 88.69 319 THR A CA 1
ATOM 2501 C C . THR A 1 319 ? -5.717 -0.564 8.843 1.00 88.69 319 THR A C 1
ATOM 2503 O O . THR A 1 319 ? -6.344 0.368 8.346 1.00 88.69 319 THR A O 1
ATOM 2506 N N . ASN A 1 320 ? -4.519 -0.969 8.399 1.00 81.50 320 ASN A N 1
ATOM 2507 C CA . ASN A 1 320 ? -3.696 -0.235 7.438 1.00 81.50 320 ASN A CA 1
ATOM 2508 C C . ASN A 1 320 ? -3.646 1.276 7.752 1.00 81.50 320 ASN A C 1
ATOM 2510 O O . ASN A 1 320 ? -3.829 2.132 6.891 1.00 81.50 320 ASN A O 1
ATOM 2514 N N . ALA A 1 321 ? -3.480 1.607 9.033 1.00 84.38 321 ALA A N 1
ATOM 2515 C CA . ALA A 1 321 ? -3.488 2.978 9.529 1.00 84.38 321 ALA A CA 1
ATOM 2516 C C . ALA A 1 321 ? -2.439 3.147 10.634 1.00 84.38 321 ALA A C 1
ATOM 2518 O O . ALA A 1 321 ? -1.892 2.180 11.151 1.00 84.38 321 ALA A O 1
ATOM 2519 N N . GLY A 1 322 ? -2.147 4.386 11.036 1.00 86.12 322 GLY A N 1
ATOM 2520 C CA . GLY A 1 322 ? -1.079 4.656 12.009 1.00 86.12 322 GLY A CA 1
ATOM 2521 C C . GLY A 1 322 ? -1.255 3.937 13.359 1.00 86.12 322 GLY A C 1
ATOM 2522 O O . GLY A 1 322 ? -2.371 3.591 13.749 1.00 86.12 322 GLY A O 1
ATOM 2523 N N . LYS A 1 323 ? -0.153 3.785 14.111 1.00 92.00 323 LYS A N 1
ATOM 2524 C CA . LYS A 1 323 ? -0.097 3.149 15.450 1.00 92.00 323 LYS A CA 1
ATOM 2525 C C . LYS A 1 323 ? -0.885 3.886 16.545 1.00 92.00 323 LYS A C 1
ATOM 2527 O O . LYS A 1 323 ? -0.914 3.441 17.690 1.00 92.00 323 LYS A O 1
ATOM 2532 N N . SER A 1 324 ? -1.483 5.038 16.253 1.00 93.88 324 SER A N 1
ATOM 2533 C CA . SER A 1 324 ? -2.222 5.831 17.236 1.00 93.88 324 SER A CA 1
ATOM 2534 C C . SER A 1 324 ? -3.530 5.158 17.664 1.00 93.88 324 SER A C 1
ATOM 2536 O O . SER A 1 324 ? -4.151 4.409 16.916 1.00 93.88 324 SER A O 1
ATOM 2538 N N . VAL A 1 325 ? -3.957 5.468 18.886 1.00 96.56 325 VAL A N 1
ATOM 2539 C CA . VAL A 1 325 ? -5.308 5.196 19.393 1.00 96.56 325 VAL A CA 1
ATOM 2540 C C . VAL A 1 325 ? -6.090 6.518 19.468 1.00 96.56 325 VAL A C 1
ATOM 2542 O O . VAL A 1 325 ? -5.471 7.573 19.647 1.00 96.56 325 VAL A O 1
ATOM 2545 N N . PRO A 1 326 ? -7.428 6.501 19.352 1.00 97.94 326 PRO A N 1
ATOM 2546 C CA . PRO A 1 326 ? -8.296 5.322 19.381 1.00 97.94 326 PRO A CA 1
ATOM 2547 C C . PRO A 1 326 ? -8.338 4.536 18.066 1.00 97.94 326 PRO A C 1
ATOM 2549 O O . PRO A 1 326 ? -8.059 5.084 17.002 1.00 97.94 326 PRO A O 1
ATOM 2552 N N . LYS A 1 327 ? -8.719 3.257 18.154 1.00 98.38 327 LYS A N 1
ATOM 2553 C CA . LYS A 1 327 ? -9.114 2.419 17.010 1.00 98.38 327 LYS A CA 1
ATOM 2554 C C . LYS A 1 327 ? -10.474 1.793 17.305 1.00 98.38 327 LYS A C 1
ATOM 2556 O O . LYS A 1 327 ? -10.574 0.978 18.226 1.00 98.38 327 LYS A O 1
ATOM 2561 N N . GLY A 1 328 ? -11.506 2.213 16.574 1.00 98.06 328 GLY A N 1
ATOM 2562 C CA . GLY A 1 328 ? -12.872 1.721 16.748 1.00 98.06 328 GLY A CA 1
ATOM 2563 C C . GLY A 1 328 ? -13.232 0.640 15.739 1.00 98.06 328 GLY A C 1
ATOM 2564 O O . GLY A 1 328 ? -12.859 0.728 14.568 1.00 98.06 328 GLY A O 1
ATOM 2565 N N . PHE A 1 329 ? -13.994 -0.353 16.189 1.00 98.50 329 PHE A N 1
ATOM 2566 C CA . PHE A 1 329 ? -14.481 -1.444 15.355 1.00 98.50 329 PHE A CA 1
ATOM 2567 C C . PHE A 1 329 ? -15.960 -1.727 15.609 1.00 98.50 329 PHE A C 1
ATOM 2569 O O . PHE A 1 329 ? -16.408 -1.689 16.756 1.00 98.50 329 PHE A O 1
ATOM 2576 N N . ILE A 1 330 ? -16.687 -2.076 14.546 1.00 98.00 330 ILE A N 1
ATOM 2577 C CA . ILE A 1 330 ? -18.066 -2.577 14.592 1.00 98.00 330 ILE A CA 1
ATOM 2578 C C . ILE A 1 330 ? -18.104 -3.913 13.845 1.00 98.00 330 ILE A C 1
ATOM 2580 O O . ILE A 1 330 ? -17.720 -3.980 12.685 1.00 98.00 330 ILE A O 1
ATOM 2584 N N . LYS A 1 331 ? -18.528 -4.994 14.513 1.00 95.69 331 LYS A N 1
ATOM 2585 C CA . LYS A 1 331 ? -18.499 -6.382 14.000 1.00 95.69 331 LYS A CA 1
ATOM 2586 C C . LYS A 1 331 ? -17.133 -6.790 13.430 1.00 95.69 331 LYS A C 1
ATOM 2588 O O . LYS A 1 331 ? -17.048 -7.514 12.446 1.00 95.69 331 LYS A O 1
ATOM 2593 N N . GLY A 1 332 ? -16.062 -6.328 14.072 1.00 92.94 332 GLY A N 1
ATOM 2594 C CA . GLY A 1 332 ? -14.688 -6.583 13.638 1.00 92.94 332 GLY A CA 1
ATOM 2595 C C . GLY A 1 332 ? -14.219 -5.734 12.452 1.00 92.94 332 GLY A C 1
ATOM 2596 O O . GLY A 1 332 ? -13.026 -5.753 12.155 1.00 92.94 332 GLY A O 1
ATOM 2597 N N . GLU A 1 333 ? -15.095 -4.947 11.820 1.00 93.38 333 GLU A N 1
ATOM 2598 C CA . GLU A 1 333 ? -14.721 -3.996 10.773 1.00 93.38 333 GLU A CA 1
ATOM 2599 C C . GLU A 1 333 ? -14.213 -2.693 11.387 1.00 93.38 333 GLU A C 1
ATOM 2601 O O . GLU A 1 333 ? -14.826 -2.140 12.303 1.00 93.38 333 GLU A O 1
ATOM 2606 N N . PHE A 1 334 ? -13.084 -2.196 10.885 1.00 95.38 334 PHE A N 1
ATOM 2607 C CA . PHE A 1 334 ? -12.498 -0.940 11.338 1.00 95.38 334 PHE A CA 1
ATOM 2608 C C . PHE A 1 334 ? -13.336 0.250 10.862 1.00 95.38 334 PHE A C 1
ATOM 2610 O O . PHE A 1 334 ? -13.572 0.404 9.666 1.00 95.38 334 PHE A O 1
ATOM 2617 N N . ILE A 1 335 ? -13.755 1.109 11.793 1.00 95.75 335 ILE A N 1
ATOM 2618 C CA . ILE A 1 335 ? -14.573 2.299 11.493 1.00 95.75 335 ILE A CA 1
ATOM 2619 C C . ILE A 1 335 ? -13.799 3.617 11.609 1.00 95.75 335 ILE A C 1
ATOM 2621 O O . ILE A 1 335 ? -14.382 4.679 11.408 1.00 95.75 335 ILE A O 1
ATOM 2625 N N . GLY A 1 336 ? -12.504 3.556 11.933 1.00 94.19 336 GLY A N 1
ATOM 2626 C CA . GLY A 1 336 ? -11.628 4.723 11.997 1.00 94.19 336 GLY A CA 1
ATOM 2627 C C . GLY A 1 336 ? -11.063 5.039 13.386 1.00 94.19 336 GLY A C 1
ATOM 2628 O O . GLY A 1 336 ? -11.233 4.299 14.366 1.00 94.19 336 GLY A O 1
ATOM 2629 N N . GLY A 1 337 ? -10.318 6.142 13.437 1.00 95.56 337 GLY A N 1
ATOM 2630 C CA . GLY A 1 337 ? -9.789 6.751 14.651 1.00 95.56 337 GLY A CA 1
ATOM 2631 C C . GLY A 1 337 ? -10.756 7.752 15.285 1.00 95.56 337 GLY A C 1
ATOM 2632 O O . GLY A 1 337 ? -11.958 7.740 15.041 1.00 95.56 337 GLY A O 1
ATOM 2633 N N . GLY A 1 338 ? -10.230 8.630 16.143 1.00 94.25 338 GLY A N 1
ATOM 2634 C CA . GLY A 1 338 ? -11.069 9.502 16.973 1.00 94.25 338 GLY A CA 1
ATOM 2635 C C . GLY A 1 338 ? -11.893 10.495 16.159 1.00 94.25 338 GLY A C 1
ATOM 2636 O O . GLY A 1 338 ? -13.093 10.625 16.386 1.00 94.25 338 GLY A O 1
ATOM 2637 N N . ASP A 1 339 ? -11.257 11.162 15.197 1.00 93.25 339 ASP A N 1
ATOM 2638 C CA . ASP A 1 339 ? -11.927 12.152 14.352 1.00 93.25 339 ASP A CA 1
ATOM 2639 C C . ASP A 1 339 ? -12.913 11.487 13.376 1.00 93.25 339 ASP A C 1
ATOM 2641 O O . ASP A 1 339 ? -14.015 12.000 13.193 1.00 93.25 339 ASP A O 1
ATOM 2645 N N . ASP A 1 340 ? -12.581 10.303 12.848 1.00 94.44 340 ASP A N 1
ATOM 2646 C CA . ASP A 1 340 ? -13.466 9.524 11.971 1.00 94.44 340 ASP A CA 1
ATOM 2647 C C . ASP A 1 340 ? -14.761 9.119 12.688 1.00 94.44 340 ASP A C 1
ATOM 2649 O O . ASP A 1 340 ? -15.856 9.298 12.159 1.00 94.44 340 ASP A O 1
ATOM 2653 N N . ILE A 1 341 ? -14.654 8.619 13.925 1.00 97.12 341 ILE A N 1
ATOM 2654 C CA . ILE A 1 341 ? -15.814 8.222 14.737 1.00 97.12 341 ILE A CA 1
ATOM 2655 C C . ILE A 1 341 ? -16.693 9.439 15.051 1.00 97.12 341 ILE A C 1
ATOM 2657 O O . ILE A 1 341 ? -17.919 9.358 14.970 1.00 97.12 341 ILE A O 1
ATOM 2661 N N . VAL A 1 342 ? -16.082 10.580 15.384 1.00 97.06 342 VAL A N 1
ATOM 2662 C CA . VAL A 1 342 ? -16.813 11.834 15.624 1.00 97.06 342 VAL A CA 1
ATOM 2663 C C . VAL A 1 342 ? -17.540 12.293 14.359 1.00 97.06 342 VAL A C 1
ATOM 2665 O O . VAL A 1 342 ? -18.691 12.720 14.436 1.00 97.06 342 VAL A O 1
ATOM 2668 N N . GLU A 1 343 ? -16.902 12.195 13.197 1.00 94.31 343 GLU A N 1
ATOM 2669 C CA . GLU A 1 343 ? -17.504 12.570 11.919 1.00 94.31 343 GLU A CA 1
ATOM 2670 C C . GLU A 1 343 ? -18.644 11.621 11.515 1.00 94.31 343 GLU A C 1
ATOM 2672 O O . GLU A 1 343 ? -19.720 12.079 11.126 1.00 94.31 343 GLU A O 1
ATOM 2677 N N . LEU A 1 344 ? -18.473 10.307 11.696 1.00 95.06 344 LEU A N 1
ATOM 2678 C CA . LEU A 1 344 ? -19.546 9.322 11.519 1.00 95.06 344 LEU A CA 1
ATOM 2679 C C . LEU A 1 344 ? -20.743 9.611 12.427 1.00 95.06 344 LEU A C 1
ATOM 2681 O O . LEU A 1 344 ? -21.888 9.434 12.007 1.00 95.06 344 LEU A O 1
ATOM 2685 N N . ASN A 1 345 ? -20.489 10.064 13.658 1.00 95.94 345 ASN A N 1
ATOM 2686 C CA . ASN A 1 345 ? -21.546 10.437 14.589 1.00 95.94 345 ASN A CA 1
ATOM 2687 C C . ASN A 1 345 ? -22.320 11.666 14.103 1.00 95.94 345 ASN A C 1
ATOM 2689 O O . ASN A 1 345 ? -23.546 11.640 14.052 1.00 95.94 345 ASN A O 1
ATOM 2693 N N . LYS A 1 346 ? -21.616 12.719 13.663 1.00 94.62 346 LYS A N 1
ATOM 2694 C CA . LYS A 1 346 ? -22.249 13.928 13.104 1.00 94.62 346 LYS A CA 1
ATOM 2695 C C . LYS A 1 346 ? -23.142 13.626 11.902 1.00 94.62 346 LYS A C 1
ATOM 2697 O O . LYS A 1 346 ? -24.153 14.292 11.714 1.00 94.62 346 LYS A O 1
ATOM 2702 N N . ARG A 1 347 ? -22.778 12.622 11.100 1.00 93.62 347 ARG A N 1
ATOM 2703 C CA . ARG A 1 347 ? -23.551 12.173 9.931 1.00 93.62 347 ARG A CA 1
ATOM 2704 C C . ARG A 1 347 ? -24.709 11.232 10.280 1.00 93.62 347 ARG A C 1
ATOM 2706 O O . ARG A 1 347 ? -25.383 10.768 9.369 1.00 93.62 347 ARG A O 1
ATOM 2713 N N . GLY A 1 348 ? -24.905 10.875 11.552 1.00 93.19 348 GLY A N 1
ATOM 2714 C CA . GLY A 1 348 ? -25.904 9.890 11.995 1.00 93.19 348 GLY A CA 1
ATOM 2715 C C . GLY A 1 348 ? -25.564 8.429 11.660 1.00 93.19 348 GLY A C 1
ATOM 2716 O O . GLY A 1 348 ? -26.164 7.509 12.214 1.00 93.19 348 GLY A O 1
ATOM 2717 N N . MET A 1 349 ? -24.548 8.195 10.825 1.00 95.31 349 MET A N 1
ATOM 2718 C CA . MET A 1 349 ? -24.135 6.866 10.364 1.00 95.31 349 MET A CA 1
ATOM 2719 C C . MET A 1 349 ? -23.592 5.981 11.492 1.00 95.31 349 MET A C 1
ATOM 2721 O O . MET A 1 349 ? -23.679 4.756 11.408 1.00 95.31 349 MET A O 1
ATOM 2725 N N . LEU A 1 350 ? -23.027 6.573 12.554 1.00 96.19 350 LEU A N 1
ATOM 2726 C CA . LEU A 1 350 ? -22.547 5.802 13.706 1.00 96.19 350 LEU A CA 1
ATOM 2727 C C . LEU A 1 350 ? -23.701 5.071 14.409 1.00 96.19 350 LEU A C 1
ATOM 2729 O O . LEU A 1 350 ? -23.590 3.877 14.683 1.00 96.19 350 LEU A O 1
ATOM 2733 N N . LEU A 1 351 ? -24.825 5.762 14.640 1.00 96.06 351 LEU A N 1
ATOM 2734 C CA . LEU A 1 351 ? -26.022 5.166 15.237 1.00 96.06 351 LEU A CA 1
ATOM 2735 C C . LEU A 1 351 ? -26.586 4.060 14.345 1.00 96.06 351 LEU A C 1
ATOM 2737 O O . LEU A 1 351 ? -26.874 2.974 14.840 1.00 96.06 351 LEU A O 1
ATOM 2741 N N . GLU A 1 352 ? -26.705 4.304 13.038 1.00 95.38 352 GLU A N 1
ATOM 2742 C CA . GLU A 1 352 ? -27.201 3.302 12.086 1.00 95.38 352 GLU A CA 1
ATOM 2743 C C . GLU A 1 352 ? -26.382 2.009 12.137 1.00 95.38 352 GLU A C 1
ATOM 2745 O O . GLU A 1 352 ? -26.947 0.917 12.241 1.00 95.38 352 GLU A O 1
ATOM 2750 N N . LYS A 1 353 ? -25.049 2.129 12.140 1.00 96.00 353 LYS A N 1
ATOM 2751 C CA . LYS A 1 353 ? -24.137 0.984 12.241 1.00 96.00 353 LYS A CA 1
ATOM 2752 C C . LYS A 1 353 ? -24.266 0.261 13.583 1.00 96.00 353 LYS A C 1
ATOM 2754 O O . LYS A 1 353 ? -24.321 -0.966 13.597 1.00 96.00 353 LYS A O 1
ATOM 2759 N N . CYS A 1 354 ? -24.352 0.987 14.700 1.00 96.56 354 CYS A N 1
ATOM 2760 C CA . CYS A 1 354 ? -24.517 0.384 16.026 1.00 96.56 354 CYS A CA 1
ATOM 2761 C C . CYS A 1 354 ? -25.874 -0.327 16.184 1.00 96.56 354 CYS A C 1
ATOM 2763 O O . CYS A 1 354 ? -25.930 -1.425 16.737 1.00 96.56 354 CYS A O 1
ATOM 2765 N N . VAL A 1 355 ? -26.962 0.242 15.656 1.00 95.94 355 VAL A N 1
ATOM 2766 C CA . VAL A 1 355 ? -28.294 -0.390 15.651 1.00 95.94 355 VAL A CA 1
ATOM 2767 C C . VAL A 1 355 ? -28.290 -1.668 14.816 1.00 95.94 355 VAL A C 1
ATOM 2769 O O . VAL A 1 355 ? -28.804 -2.690 15.268 1.00 95.94 355 VAL A O 1
ATOM 2772 N N . ALA A 1 356 ? -27.662 -1.649 13.636 1.00 95.88 356 ALA A N 1
ATOM 2773 C CA . ALA A 1 356 ? -27.580 -2.815 12.751 1.00 95.88 356 ALA A CA 1
ATOM 2774 C C . ALA A 1 356 ? -26.920 -4.038 13.413 1.00 95.88 356 ALA A C 1
ATOM 2776 O O . ALA A 1 356 ? -27.153 -5.173 12.998 1.00 95.88 356 ALA A O 1
ATOM 2777 N N . VAL A 1 357 ? -26.115 -3.821 14.456 1.00 96.12 357 VAL A N 1
ATOM 2778 C CA . VAL A 1 357 ? -25.415 -4.885 15.187 1.00 96.12 357 VAL A CA 1
ATOM 2779 C C . VAL A 1 357 ? -25.992 -5.148 16.578 1.00 96.12 357 VAL A C 1
ATOM 2781 O O . VAL A 1 357 ? -25.410 -5.930 17.331 1.00 96.12 357 VAL A O 1
ATOM 2784 N N . GLY A 1 358 ? -27.123 -4.516 16.912 1.00 94.25 358 GLY A N 1
ATOM 2785 C CA . GLY A 1 358 ? -27.794 -4.636 18.208 1.00 94.25 358 GLY A CA 1
ATOM 2786 C C . GLY A 1 358 ? -27.058 -3.955 19.363 1.00 94.25 358 GLY A C 1
ATOM 2787 O O . GLY A 1 358 ? -27.341 -4.255 20.517 1.00 94.25 358 GLY A O 1
ATOM 2788 N N . ALA A 1 359 ? -26.105 -3.067 19.070 1.00 94.38 359 ALA A N 1
ATOM 2789 C CA . ALA A 1 359 ? -25.336 -2.344 20.079 1.00 94.38 359 ALA A CA 1
ATOM 2790 C C . ALA A 1 359 ? -26.001 -1.033 20.515 1.00 94.38 359 ALA A C 1
ATOM 2792 O O . ALA A 1 359 ? -25.619 -0.483 21.536 1.00 94.38 359 ALA A O 1
ATOM 2793 N N . ALA A 1 360 ? -26.984 -0.523 19.776 1.00 92.81 360 ALA A N 1
ATOM 2794 C CA . ALA A 1 360 ? -27.772 0.648 20.155 1.00 92.81 360 ALA A CA 1
ATOM 2795 C C . ALA A 1 360 ? -29.240 0.442 19.762 1.00 92.81 360 ALA A C 1
ATOM 2797 O O . ALA A 1 360 ? -29.553 -0.405 18.922 1.00 92.81 360 ALA A O 1
ATOM 2798 N N . ALA A 1 361 ? -30.137 1.241 20.335 1.00 86.06 361 ALA A N 1
ATOM 2799 C CA . ALA A 1 361 ? -31.533 1.310 19.920 1.00 86.06 361 ALA A CA 1
ATOM 2800 C C . ALA A 1 361 ? -31.781 2.615 19.157 1.00 86.06 361 ALA A C 1
ATOM 2802 O O . ALA A 1 361 ? -31.261 3.668 19.530 1.00 86.06 361 ALA A O 1
ATOM 2803 N N . LYS A 1 362 ? -32.619 2.577 18.112 1.00 73.88 362 LYS A N 1
ATOM 2804 C CA . LYS A 1 362 ? -33.197 3.822 17.595 1.00 73.88 362 LYS A CA 1
ATOM 2805 C C . LYS A 1 362 ? -34.074 4.388 18.704 1.00 73.88 362 LYS A C 1
ATOM 2807 O O . LYS A 1 362 ? -35.036 3.739 19.106 1.00 73.88 362 LYS A O 1
ATOM 2812 N N . LYS A 1 363 ? -33.757 5.588 19.191 1.00 64.38 363 LYS A N 1
ATOM 2813 C CA . LYS A 1 363 ? -34.753 6.369 19.921 1.00 64.38 363 LYS A CA 1
ATOM 2814 C C . LYS A 1 363 ? -35.855 6.673 18.916 1.00 64.38 363 LYS A C 1
ATOM 2816 O O . LYS A 1 363 ? -35.613 7.389 17.945 1.00 64.38 363 LYS A O 1
ATOM 2821 N N . GLU A 1 364 ? -37.032 6.080 19.105 1.00 50.72 364 GLU A N 1
ATOM 2822 C CA . GLU A 1 364 ? -38.235 6.645 18.507 1.00 50.72 364 GLU A CA 1
ATOM 2823 C C . GLU A 1 364 ? -38.269 8.103 18.954 1.00 50.72 364 GLU A C 1
ATOM 2825 O O . GLU A 1 364 ? -38.117 8.394 20.147 1.00 50.72 364 GLU A O 1
ATOM 2830 N N . ALA A 1 365 ? -38.371 9.027 17.997 1.00 45.44 365 ALA A N 1
ATOM 2831 C CA . ALA A 1 365 ? -38.685 10.396 18.355 1.00 45.44 365 ALA A CA 1
ATOM 2832 C C . ALA A 1 365 ? -39.931 10.322 19.250 1.00 45.44 365 ALA A C 1
ATOM 2834 O O . ALA A 1 365 ? -40.872 9.606 18.885 1.00 45.44 365 ALA A O 1
ATOM 2835 N N . PRO A 1 366 ? -39.945 10.965 20.433 1.00 42.41 366 PRO A N 1
ATOM 2836 C CA . PRO A 1 366 ? -41.169 11.021 21.213 1.00 42.41 366 PRO A CA 1
ATOM 2837 C C . PRO A 1 366 ? -42.276 11.493 20.273 1.00 42.41 366 PRO A C 1
ATOM 2839 O O . PRO A 1 366 ? -42.050 12.435 19.514 1.00 42.41 366 PRO A O 1
ATOM 2842 N N . ALA A 1 367 ? -43.420 10.802 20.270 1.00 45.31 367 ALA A N 1
ATOM 2843 C CA . ALA A 1 367 ? -44.583 11.186 19.479 1.00 45.31 367 ALA A CA 1
ATOM 2844 C C . ALA A 1 367 ? -44.973 12.620 19.869 1.00 45.31 367 ALA A C 1
ATOM 2846 O O . ALA A 1 367 ? -45.649 12.859 20.867 1.00 45.31 367 ALA A O 1
ATOM 2847 N N . GLY A 1 368 ? -44.438 13.577 19.124 1.00 43.47 368 GLY A N 1
ATOM 2848 C CA . GLY A 1 368 ? -44.322 14.966 19.519 1.00 43.47 368 GLY A CA 1
ATOM 2849 C C . GLY A 1 368 ? -44.540 15.829 18.297 1.00 43.47 368 GLY A C 1
ATOM 2850 O O . GLY A 1 368 ? -43.587 16.291 17.695 1.00 43.47 368 GLY A O 1
ATOM 2851 N N . GLN A 1 369 ? -45.819 15.982 17.952 1.00 45.25 369 GLN A N 1
ATOM 2852 C CA . GLN A 1 369 ? -46.399 17.142 17.273 1.00 45.25 369 GLN A CA 1
ATOM 2853 C C . GLN A 1 369 ? -45.546 17.756 16.146 1.00 45.25 369 GLN A C 1
ATOM 2855 O O . GLN A 1 369 ? -45.155 18.919 16.229 1.00 45.25 369 GLN A O 1
ATOM 2860 N N . ASP A 1 370 ? -45.356 17.027 15.043 1.00 46.44 370 ASP A N 1
ATOM 2861 C CA . ASP A 1 370 ? -45.033 17.646 13.750 1.00 46.44 370 ASP A CA 1
ATOM 2862 C C . ASP A 1 370 ? -46.275 18.386 13.229 1.00 46.44 370 ASP A C 1
ATOM 2864 O O . ASP A 1 370 ? -46.999 17.941 12.342 1.00 46.44 370 ASP A O 1
ATOM 2868 N N . GLY A 1 371 ? -46.559 19.519 13.860 1.00 49.56 371 GLY A N 1
ATOM 2869 C CA . GLY A 1 371 ? -47.591 20.469 13.476 1.00 49.56 371 GLY A CA 1
ATOM 2870 C C . GLY A 1 371 ? -46.977 21.846 13.274 1.00 49.56 371 GLY A C 1
ATOM 2871 O O . GLY A 1 371 ? -47.481 22.835 13.798 1.00 49.56 371 GLY A O 1
ATOM 2872 N N . HIS A 1 372 ? -45.842 21.928 12.580 1.00 61.78 372 HIS A N 1
ATOM 2873 C CA . HIS A 1 372 ? -45.323 23.209 12.117 1.00 61.78 372 HIS A CA 1
ATOM 2874 C C . HIS A 1 372 ? -46.070 23.607 10.847 1.00 61.78 372 HIS A C 1
ATOM 2876 O O . HIS A 1 372 ? -45.653 23.300 9.732 1.00 61.78 372 HIS A O 1
ATOM 2882 N N . PHE A 1 373 ? -47.210 24.267 11.024 1.00 65.06 373 PHE A N 1
ATOM 2883 C CA . PHE A 1 373 ? -47.980 24.812 9.917 1.00 65.06 373 PHE A CA 1
ATOM 2884 C C . PHE A 1 373 ? -47.375 26.151 9.494 1.00 65.06 373 PHE A C 1
ATOM 2886 O O . PHE A 1 373 ? -46.964 26.954 10.331 1.00 65.06 373 PHE A O 1
ATOM 2893 N N . PHE A 1 374 ? -47.296 26.400 8.189 1.00 66.31 374 PHE A N 1
ATOM 2894 C CA . PHE A 1 374 ? -46.794 27.658 7.642 1.00 66.31 374 PHE A CA 1
ATOM 2895 C C . PHE A 1 374 ? -47.863 28.312 6.773 1.00 66.31 374 PHE A C 1
ATOM 2897 O O . PHE A 1 374 ? -48.470 27.657 5.928 1.00 66.31 374 PHE A O 1
ATOM 2904 N N . TYR A 1 375 ? -48.054 29.619 6.947 1.00 71.12 375 TYR A N 1
ATOM 2905 C CA . TYR A 1 375 ? -48.908 30.437 6.088 1.00 71.12 375 TYR A CA 1
ATOM 2906 C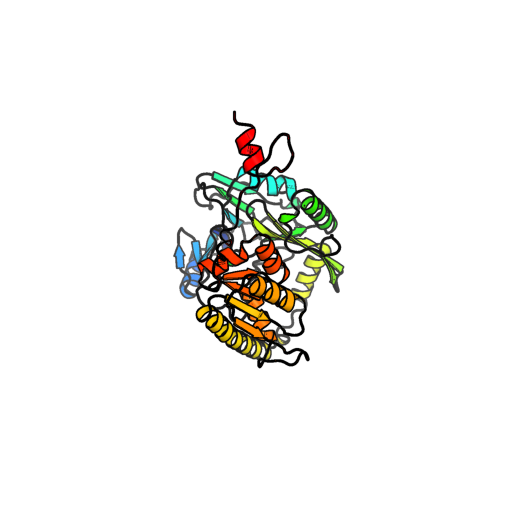 C . TYR A 1 375 ? -48.217 31.775 5.809 1.00 71.12 375 TYR A C 1
ATOM 2908 O O . TYR A 1 375 ? -47.712 32.427 6.723 1.00 71.12 375 TYR A O 1
ATOM 2916 N N . ASN A 1 376 ? -48.126 32.165 4.532 1.00 69.50 376 ASN A N 1
ATOM 2917 C CA . ASN A 1 376 ? -47.409 33.367 4.076 1.00 69.50 376 ASN A CA 1
ATOM 2918 C C . ASN A 1 376 ? -45.986 33.518 4.653 1.00 69.50 376 ASN A C 1
ATOM 2920 O O . ASN A 1 376 ? -45.572 34.599 5.075 1.00 69.50 376 ASN A O 1
ATOM 2924 N N . GLY A 1 377 ? -45.230 32.416 4.684 1.00 68.50 377 GLY A N 1
ATOM 2925 C CA . GLY A 1 377 ? -43.829 32.411 5.114 1.00 68.50 377 GLY A CA 1
ATOM 2926 C C . GLY A 1 377 ? -43.610 32.596 6.619 1.00 68.50 377 GLY A C 1
ATOM 2927 O O . GLY A 1 377 ? -42.473 32.804 7.037 1.00 68.50 377 GLY A O 1
ATOM 2928 N N . LYS A 1 378 ? -44.665 32.516 7.439 1.00 69.81 378 LYS A N 1
ATOM 2929 C CA . LYS A 1 378 ? -44.576 32.521 8.904 1.00 69.81 378 LYS A CA 1
ATOM 2930 C C . LYS A 1 378 ? -45.084 31.206 9.475 1.00 69.81 378 LYS A C 1
ATOM 2932 O O . LYS A 1 378 ? -46.014 30.614 8.932 1.00 69.81 378 LYS A O 1
ATOM 2937 N N . LEU A 1 379 ? -44.463 30.776 10.570 1.00 66.56 379 LEU A N 1
ATOM 2938 C CA . LEU A 1 379 ? -44.944 29.657 11.369 1.00 66.56 379 LEU A CA 1
ATOM 2939 C C . LEU A 1 379 ? -46.255 30.075 12.051 1.00 66.56 379 LEU A C 1
ATOM 2941 O O . LEU A 1 379 ? -46.303 31.133 12.679 1.00 66.56 379 LEU A O 1
ATOM 2945 N N . VAL A 1 380 ? -47.295 29.262 11.904 1.00 77.50 380 VAL A N 1
ATOM 2946 C CA . VAL A 1 380 ? -48.640 29.488 12.447 1.00 77.50 380 VAL A CA 1
ATOM 2947 C C . VAL A 1 380 ? -49.104 28.262 13.229 1.00 77.50 380 VAL A C 1
ATOM 2949 O O . VAL A 1 380 ? -48.592 27.156 13.040 1.00 77.50 380 VAL A O 1
ATOM 2952 N N . ALA A 1 381 ? -50.071 28.446 14.125 1.00 80.62 381 ALA A N 1
ATOM 2953 C CA . ALA A 1 381 ? -50.687 27.323 14.826 1.00 80.62 381 ALA A CA 1
ATOM 2954 C C . ALA A 1 381 ? -51.629 26.533 13.892 1.00 80.62 381 ALA A C 1
ATOM 2956 O O . ALA A 1 381 ? -52.196 27.084 12.949 1.00 80.62 381 ALA A O 1
ATOM 2957 N N . GLU A 1 382 ? -51.868 25.250 14.181 1.00 79.38 382 GLU A N 1
ATOM 2958 C CA . GLU A 1 382 ? -52.756 24.385 13.378 1.00 79.38 382 GLU A CA 1
ATOM 2959 C C . GLU A 1 382 ? -54.162 24.968 13.173 1.00 79.38 382 GLU A C 1
ATOM 2961 O O . GLU A 1 382 ? -54.733 24.877 12.087 1.00 79.38 382 GLU A O 1
ATOM 2966 N N . ALA A 1 383 ? -54.717 25.596 14.213 1.00 77.62 383 ALA A N 1
ATOM 2967 C CA . ALA A 1 383 ? -56.036 26.218 14.157 1.00 77.62 383 ALA A CA 1
ATOM 2968 C C . ALA A 1 383 ? -56.080 27.422 13.198 1.00 77.62 383 ALA A C 1
ATOM 2970 O O . ALA A 1 383 ? -57.091 27.632 12.533 1.00 77.62 383 ALA A O 1
ATOM 2971 N N . GLU A 1 384 ? -54.986 28.186 13.101 1.00 73.81 384 GLU A N 1
ATOM 2972 C CA . GLU A 1 384 ? -54.861 29.317 12.174 1.00 73.81 384 GLU A CA 1
ATOM 2973 C C . GLU A 1 384 ? -54.706 28.828 10.732 1.00 73.81 384 GLU A C 1
ATOM 2975 O O . GLU A 1 384 ? -55.325 29.385 9.832 1.00 73.81 384 GLU A O 1
ATOM 2980 N N . TRP A 1 385 ? -53.949 27.747 10.516 1.00 78.19 385 TRP A N 1
ATOM 2981 C CA . TRP A 1 385 ? -53.808 27.128 9.196 1.00 78.19 385 TRP A CA 1
ATOM 2982 C C . TRP A 1 385 ? -55.143 26.579 8.673 1.00 78.19 385 TRP A C 1
ATOM 2984 O O . TRP A 1 385 ? -55.533 26.886 7.549 1.00 78.19 385 TRP A O 1
ATOM 2994 N N . LYS A 1 386 ? -55.899 25.860 9.515 1.00 78.88 386 LYS A N 1
ATOM 2995 C CA . LYS A 1 386 ? -57.225 25.317 9.158 1.00 78.88 386 LYS A CA 1
ATOM 2996 C C . LYS A 1 386 ? -58.277 26.396 8.882 1.00 78.88 386 LYS A C 1
ATOM 2998 O O . LYS A 1 386 ? -59.202 26.157 8.114 1.00 78.88 386 LYS A O 1
ATOM 3003 N N . ALA A 1 387 ? -58.154 27.579 9.486 1.00 75.31 387 ALA A N 1
ATOM 3004 C CA . ALA A 1 3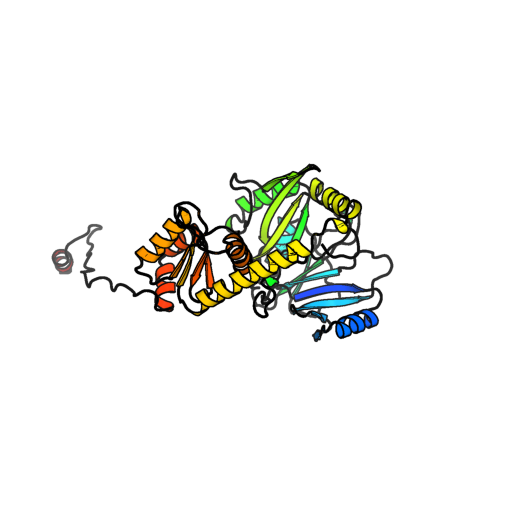87 ? -59.070 28.696 9.249 1.00 75.31 387 ALA A CA 1
ATOM 3005 C C . ALA A 1 387 ? -58.818 29.422 7.912 1.00 75.31 387 ALA A C 1
ATOM 3007 O O . ALA A 1 387 ? -59.692 30.149 7.449 1.00 75.31 387 ALA A O 1
ATOM 3008 N N . CYS A 1 388 ? -57.646 29.236 7.293 1.00 68.25 388 CYS A N 1
ATOM 3009 C CA . CYS A 1 388 ? -57.311 29.801 5.982 1.00 68.25 388 CYS A CA 1
ATOM 3010 C C . CYS A 1 388 ? -57.737 28.914 4.795 1.00 68.25 388 CYS A C 1
ATOM 3012 O O . CYS A 1 388 ? -57.593 29.348 3.655 1.00 68.25 388 CYS A O 1
ATOM 3014 N N . GLU A 1 389 ? -58.249 27.700 5.041 1.00 52.94 389 GLU A N 1
ATOM 3015 C CA . GLU A 1 389 ? -58.755 26.771 4.011 1.00 52.94 389 GLU A CA 1
ATOM 3016 C C . GLU A 1 389 ? -60.261 26.936 3.684 1.00 52.94 389 GLU A C 1
ATOM 3018 O O . GLU A 1 389 ? -60.813 26.106 2.960 1.00 52.94 389 GLU A O 1
ATOM 3023 N N . VAL A 1 390 ? -60.935 27.992 4.170 1.00 45.25 390 VAL A N 1
ATOM 3024 C CA . VAL A 1 390 ? -62.357 28.285 3.861 1.00 45.25 390 VAL A CA 1
ATOM 3025 C C . VAL A 1 390 ? -62.516 29.531 3.002 1.00 45.25 390 VAL A C 1
ATOM 3027 O O . VAL A 1 390 ? -61.956 30.584 3.384 1.00 45.25 390 VAL A O 1
#

Radius of gyration: 26.42 Å; chains: 1; bounding box: 90×60×62 Å

Foldseek 3Di:
DAAQDFPLAEDGDDDDDFFLQPDPPLQDFWQWWDAWEFEDQDPVVVLVVLVVVVWDDDPCFTADPLGHTYRYDHDDPPADYGTAETETEALDPVQQVCQCCVLVVWDWDDDDPSDDDAPDKTKTWHALVQRPNSHHTYIYMYGYDNDQIDGDCSVPEAEDADAPVSQQVSQVVCVVPPVVFWDDADPVRTFDWDQDPQGTKGWTWGATPSGGIYIYIHCSRVVVVSVCCVVPPDPVVDPVVVVVVLSVLLSVLLVVVVVQLQVWQKEKEDAACDPLSVLLVCLCVVQVFAYYYDHQYYNVRHGPDPDSQSNLSNLCSSLVHHSDDTWMDGSNHTQDHSVSSNVCSVVVNNNVSRVVSVRGDPPDDPPDDPQQDDDPRDGDGPVVNVVVVD

pLDDT: mean 91.63, std 10.08, range [42.41, 98.69]